Protein AF-A0A643FSJ3-F1 (afdb_monomer)

Organism: NCBI:txid68895

Solvent-accessible surface area (backbone atoms only — not comparable to full-atom values): 22318 Å² total; per-residue (Å²): 128,88,54,80,74,51,51,57,62,52,52,51,51,50,50,45,72,76,46,27,89,77,34,76,66,61,34,57,59,59,66,30,68,68,50,47,49,51,58,69,36,46,65,41,35,62,64,38,42,57,62,48,52,48,50,31,58,72,54,61,45,72,49,72,68,44,47,52,52,46,53,54,48,28,52,50,52,12,53,50,44,40,65,72,47,50,49,57,56,73,73,49,93,66,55,72,69,55,46,45,42,63,76,43,50,48,53,50,51,51,56,60,51,46,54,60,48,27,65,74,42,63,69,49,48,84,81,49,55,70,69,50,46,56,46,36,68,36,14,60,43,44,56,83,49,58,75,62,22,76,71,32,50,63,46,55,61,89,58,57,56,89,77,25,55,33,33,34,93,59,99,66,49,37,23,38,36,35,8,8,53,59,27,49,32,33,44,55,28,51,25,52,49,17,48,75,62,68,32,16,26,27,45,56,23,25,62,77,20,64,75,28,42,52,70,65,89,62,30,39,39,77,93,42,35,69,60,34,52,43,39,50,53,25,27,39,50,53,43,53,49,53,72,73,34,79,66,35,37,37,42,38,35,24,27,63,51,50,65,27,51,25,57,89,90,56,92,51,26,24,48,61,28,34,44,70,87,61,54,42,57,59,55,33,52,53,52,42,46,74,71,66,31,44,46,34,36,40,67,35,65,59,65,50,60,77,83,52,44,44,39,70,65,34,51,67,71,75,47,62,77,98,62,70,59,54,46,58,30,68,56,45,50,61,69,36,47,60,31,54,49,55,52,48,56,48,38,70,76,38,73,84,48,42,77,45,82,49,38,57,55,54,44,56,97,66,30,27,46,50,54,56,98,87,36,46,28,49,19,72,90,37,44,68,44,39,2,38,40,16,16,47,48,44,42,60,49,35,55,72,72,52,70,60,56,60,52,74,71,60,46,79,93,74,79,89,125

Foldseek 3Di:
DDDPVVVVVVVVVVCCVVCVVVVPVNVCVCPPPVNVVCVLLVVQLVVQLVVLVCVCVVQVVPDPVSVVVSVVVSVVRSVCCSVVPVVVVVPDDDDPVVCCVPVPVVVVVVVVVQVVVCVVCVNVLVVADPLLSVQCVQFVAALCDDDLVVQAEADLAFGDLQNAKAADDDPDFQAEQEEALLSSLLRLLVNVLSNVLVGTYGYLYHHPAFLFLAADQAFLDNVCNVVLVSSNSSNVNVLVVLLVDLSNQEYEGEYLQLQQEDDPPDPGTRGNHHYPPDCRRVVSVVVCVVSNHAYEYELGEFFADPSLQCVVSCVSVVRHDPDQSKDFVVVSCVSSVSSVVVVVVSCVVPVRHHYQHLHCLQPDPRMGHQDDPSHGFHHHPGGRHGGNSNSNVSNVSSCVVPPCRSCVRSNPPDDPD

Secondary structure (DSSP, 8-state):
---GGGHHHHHHHHHHHHHGGG-HHHHHHHTSHHHHHHHHHHHHHHHHHHHHHHHHHHTT--SHHHHHHHHHHHHHHHHHHIIIIIHHHHT----HHHHHIIIIIHHHHHHHHHHHHHHHTTTTGGGS-HHHHHHHHHHTS-TTSSHHHHHHTT-SSPPPTTTSEEES--SS-SEEEEESHHHHTTHHHHHHHHHHTT-EEEEEE-TT--S-SS--SS-SSGGGHHHHHHHHHHHHHHHHHHHH-TT--EEEEE--GGGTBPPTT-SS-STTSB-TT--HHHHHHHHHHHTT-EEEEE---PPPPGGGTTHHHHHHTT-S-S--SEEEHHHHHHHHHHHHHHHHHHHHH-TT-EEE--TTTTEETTEEESEETTEE-BPTT-SSPBPHHHHHHHHHHHHHHSTTHHHHHHS-S----

Structure (mmCIF, N/CA/C/O backbone):
data_AF-A0A643FSJ3-F1
#
_entry.id   AF-A0A643FSJ3-F1
#
loop_
_atom_site.group_PDB
_atom_site.id
_atom_site.type_symbol
_atom_site.label_atom_id
_atom_site.label_alt_id
_atom_site.label_comp_id
_atom_site.label_asym_id
_atom_site.label_entity_id
_atom_site.label_seq_id
_atom_site.pdbx_PDB_ins_code
_atom_site.Cartn_x
_atom_site.Cartn_y
_atom_site.Cartn_z
_atom_site.occupancy
_atom_site.B_iso_or_equiv
_atom_site.auth_seq_id
_atom_site.auth_comp_id
_atom_site.auth_asym_id
_atom_site.auth_atom_id
_atom_site.pdbx_PDB_model_num
ATOM 1 N N . MET A 1 1 ? 12.441 14.122 -20.176 1.00 40.44 1 MET A N 1
ATOM 2 C CA . MET A 1 1 ? 12.437 14.446 -21.623 1.00 40.44 1 MET A CA 1
ATOM 3 C C . MET A 1 1 ? 13.399 15.600 -21.869 1.00 40.44 1 MET A C 1
ATOM 5 O O . MET A 1 1 ? 13.550 16.403 -20.953 1.00 40.44 1 MET A O 1
ATOM 9 N N . PRO A 1 2 ? 14.081 15.686 -23.024 1.00 55.53 2 PRO A N 1
ATOM 10 C CA . PRO A 1 2 ? 14.971 16.810 -23.298 1.00 55.53 2 PRO A CA 1
ATOM 11 C C . PRO A 1 2 ? 14.151 18.107 -23.379 1.00 55.53 2 PRO A C 1
ATOM 13 O O . PRO A 1 2 ? 13.299 18.251 -24.248 1.00 55.53 2 PRO A O 1
ATOM 16 N N . GLY A 1 3 ? 14.361 19.009 -22.418 1.00 79.00 3 GLY A N 1
ATOM 17 C CA . GLY A 1 3 ? 13.730 20.332 -22.377 1.00 79.00 3 GLY A CA 1
ATOM 18 C C . GLY A 1 3 ? 14.507 21.368 -23.191 1.00 79.00 3 GLY A C 1
ATOM 19 O O . GLY A 1 3 ? 15.425 21.024 -23.934 1.00 79.00 3 GLY A O 1
ATOM 20 N N . ILE A 1 4 ? 14.201 22.655 -22.998 1.00 89.94 4 ILE A N 1
ATOM 21 C CA . ILE A 1 4 ? 14.852 23.773 -23.711 1.00 89.94 4 ILE A CA 1
ATOM 22 C C . ILE A 1 4 ? 16.388 23.756 -23.604 1.00 89.94 4 ILE A C 1
ATOM 24 O O . ILE A 1 4 ? 17.085 24.167 -24.527 1.00 89.94 4 ILE A O 1
ATOM 28 N N . TYR A 1 5 ? 16.929 23.185 -22.524 1.00 87.62 5 TYR A N 1
ATOM 29 C CA . TYR A 1 5 ? 18.365 22.991 -22.320 1.00 87.62 5 TYR A CA 1
ATOM 30 C C . TYR A 1 5 ? 19.040 22.098 -23.370 1.00 87.62 5 TYR A C 1
ATOM 32 O O . TYR A 1 5 ? 20.250 22.200 -23.546 1.00 87.62 5 TYR A O 1
ATOM 40 N N . ALA A 1 6 ? 18.292 21.273 -24.112 1.00 86.31 6 ALA A N 1
ATOM 41 C CA . ALA A 1 6 ? 18.825 20.501 -25.235 1.00 86.31 6 ALA A CA 1
ATOM 42 C C . ALA A 1 6 ? 19.223 21.383 -26.433 1.00 86.31 6 ALA A C 1
ATOM 44 O O . ALA A 1 6 ? 20.045 20.966 -27.247 1.00 86.31 6 ALA A O 1
ATOM 45 N N . LEU A 1 7 ? 18.723 22.624 -26.517 1.00 89.19 7 LEU A N 1
ATOM 46 C CA . LEU A 1 7 ? 19.162 23.572 -27.544 1.00 89.19 7 LEU A CA 1
ATOM 47 C C . LEU A 1 7 ? 20.652 23.886 -27.423 1.00 89.19 7 LEU A C 1
ATOM 49 O O . LEU A 1 7 ? 21.309 24.052 -28.442 1.00 89.19 7 LEU A O 1
ATOM 53 N N . ILE A 1 8 ? 21.201 23.922 -26.207 1.00 92.12 8 ILE A N 1
ATOM 54 C CA . ILE A 1 8 ? 22.614 24.240 -25.966 1.00 92.12 8 ILE A CA 1
ATOM 55 C C . ILE A 1 8 ? 23.543 23.229 -26.673 1.00 92.12 8 ILE A C 1
ATOM 57 O O . ILE A 1 8 ? 24.340 23.659 -27.513 1.00 92.12 8 ILE A O 1
ATOM 61 N N . PRO A 1 9 ? 23.452 21.902 -26.432 1.00 87.69 9 PRO A N 1
ATOM 62 C CA . PRO A 1 9 ? 24.273 20.932 -27.153 1.00 87.69 9 PRO A CA 1
ATOM 63 C C . PRO A 1 9 ? 23.924 20.839 -28.645 1.00 87.69 9 PRO A C 1
ATOM 65 O O . PRO A 1 9 ? 24.829 20.630 -29.450 1.00 87.69 9 PRO A O 1
ATOM 68 N N . CYS A 1 10 ? 22.662 21.043 -29.050 1.00 90.75 10 CYS A N 1
ATOM 69 C CA . CYS A 1 10 ? 22.280 21.046 -30.468 1.00 90.75 10 CYS A CA 1
ATOM 70 C C . CYS A 1 10 ? 22.901 22.217 -31.244 1.00 90.75 10 CYS A C 1
ATOM 72 O O . CYS A 1 10 ? 23.445 22.015 -32.328 1.00 90.75 10 CYS A O 1
ATOM 74 N N . LEU A 1 11 ? 22.867 23.428 -30.682 1.00 93.44 11 LEU A N 1
ATOM 75 C CA . LEU A 1 11 ? 23.524 24.606 -31.248 1.00 93.44 11 LEU A CA 1
ATOM 76 C C . LEU A 1 11 ? 25.042 24.421 -31.265 1.00 93.44 11 LEU A C 1
ATOM 78 O O . LEU A 1 11 ? 25.676 24.722 -32.271 1.00 93.44 11 LEU A O 1
ATOM 82 N N . GLY A 1 12 ? 25.623 23.858 -30.202 1.00 88.06 12 GLY A N 1
ATOM 83 C CA . GLY A 1 12 ? 27.042 23.503 -30.170 1.00 88.06 12 GLY A CA 1
ATOM 84 C C . GLY A 1 12 ? 27.433 22.540 -31.296 1.00 88.06 12 GLY A C 1
ATOM 85 O O . GLY A 1 12 ? 28.394 22.798 -32.019 1.00 88.06 12 GLY A O 1
ATOM 86 N N . ALA A 1 13 ? 26.657 21.473 -31.506 1.00 87.44 13 ALA A N 1
ATOM 87 C CA . ALA A 1 13 ? 26.870 20.535 -32.606 1.00 87.44 13 ALA A CA 1
ATOM 88 C C . ALA A 1 13 ? 26.717 21.213 -33.979 1.00 87.44 13 ALA A C 1
ATOM 90 O O . ALA A 1 13 ? 27.554 21.006 -34.856 1.00 87.44 13 ALA A O 1
ATOM 91 N N . ALA A 1 14 ? 25.706 22.070 -34.154 1.00 90.25 14 ALA A N 1
ATOM 92 C CA . ALA A 1 14 ? 25.503 22.831 -35.385 1.00 90.25 14 ALA A CA 1
ATOM 93 C C . ALA A 1 14 ? 26.686 23.764 -35.690 1.00 90.25 14 ALA A C 1
ATOM 95 O O . ALA A 1 14 ? 27.154 23.805 -36.824 1.00 90.25 14 ALA A O 1
ATOM 96 N N . LEU A 1 15 ? 27.221 24.460 -34.681 1.00 89.56 15 LEU A N 1
ATOM 97 C CA . LEU A 1 15 ? 28.401 25.318 -34.823 1.00 89.56 15 LEU A CA 1
ATOM 98 C C . LEU A 1 15 ? 29.661 24.512 -35.168 1.00 89.56 15 LEU A C 1
ATOM 100 O O . LEU A 1 15 ? 30.447 24.941 -36.010 1.00 89.56 15 LEU A O 1
ATOM 104 N N . VAL A 1 16 ? 29.845 23.332 -34.565 1.00 85.62 16 VAL A N 1
ATOM 105 C CA . VAL A 1 16 ? 30.957 22.423 -34.895 1.00 85.62 16 VAL A CA 1
ATOM 106 C C . VAL A 1 16 ? 30.845 21.918 -36.334 1.00 85.62 16 VAL A C 1
ATOM 108 O O . VAL A 1 16 ? 31.849 21.886 -37.037 1.00 85.62 16 VAL A O 1
ATOM 111 N N . ILE A 1 17 ? 29.644 21.574 -36.801 1.00 83.44 17 ILE A N 1
ATOM 112 C CA . ILE A 1 17 ? 29.418 21.151 -38.191 1.00 83.44 17 ILE A CA 1
ATOM 113 C C . ILE A 1 17 ? 29.643 22.321 -39.161 1.00 83.44 17 ILE A C 1
ATOM 115 O O . ILE A 1 17 ? 30.289 22.145 -40.189 1.00 83.44 17 ILE A O 1
ATOM 119 N N . ALA A 1 18 ? 29.156 23.520 -38.832 1.00 85.94 18 ALA A N 1
ATOM 120 C CA . ALA A 1 18 ? 29.235 24.690 -39.707 1.00 85.94 18 ALA A CA 1
ATOM 121 C C . ALA A 1 18 ? 30.645 25.303 -39.798 1.00 85.94 18 ALA A C 1
ATOM 123 O O . ALA A 1 18 ? 31.020 25.836 -40.842 1.00 85.94 18 ALA A O 1
ATOM 124 N N . PHE A 1 19 ? 31.428 25.256 -38.714 1.00 84.50 19 PHE A N 1
ATOM 125 C CA . PHE A 1 19 ? 32.698 25.988 -38.607 1.00 84.50 19 PHE A CA 1
ATOM 126 C C . PHE A 1 19 ? 33.902 25.124 -38.202 1.00 84.50 19 PHE A C 1
ATOM 128 O O . PHE A 1 19 ? 35.025 25.631 -38.158 1.00 84.50 19 PHE A O 1
ATOM 135 N N . GLY A 1 20 ? 33.713 23.830 -37.925 1.00 77.44 20 GLY A N 1
ATOM 136 C CA . GLY A 1 20 ? 34.749 22.942 -37.384 1.00 77.44 20 GLY A CA 1
ATOM 137 C C . GLY A 1 20 ? 35.976 22.769 -38.280 1.00 77.44 20 GLY A C 1
ATOM 138 O O . GLY A 1 20 ? 37.090 22.688 -37.766 1.00 77.44 20 GLY A O 1
ATOM 139 N N . GLU A 1 21 ? 35.808 22.809 -39.606 1.00 72.00 21 GLU A N 1
ATOM 140 C CA . GLU A 1 21 ? 36.923 22.733 -40.567 1.00 72.00 21 GLU A CA 1
ATOM 141 C C . GLU A 1 21 ? 37.882 23.931 -40.468 1.00 72.00 21 GLU A C 1
ATOM 143 O O . GLU A 1 21 ? 39.074 23.806 -40.748 1.00 72.00 21 GLU A O 1
ATOM 148 N N . ARG A 1 22 ? 37.390 25.094 -40.018 1.00 77.12 22 ARG A N 1
ATOM 149 C CA . ARG A 1 22 ? 38.187 26.324 -39.869 1.00 77.12 22 ARG A CA 1
ATOM 150 C C . ARG A 1 22 ? 38.959 26.372 -38.547 1.00 77.12 22 ARG A C 1
ATOM 152 O O . ARG A 1 22 ? 39.867 27.187 -38.388 1.00 77.12 22 ARG A O 1
ATOM 159 N N . ALA A 1 23 ? 38.631 25.502 -37.593 1.00 76.12 23 ALA A N 1
ATOM 160 C CA . ALA A 1 23 ? 39.243 25.474 -36.272 1.00 76.12 23 ALA A CA 1
ATOM 161 C C . ALA A 1 23 ? 40.424 24.488 -36.234 1.00 76.12 23 ALA A C 1
ATOM 163 O O . ALA A 1 23 ? 40.278 23.331 -35.852 1.00 76.12 23 ALA A O 1
ATOM 164 N N . SER A 1 24 ? 41.629 24.946 -36.585 1.00 71.38 24 SER A N 1
ATOM 165 C CA . SER A 1 24 ? 42.808 24.077 -36.783 1.00 71.38 24 SER A CA 1
ATOM 166 C C . SER A 1 24 ? 43.211 23.207 -35.578 1.00 71.38 24 SER A C 1
ATOM 168 O O . SER A 1 24 ? 43.761 22.120 -35.762 1.00 71.38 24 SER A O 1
ATOM 170 N N . ARG A 1 25 ? 42.951 23.661 -34.344 1.00 76.31 25 ARG A N 1
ATOM 171 C CA . ARG A 1 25 ? 43.260 22.920 -33.104 1.00 76.31 25 ARG A CA 1
ATOM 172 C C . ARG A 1 25 ? 42.092 22.054 -32.628 1.00 76.31 25 ARG A C 1
ATOM 174 O O . ARG A 1 25 ? 42.290 20.886 -32.313 1.00 76.31 25 ARG A O 1
ATOM 181 N N . VAL A 1 26 ? 40.883 22.616 -32.613 1.00 76.69 26 VAL A N 1
ATOM 182 C CA . VAL A 1 26 ? 39.664 21.922 -32.158 1.00 76.69 26 VAL A CA 1
ATOM 183 C C . VAL A 1 26 ? 39.255 20.836 -33.152 1.00 76.69 26 VAL A C 1
ATOM 185 O O . VAL A 1 26 ? 38.941 19.727 -32.738 1.00 76.69 26 VAL A O 1
ATOM 188 N N . GLY A 1 27 ? 39.365 21.106 -34.454 1.00 75.69 27 GLY A N 1
ATOM 189 C CA . GLY A 1 27 ? 39.148 20.122 -35.510 1.00 75.69 27 GLY A CA 1
ATOM 190 C C . GLY A 1 27 ? 40.045 18.899 -35.329 1.00 75.69 27 GLY A C 1
ATOM 191 O O . GLY A 1 27 ? 39.531 17.794 -35.236 1.00 75.69 27 GLY A O 1
ATOM 192 N N . LYS A 1 28 ? 41.362 19.083 -35.138 1.00 78.31 28 LYS A N 1
ATOM 193 C CA . LYS A 1 28 ? 42.303 17.967 -34.899 1.00 78.31 28 LYS A CA 1
ATOM 194 C C . LYS A 1 28 ? 41.966 17.137 -33.658 1.00 78.31 28 LYS A C 1
ATOM 196 O O . LYS A 1 28 ? 42.151 15.922 -33.677 1.00 78.31 28 LYS A O 1
ATOM 201 N N . LEU A 1 29 ? 41.492 17.781 -32.590 1.00 83.06 29 LEU A N 1
ATOM 202 C CA . LEU A 1 29 ? 41.069 17.097 -31.368 1.00 83.06 29 LEU A CA 1
ATOM 203 C C . LEU A 1 29 ? 39.805 16.257 -31.610 1.00 83.06 29 LEU A C 1
ATOM 205 O O . LEU A 1 29 ? 39.772 15.082 -31.250 1.00 83.06 29 LEU A O 1
ATOM 209 N N . LEU A 1 30 ? 38.795 16.837 -32.264 1.00 80.00 30 LEU A N 1
ATOM 210 C CA . LEU A 1 30 ? 37.506 16.188 -32.521 1.00 80.00 30 LEU A CA 1
ATOM 211 C C . LEU A 1 30 ? 37.571 15.117 -33.621 1.00 80.00 30 LEU A C 1
ATOM 213 O O . LEU A 1 30 ? 36.797 14.165 -33.593 1.00 80.00 30 LEU A O 1
ATOM 217 N N . THR A 1 31 ? 38.515 15.220 -34.559 1.00 83.81 31 THR A N 1
ATOM 218 C CA . THR A 1 31 ? 38.734 14.220 -35.617 1.00 83.81 31 THR A CA 1
ATOM 219 C C . THR A 1 31 ? 39.715 13.118 -35.218 1.00 83.81 31 THR A C 1
ATOM 221 O O . THR A 1 31 ? 40.056 12.275 -36.051 1.00 83.81 31 THR A O 1
ATOM 224 N N . ASN A 1 32 ? 40.212 13.100 -33.975 1.00 90.62 32 ASN A N 1
ATOM 225 C CA . ASN A 1 32 ? 41.045 11.995 -33.511 1.00 90.62 32 ASN A CA 1
ATOM 226 C C . ASN A 1 32 ? 40.249 10.681 -33.602 1.00 90.62 32 ASN A C 1
ATOM 228 O O . ASN A 1 32 ? 39.070 10.620 -33.251 1.00 90.62 32 ASN A O 1
ATOM 232 N N . ARG A 1 33 ? 40.917 9.613 -34.047 1.00 89.06 33 ARG A N 1
ATOM 233 C CA . ARG A 1 33 ? 40.368 8.258 -34.159 1.00 89.06 33 ARG A CA 1
ATOM 234 C C . ARG A 1 33 ? 39.620 7.811 -32.904 1.00 89.06 33 ARG A C 1
ATOM 236 O O . ARG A 1 33 ? 38.569 7.200 -33.048 1.00 89.06 33 ARG A O 1
ATOM 243 N N . ALA A 1 34 ? 40.112 8.145 -31.710 1.00 88.19 34 ALA A N 1
ATOM 244 C CA . ALA A 1 34 ? 39.448 7.792 -30.454 1.00 88.19 34 ALA A CA 1
ATOM 245 C C . ALA A 1 34 ? 38.084 8.488 -30.295 1.00 88.19 34 ALA A C 1
ATOM 247 O O . ALA A 1 34 ? 37.085 7.831 -30.013 1.00 88.19 34 ALA A O 1
ATOM 248 N N . VAL A 1 35 ? 38.024 9.800 -30.543 1.00 87.31 35 VAL A N 1
ATOM 249 C CA . VAL A 1 35 ? 36.791 10.599 -30.426 1.00 87.31 35 VAL A CA 1
ATOM 250 C C . VAL A 1 35 ? 35.777 10.186 -31.489 1.00 87.31 35 VAL A C 1
ATOM 252 O O . VAL A 1 35 ? 34.604 9.975 -31.189 1.00 87.31 35 VAL A O 1
ATOM 255 N N . VAL A 1 36 ? 36.236 9.978 -32.723 1.00 88.31 36 VAL A N 1
ATOM 256 C CA . VAL A 1 36 ? 35.389 9.497 -33.821 1.00 88.31 36 VAL A CA 1
ATOM 257 C C . VAL A 1 36 ? 34.859 8.091 -33.534 1.00 88.31 36 VAL A C 1
ATOM 259 O O . VAL A 1 36 ? 33.701 7.801 -33.830 1.00 88.31 36 VAL A O 1
ATOM 262 N N . TYR A 1 37 ? 35.676 7.207 -32.957 1.00 89.69 37 TYR A N 1
ATOM 263 C CA . TYR A 1 37 ? 35.246 5.860 -32.587 1.00 89.69 37 TYR A CA 1
ATOM 264 C C . TYR A 1 37 ? 34.209 5.880 -31.459 1.00 89.69 37 TYR A C 1
ATOM 266 O O . TYR A 1 37 ? 33.169 5.239 -31.587 1.00 89.69 37 TYR A O 1
ATOM 274 N N . ALA A 1 38 ? 34.419 6.693 -30.421 1.00 88.62 38 ALA A N 1
ATOM 275 C CA . ALA A 1 38 ? 33.418 6.916 -29.380 1.00 88.62 38 ALA A CA 1
ATOM 276 C C . ALA A 1 38 ? 32.100 7.459 -29.966 1.00 88.62 38 ALA A C 1
ATOM 278 O O . ALA A 1 38 ? 31.022 6.976 -29.626 1.00 88.62 38 ALA A O 1
ATOM 279 N N . GLY A 1 39 ? 32.182 8.394 -30.919 1.00 87.62 39 GLY A N 1
ATOM 280 C CA . GLY A 1 39 ? 31.023 8.889 -31.663 1.00 87.62 39 GLY A CA 1
ATOM 281 C C . GLY A 1 39 ? 30.279 7.786 -32.423 1.00 87.62 39 GLY A C 1
ATOM 282 O O . GLY A 1 39 ? 29.053 7.730 -32.369 1.00 87.62 39 GLY A O 1
ATOM 283 N N . LYS A 1 40 ? 30.994 6.858 -33.070 1.00 89.25 40 LYS A N 1
ATOM 284 C CA . LYS A 1 40 ? 30.386 5.699 -33.755 1.00 89.25 40 LYS A CA 1
ATOM 285 C C . LYS A 1 40 ? 29.710 4.720 -32.795 1.00 89.25 40 LYS A C 1
ATOM 287 O O . LYS A 1 40 ? 28.695 4.144 -33.162 1.00 89.25 40 LYS A O 1
ATOM 292 N N . LEU A 1 41 ? 30.239 4.561 -31.583 1.00 92.38 41 LEU A N 1
ATOM 293 C CA . LEU A 1 41 ? 29.636 3.730 -30.538 1.00 92.38 41 LEU A CA 1
ATOM 294 C C . LEU A 1 41 ? 28.463 4.406 -29.817 1.00 92.38 41 LEU A C 1
ATOM 296 O O . LEU A 1 41 ? 27.735 3.734 -29.093 1.00 92.38 41 LEU A O 1
ATOM 300 N N . SER A 1 42 ? 28.264 5.717 -29.981 1.00 90.31 42 SER A N 1
ATOM 301 C CA . SER A 1 42 ? 27.282 6.476 -29.192 1.00 90.31 42 SER A CA 1
ATOM 302 C C . SER A 1 42 ? 25.861 5.907 -29.270 1.00 90.31 42 SER A C 1
ATOM 304 O O . SER A 1 42 ? 25.170 5.853 -28.254 1.00 90.31 42 SER A O 1
ATOM 306 N N . TYR A 1 43 ? 25.445 5.411 -30.440 1.00 89.38 43 TYR A N 1
ATOM 307 C CA . TYR A 1 43 ? 24.132 4.795 -30.624 1.00 89.38 43 TYR A CA 1
ATOM 308 C C . TYR A 1 43 ? 23.997 3.455 -29.881 1.00 89.38 43 TYR A C 1
ATOM 310 O O . TYR A 1 43 ? 23.022 3.244 -29.160 1.00 89.38 43 TYR A O 1
ATOM 318 N N . THR A 1 44 ? 24.978 2.555 -29.998 1.00 92.81 44 THR A N 1
ATOM 319 C CA . THR A 1 44 ? 24.940 1.255 -29.308 1.00 92.81 44 THR A CA 1
ATOM 320 C C . THR A 1 44 ? 25.131 1.401 -27.800 1.00 92.81 44 THR A C 1
ATOM 322 O O . THR A 1 44 ? 24.495 0.683 -27.032 1.00 92.81 44 THR A O 1
ATOM 325 N N . LEU A 1 45 ? 25.925 2.376 -27.351 1.00 92.19 45 LEU A N 1
ATOM 326 C CA . LEU A 1 45 ? 26.008 2.767 -25.941 1.00 92.19 45 LEU A CA 1
ATOM 327 C C . LEU A 1 45 ? 24.655 3.262 -25.426 1.00 92.19 45 LEU A C 1
ATOM 329 O O . LEU A 1 45 ? 24.205 2.837 -24.361 1.00 92.19 45 LEU A O 1
ATOM 333 N N . TYR A 1 46 ? 23.975 4.113 -26.198 1.00 90.19 46 TYR A N 1
ATOM 334 C CA . TYR A 1 46 ? 22.635 4.574 -25.857 1.00 90.19 46 TYR A CA 1
ATOM 335 C C . TYR A 1 46 ? 21.637 3.408 -25.745 1.00 90.19 46 TYR A C 1
ATOM 337 O O . TYR A 1 46 ? 20.792 3.409 -24.855 1.00 90.19 46 TYR A O 1
ATOM 345 N N . LEU A 1 47 ? 21.771 2.369 -26.568 1.00 90.94 47 LEU A N 1
ATOM 346 C CA . LEU A 1 47 ? 20.905 1.195 -26.482 1.00 90.94 47 LEU A CA 1
ATOM 347 C C . LEU A 1 47 ? 21.100 0.397 -25.180 1.00 90.94 47 LEU A C 1
ATOM 349 O O . LEU A 1 47 ? 20.123 -0.008 -24.557 1.00 90.94 47 LEU A O 1
ATOM 353 N N . TRP A 1 48 ? 22.350 0.180 -24.764 1.00 94.88 48 TRP A N 1
ATOM 354 C CA . TRP A 1 48 ? 22.675 -0.743 -23.669 1.00 94.88 48 TRP A CA 1
ATOM 355 C C . TRP A 1 48 ? 22.787 -0.096 -22.290 1.00 94.88 48 TRP A C 1
ATOM 357 O O . TRP A 1 48 ? 22.565 -0.786 -21.294 1.00 94.88 48 TRP A O 1
ATOM 367 N N . HIS A 1 49 ? 23.083 1.206 -22.200 1.00 92.81 49 HIS A N 1
ATOM 368 C CA . HIS A 1 49 ? 23.274 1.842 -20.892 1.00 92.81 49 HIS A CA 1
ATOM 369 C C . HIS A 1 49 ? 22.021 1.757 -20.011 1.00 92.81 49 HIS A C 1
ATOM 371 O O . HIS A 1 49 ? 22.136 1.433 -18.835 1.00 92.81 49 HIS A O 1
ATOM 377 N N . TRP A 1 50 ? 20.823 1.979 -20.563 1.00 93.00 50 TRP A N 1
ATOM 378 C CA . TRP A 1 50 ? 19.578 1.910 -19.791 1.00 93.00 50 TRP A CA 1
ATOM 379 C C . TRP A 1 50 ? 19.282 0.505 -19.253 1.00 93.00 50 TRP A C 1
ATOM 381 O O . TRP A 1 50 ? 19.103 0.394 -18.042 1.00 93.00 50 TRP A O 1
ATOM 391 N N . PRO A 1 51 ? 19.267 -0.567 -20.075 1.00 92.88 51 PRO A N 1
ATOM 392 C CA . PRO A 1 51 ? 19.070 -1.931 -19.582 1.00 92.88 51 PRO A CA 1
ATOM 393 C C . PRO A 1 51 ? 20.066 -2.349 -18.496 1.00 92.88 51 PRO A C 1
ATOM 395 O O . PRO A 1 51 ? 19.666 -2.942 -17.497 1.00 92.88 51 PRO A O 1
ATOM 398 N N . VAL A 1 52 ? 21.349 -2.012 -18.653 1.00 93.00 52 VAL A N 1
ATOM 399 C CA . VAL A 1 52 ? 22.384 -2.364 -17.669 1.00 93.00 52 VAL A CA 1
ATOM 400 C C . VAL A 1 52 ? 22.213 -1.567 -16.378 1.00 93.00 52 VAL A C 1
ATOM 402 O O . VAL A 1 52 ? 22.231 -2.150 -15.298 1.00 93.00 52 VAL A O 1
ATOM 405 N N . LEU A 1 53 ? 22.003 -0.249 -16.463 1.00 89.94 53 LEU A N 1
ATOM 406 C CA . LEU A 1 53 ? 21.763 0.587 -15.283 1.00 89.94 53 LEU A CA 1
ATOM 407 C C . LEU A 1 53 ? 20.484 0.174 -14.554 1.00 89.94 53 LEU A C 1
ATOM 409 O O . LEU A 1 53 ? 20.457 0.154 -13.324 1.00 89.94 53 LEU A O 1
ATOM 413 N N . PHE A 1 54 ? 19.439 -0.171 -15.305 1.00 88.62 54 PHE A N 1
ATOM 414 C CA . PHE A 1 54 ? 18.209 -0.713 -14.752 1.00 88.62 54 PHE A CA 1
ATOM 415 C C . PHE A 1 54 ? 18.477 -2.027 -14.017 1.00 88.62 54 PHE A C 1
ATOM 417 O O . PHE A 1 54 ? 18.075 -2.144 -12.866 1.00 88.62 54 PHE A O 1
ATOM 424 N N . ALA A 1 55 ? 19.204 -2.972 -14.621 1.00 87.12 55 ALA A N 1
ATOM 425 C CA . ALA A 1 55 ? 19.551 -4.238 -13.978 1.00 87.12 55 ALA A CA 1
ATOM 426 C C . ALA A 1 55 ? 20.353 -4.022 -12.684 1.00 87.12 55 ALA A C 1
ATOM 428 O O . ALA A 1 55 ? 19.978 -4.549 -11.641 1.00 87.12 55 ALA A O 1
ATOM 429 N N . LEU A 1 56 ? 21.399 -3.189 -12.711 1.00 87.94 56 LEU A N 1
ATOM 430 C CA . LEU A 1 56 ? 22.194 -2.883 -11.515 1.00 87.94 56 LEU A CA 1
ATOM 431 C C . LEU A 1 56 ? 21.337 -2.307 -10.387 1.00 87.94 56 LEU A C 1
ATOM 433 O O . LEU A 1 56 ? 21.422 -2.767 -9.252 1.00 87.94 56 LEU A O 1
ATOM 437 N N . ARG A 1 57 ? 20.468 -1.339 -10.700 1.00 84.06 57 ARG A N 1
ATOM 438 C CA . ARG A 1 57 ? 19.543 -0.765 -9.714 1.00 84.06 57 ARG A CA 1
ATOM 439 C C . ARG A 1 57 ? 18.548 -1.796 -9.201 1.00 84.06 57 ARG A C 1
ATOM 441 O O . ARG A 1 57 ? 18.325 -1.862 -7.999 1.00 84.06 57 ARG A O 1
ATOM 448 N N . ARG A 1 58 ? 17.983 -2.608 -10.097 1.00 80.12 58 ARG A N 1
ATOM 449 C CA . ARG A 1 58 ? 16.960 -3.609 -9.776 1.00 80.12 58 ARG A CA 1
ATOM 450 C C . ARG A 1 58 ? 17.471 -4.700 -8.837 1.00 80.12 58 ARG A C 1
ATOM 452 O O . ARG A 1 58 ? 16.677 -5.250 -8.077 1.00 80.12 58 ARG A O 1
ATOM 459 N N . PHE A 1 59 ? 18.767 -4.994 -8.895 1.00 79.50 59 PHE A N 1
ATOM 460 C CA . PHE A 1 59 ? 19.453 -5.943 -8.018 1.00 79.50 59 PHE A CA 1
ATOM 461 C C . PHE A 1 59 ? 20.211 -5.266 -6.862 1.00 79.50 59 PHE A C 1
ATOM 463 O O . PHE A 1 59 ? 21.029 -5.914 -6.215 1.00 79.50 59 PHE A O 1
ATOM 470 N N . HIS A 1 60 ? 19.975 -3.971 -6.609 1.00 76.31 60 HIS A N 1
ATOM 471 C CA . HIS A 1 60 ? 20.653 -3.177 -5.573 1.00 76.31 60 HIS A CA 1
ATOM 472 C C . HIS A 1 60 ? 22.195 -3.215 -5.644 1.00 76.31 60 HIS A C 1
ATOM 474 O O . HIS A 1 60 ? 22.894 -3.025 -4.651 1.00 76.31 60 HIS A O 1
ATOM 480 N N . LEU A 1 61 ? 22.750 -3.400 -6.844 1.00 82.31 61 LEU A N 1
ATOM 481 C CA . LEU A 1 61 ? 24.184 -3.371 -7.134 1.00 82.31 61 LEU A CA 1
ATOM 482 C C . LEU A 1 61 ? 24.634 -1.921 -7.378 1.00 82.31 61 LEU A C 1
ATOM 484 O O . LEU A 1 61 ? 24.991 -1.537 -8.491 1.00 82.31 61 LEU A O 1
ATOM 488 N N . THR A 1 62 ? 24.554 -1.087 -6.339 1.00 81.31 62 THR A N 1
ATOM 489 C CA . THR A 1 62 ? 24.709 0.379 -6.437 1.00 81.31 62 THR A CA 1
ATOM 490 C C . THR A 1 62 ? 26.060 0.917 -5.964 1.00 81.31 62 THR A C 1
ATOM 492 O O . THR A 1 62 ? 26.269 2.126 -5.994 1.00 81.31 62 THR A O 1
ATOM 495 N N . SER A 1 63 ? 26.992 0.057 -5.543 1.00 86.62 63 SER A N 1
ATOM 496 C CA . SER A 1 63 ? 28.329 0.499 -5.128 1.00 86.62 63 SER A CA 1
ATOM 497 C C . SER A 1 63 ? 29.134 1.085 -6.296 1.00 86.62 63 SER A C 1
ATOM 499 O O . SER A 1 63 ? 28.890 0.768 -7.466 1.00 86.62 63 SER A O 1
ATOM 501 N N . ASP A 1 64 ? 30.150 1.895 -5.989 1.00 90.56 64 ASP A N 1
ATOM 502 C CA . ASP A 1 64 ? 31.056 2.464 -7.000 1.00 90.56 64 ASP A CA 1
ATOM 503 C C . ASP A 1 64 ? 31.726 1.371 -7.847 1.00 90.56 64 ASP A C 1
ATOM 505 O O . ASP A 1 64 ? 31.881 1.513 -9.062 1.00 90.56 64 ASP A O 1
ATOM 509 N N . ALA A 1 65 ? 32.051 0.235 -7.222 1.00 90.69 65 ALA A N 1
ATOM 510 C CA . ALA A 1 65 ? 32.598 -0.931 -7.905 1.00 90.69 65 ALA A CA 1
ATOM 511 C C . ALA A 1 65 ? 31.612 -1.502 -8.939 1.00 90.69 65 ALA A C 1
ATOM 513 O O . ALA A 1 65 ? 31.988 -1.717 -10.091 1.00 90.69 65 ALA A O 1
ATOM 514 N N . TRP A 1 66 ? 30.341 -1.693 -8.565 1.00 90.88 66 TRP A N 1
ATOM 515 C CA . TRP A 1 66 ? 29.310 -2.178 -9.487 1.00 90.88 66 TRP A CA 1
ATOM 516 C C . TRP A 1 66 ? 28.972 -1.167 -10.579 1.00 90.88 66 TRP A C 1
ATOM 518 O O . TRP A 1 66 ? 28.731 -1.557 -11.720 1.00 90.88 66 TRP A O 1
ATOM 528 N N . THR A 1 67 ? 29.035 0.126 -10.268 1.00 91.06 67 THR A N 1
ATOM 529 C CA . THR A 1 67 ? 28.879 1.194 -11.259 1.00 91.06 67 THR A CA 1
ATOM 530 C C . THR A 1 67 ? 29.988 1.130 -12.309 1.00 91.06 67 THR A C 1
ATOM 532 O O . THR A 1 67 ? 29.701 1.166 -13.507 1.00 91.06 67 THR A O 1
ATOM 535 N N . LEU A 1 68 ? 31.247 0.959 -11.891 1.00 93.75 68 LEU A N 1
ATOM 536 C CA . LEU A 1 68 ? 32.373 0.794 -12.811 1.00 93.75 68 LEU A CA 1
ATOM 537 C C . LEU A 1 68 ? 32.229 -0.476 -13.663 1.00 93.75 68 LEU A C 1
ATOM 539 O O . LEU A 1 68 ? 32.407 -0.415 -14.881 1.00 93.75 68 LEU A O 1
ATOM 543 N N . VAL A 1 69 ? 31.852 -1.603 -13.050 1.00 94.12 69 VAL A N 1
ATOM 544 C CA . VAL A 1 69 ? 31.552 -2.853 -13.771 1.00 94.12 69 VAL A CA 1
ATOM 545 C C . VAL A 1 69 ? 30.446 -2.626 -14.804 1.00 94.12 69 VAL A C 1
ATOM 547 O O . VAL A 1 69 ? 30.599 -3.029 -15.953 1.00 94.12 69 VAL A O 1
ATOM 550 N N . GLY A 1 70 ? 29.378 -1.915 -14.438 1.00 94.25 70 GLY A N 1
ATOM 551 C CA . GLY A 1 70 ? 28.287 -1.538 -15.334 1.00 94.25 70 GLY A CA 1
ATOM 552 C C . GLY A 1 70 ? 28.743 -0.732 -16.542 1.00 94.25 70 GLY A C 1
ATOM 553 O O . GLY A 1 70 ? 28.375 -1.055 -17.670 1.00 94.25 70 GLY A O 1
ATOM 554 N N . ILE A 1 71 ? 29.574 0.289 -16.323 1.00 93.69 71 ILE A N 1
ATOM 555 C CA . ILE A 1 71 ? 30.131 1.131 -17.392 1.00 93.69 71 ILE A CA 1
ATOM 556 C C . ILE A 1 71 ? 30.982 0.291 -18.351 1.00 93.69 71 ILE A C 1
ATOM 558 O O . ILE A 1 71 ? 30.798 0.369 -19.569 1.00 93.69 71 ILE A O 1
ATOM 562 N N . LEU A 1 72 ? 31.884 -0.538 -17.820 1.00 95.12 72 LEU A N 1
ATOM 563 C CA . LEU A 1 72 ? 32.737 -1.412 -18.629 1.00 95.12 72 LEU A CA 1
ATOM 564 C C . LEU A 1 72 ? 31.912 -2.448 -19.401 1.00 95.12 72 LEU A C 1
ATOM 566 O O . LEU A 1 72 ? 32.173 -2.693 -20.579 1.00 95.12 72 LEU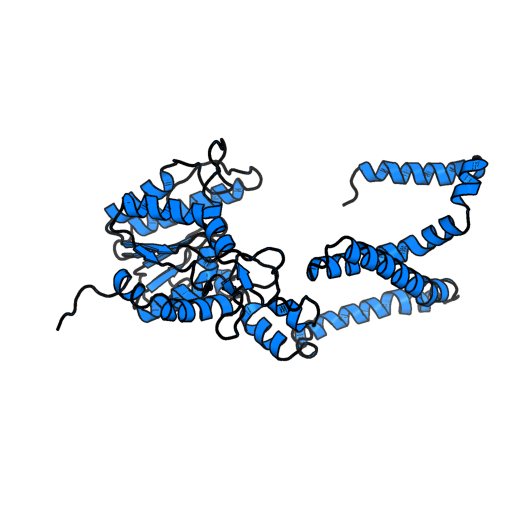 A O 1
ATOM 570 N N . PHE A 1 73 ? 30.878 -3.006 -18.771 1.00 95.50 73 PHE A N 1
ATOM 571 C CA . PHE A 1 73 ? 29.962 -3.951 -19.398 1.00 95.50 73 PHE A CA 1
ATOM 572 C C . PHE A 1 73 ? 29.150 -3.297 -20.524 1.00 95.50 73 PHE A C 1
ATOM 574 O O . PHE A 1 73 ? 29.056 -3.859 -21.615 1.00 95.50 73 PHE A O 1
ATOM 581 N N . CYS A 1 74 ? 28.653 -2.071 -20.322 1.00 95.56 74 CYS A N 1
ATOM 582 C CA . CYS A 1 74 ? 27.987 -1.288 -21.367 1.00 95.56 74 CYS A CA 1
ATOM 583 C C . CYS A 1 74 ? 28.913 -1.022 -22.554 1.00 95.56 74 CYS A C 1
ATOM 585 O O . CYS A 1 74 ? 28.503 -1.192 -23.700 1.00 95.56 74 CYS A O 1
ATOM 587 N N . ALA A 1 75 ? 30.161 -0.624 -22.292 1.00 93.62 75 ALA A N 1
ATOM 588 C CA . ALA A 1 75 ? 31.151 -0.408 -23.340 1.00 93.62 75 ALA A CA 1
ATOM 589 C C . ALA A 1 75 ? 31.440 -1.705 -24.110 1.00 93.62 75 ALA A C 1
ATOM 591 O O . ALA A 1 75 ? 31.463 -1.692 -25.340 1.00 93.62 75 ALA A O 1
ATOM 592 N N . GLY A 1 76 ? 31.584 -2.832 -23.406 1.00 95.50 76 GLY A N 1
ATOM 593 C CA . GLY A 1 76 ? 31.750 -4.160 -24.000 1.00 95.50 76 GLY A CA 1
ATOM 594 C C . GLY A 1 76 ? 30.587 -4.553 -24.914 1.00 95.50 76 GLY A C 1
ATOM 595 O O . GLY A 1 76 ? 30.806 -4.882 -26.080 1.00 95.50 76 GLY A O 1
ATOM 596 N N . LEU A 1 77 ? 29.349 -4.450 -24.422 1.00 95.62 77 LEU A N 1
ATOM 597 C CA . LEU A 1 77 ? 28.138 -4.737 -25.199 1.00 95.62 77 LEU A CA 1
ATOM 598 C C . LEU A 1 77 ? 27.983 -3.802 -26.400 1.00 95.62 77 LEU A C 1
ATOM 600 O O . LEU A 1 77 ? 27.610 -4.250 -27.487 1.00 95.62 77 LEU A O 1
ATOM 604 N N . ALA A 1 78 ? 28.302 -2.518 -26.236 1.00 94.56 78 ALA A N 1
ATOM 605 C CA . ALA A 1 78 ? 28.251 -1.547 -27.317 1.00 94.56 78 ALA A CA 1
ATOM 606 C C . ALA A 1 78 ? 29.276 -1.855 -28.414 1.00 94.56 78 ALA A C 1
ATOM 608 O O . ALA A 1 78 ? 28.916 -1.834 -29.590 1.00 94.56 78 ALA A O 1
ATOM 609 N N . MET A 1 79 ? 30.518 -2.195 -28.046 1.00 94.88 79 MET A N 1
ATOM 610 C CA . MET A 1 79 ? 31.561 -2.611 -28.992 1.00 94.88 79 MET A CA 1
ATOM 611 C C . MET A 1 79 ? 31.179 -3.902 -29.722 1.00 94.88 79 MET A C 1
ATOM 613 O O . MET A 1 79 ? 31.274 -3.961 -30.949 1.00 94.88 79 MET A O 1
ATOM 617 N N . ALA A 1 80 ? 30.694 -4.910 -28.991 1.00 95.88 80 ALA A N 1
ATOM 618 C CA . ALA A 1 80 ? 30.232 -6.174 -29.559 1.00 95.88 80 ALA A CA 1
ATOM 619 C C . ALA A 1 80 ? 29.081 -5.956 -30.553 1.00 95.88 80 ALA A C 1
ATOM 621 O O . ALA A 1 80 ? 29.144 -6.395 -31.699 1.00 95.88 80 ALA A O 1
ATOM 622 N N . THR A 1 81 ? 28.059 -5.196 -30.154 1.00 95.00 81 THR A N 1
ATOM 623 C CA . THR A 1 81 ? 26.903 -4.874 -31.007 1.00 95.00 81 THR A CA 1
ATOM 624 C C . THR A 1 81 ? 27.325 -4.074 -32.237 1.00 95.00 81 THR A C 1
ATOM 626 O O . THR A 1 81 ? 26.875 -4.357 -33.348 1.00 95.00 81 THR A O 1
ATOM 629 N N . HIS A 1 82 ? 28.219 -3.097 -32.068 1.00 93.81 82 HIS A N 1
ATOM 630 C CA . HIS A 1 82 ? 28.688 -2.263 -33.167 1.00 93.81 82 HIS A CA 1
ATOM 631 C C . HIS A 1 82 ? 29.432 -3.082 -34.226 1.00 93.81 82 HIS A C 1
ATOM 633 O O . HIS A 1 82 ? 29.127 -2.978 -35.412 1.00 93.81 82 HIS A O 1
ATOM 639 N N . HIS A 1 83 ? 30.375 -3.929 -33.812 1.00 93.81 83 HIS A N 1
ATOM 640 C CA . HIS A 1 83 ? 31.216 -4.676 -34.746 1.00 93.81 83 HIS A CA 1
ATOM 641 C C . HIS A 1 83 ? 30.560 -5.941 -35.301 1.00 93.81 83 HIS A C 1
ATOM 643 O O . HIS A 1 83 ? 30.855 -6.323 -36.433 1.00 93.81 83 HIS A O 1
ATOM 649 N N . TRP A 1 84 ? 29.680 -6.598 -34.541 1.00 95.00 84 TRP A N 1
ATOM 650 C CA . TRP A 1 84 ? 29.067 -7.862 -34.965 1.00 95.00 84 TRP A CA 1
ATOM 651 C C . TRP A 1 84 ? 27.685 -7.702 -35.594 1.00 95.00 84 TRP A C 1
ATOM 653 O O . TRP A 1 84 ? 27.275 -8.574 -36.357 1.00 95.00 84 TRP A O 1
ATOM 663 N N . ILE A 1 85 ? 26.974 -6.605 -35.321 1.00 91.81 85 ILE A N 1
ATOM 664 C CA . ILE A 1 85 ? 25.606 -6.391 -35.816 1.00 91.81 85 ILE A CA 1
ATOM 665 C C . ILE A 1 85 ? 25.539 -5.133 -36.683 1.00 91.81 85 ILE A C 1
ATOM 667 O O . ILE A 1 85 ? 25.241 -5.220 -37.874 1.00 91.81 85 ILE A O 1
ATOM 671 N N . GLU A 1 86 ? 25.852 -3.964 -36.121 1.00 90.12 86 GLU A N 1
ATOM 672 C CA . GLU A 1 86 ? 25.629 -2.678 -36.794 1.00 90.12 86 GLU A CA 1
ATOM 673 C C . GLU A 1 86 ? 26.511 -2.504 -38.040 1.00 90.12 86 GLU A C 1
ATOM 675 O O . GLU A 1 86 ? 26.016 -2.226 -39.133 1.00 90.12 86 GLU A O 1
ATOM 680 N N . GLU A 1 87 ? 27.825 -2.676 -37.903 1.00 89.69 87 GLU A N 1
ATOM 681 C CA . GLU A 1 87 ? 28.791 -2.456 -38.977 1.00 89.69 87 GLU A CA 1
ATOM 682 C C . GLU A 1 87 ? 28.636 -3.458 -40.140 1.00 89.69 87 GLU A C 1
ATOM 684 O O . GLU A 1 87 ? 28.636 -3.005 -41.294 1.00 89.69 87 GLU A O 1
ATOM 689 N N . PRO A 1 88 ? 28.427 -4.772 -39.900 1.00 90.00 88 PRO A N 1
ATOM 690 C CA . PRO A 1 88 ? 28.136 -5.732 -40.962 1.00 90.00 88 PRO A CA 1
ATOM 691 C C . PRO A 1 88 ? 26.847 -5.420 -41.722 1.00 90.00 88 PRO A C 1
ATOM 693 O O . PRO A 1 88 ? 26.839 -5.524 -42.948 1.00 90.00 88 PRO A O 1
ATOM 696 N N . ILE A 1 89 ? 25.777 -5.008 -41.030 1.00 88.75 89 ILE A N 1
ATOM 697 C CA . ILE A 1 89 ? 24.501 -4.645 -41.665 1.00 88.75 89 ILE A CA 1
ATOM 698 C C . ILE A 1 89 ? 24.657 -3.346 -42.464 1.00 88.75 89 ILE A C 1
ATOM 700 O O . ILE A 1 89 ? 24.253 -3.290 -43.623 1.00 88.75 89 ILE A O 1
ATOM 704 N N . ARG A 1 90 ? 25.311 -2.324 -41.896 1.00 85.12 90 ARG A N 1
ATOM 705 C CA . ARG A 1 90 ? 25.511 -1.016 -42.543 1.00 85.12 90 ARG A CA 1
ATOM 706 C C . ARG A 1 90 ? 26.338 -1.105 -43.824 1.00 85.12 90 ARG A C 1
ATOM 708 O O . ARG A 1 90 ? 26.100 -0.351 -44.760 1.00 85.12 90 ARG A O 1
ATOM 715 N N . ARG A 1 91 ? 27.330 -1.997 -43.868 1.00 87.81 91 ARG A N 1
ATOM 716 C CA . ARG A 1 91 ? 28.190 -2.197 -45.049 1.00 87.81 91 ARG A CA 1
ATOM 717 C C . ARG A 1 91 ? 27.563 -3.105 -46.108 1.00 87.81 91 ARG A C 1
ATOM 719 O O . ARG A 1 91 ? 28.159 -3.313 -47.163 1.00 87.81 91 ARG A O 1
ATOM 726 N N . ARG A 1 92 ? 26.393 -3.686 -45.837 1.00 88.94 92 ARG A N 1
ATOM 727 C CA . ARG A 1 92 ? 25.741 -4.633 -46.735 1.00 88.94 92 ARG A CA 1
ATOM 728 C C . ARG A 1 92 ? 24.867 -3.888 -47.744 1.00 88.94 92 ARG A C 1
ATOM 730 O O . ARG A 1 92 ? 23.892 -3.241 -47.383 1.00 88.94 92 ARG A O 1
ATOM 737 N N . ASN A 1 93 ? 25.164 -4.049 -49.031 1.00 86.44 93 ASN A N 1
ATOM 738 C CA . ASN A 1 93 ? 24.353 -3.474 -50.108 1.00 86.44 93 ASN A CA 1
ATOM 739 C C . ASN A 1 93 ? 23.113 -4.346 -50.371 1.00 86.44 93 ASN A C 1
ATOM 741 O O . ASN A 1 93 ? 23.148 -5.277 -51.178 1.00 86.44 93 ASN A O 1
ATOM 745 N N . TRP A 1 94 ? 22.025 -4.089 -49.645 1.00 90.12 94 TRP A N 1
ATOM 746 C CA . TRP A 1 94 ? 20.725 -4.735 -49.853 1.00 90.12 94 TRP A CA 1
ATOM 747 C C . TRP A 1 94 ? 19.808 -3.908 -50.754 1.00 90.12 94 TRP A C 1
ATOM 749 O O . TRP A 1 94 ? 19.900 -2.687 -50.816 1.00 90.12 94 TRP A O 1
ATOM 759 N N . THR A 1 95 ? 18.888 -4.584 -51.445 1.00 92.94 95 THR A N 1
ATOM 760 C CA . THR A 1 95 ? 17.805 -3.907 -52.169 1.00 92.94 95 THR A CA 1
ATOM 761 C C . THR A 1 95 ? 16.811 -3.298 -51.180 1.00 92.94 95 THR A C 1
ATOM 763 O O . THR A 1 95 ? 16.580 -3.871 -50.115 1.00 92.94 95 THR A O 1
ATOM 766 N N . ASN A 1 96 ? 16.145 -2.197 -51.551 1.00 91.00 96 ASN A N 1
ATOM 767 C CA . ASN A 1 96 ? 15.162 -1.522 -50.685 1.00 91.00 96 ASN A CA 1
ATOM 768 C C . ASN A 1 96 ? 14.090 -2.481 -50.137 1.00 91.00 96 ASN A C 1
ATOM 770 O O . ASN A 1 96 ? 13.732 -2.400 -48.967 1.00 91.00 96 ASN A O 1
ATOM 774 N N . ARG A 1 97 ? 13.628 -3.439 -50.956 1.00 91.19 97 ARG A N 1
ATOM 775 C CA . ARG A 1 97 ? 12.668 -4.476 -50.535 1.00 91.19 97 ARG A CA 1
ATOM 776 C C . ARG A 1 97 ? 13.236 -5.382 -49.445 1.00 91.19 97 ARG A C 1
ATOM 778 O O . ARG A 1 97 ? 12.544 -5.667 -48.476 1.00 91.19 97 ARG A O 1
ATOM 785 N N . LYS A 1 98 ? 14.489 -5.825 -49.589 1.00 90.81 98 LYS A N 1
ATOM 786 C CA . LYS A 1 98 ? 15.149 -6.689 -48.604 1.00 90.81 98 LYS A CA 1
ATOM 787 C C . LYS A 1 98 ? 15.439 -5.931 -47.308 1.00 90.81 98 LYS A C 1
ATOM 789 O O . LYS A 1 98 ? 15.213 -6.481 -46.238 1.00 90.81 98 LYS A O 1
ATOM 794 N N . THR A 1 99 ? 15.859 -4.671 -47.400 1.00 90.38 99 THR A N 1
ATOM 795 C CA . THR A 1 99 ? 16.038 -3.786 -46.241 1.00 90.38 99 THR A CA 1
ATOM 796 C C . THR A 1 99 ? 14.723 -3.583 -45.491 1.00 90.38 99 THR A C 1
ATOM 798 O O . THR A 1 99 ? 14.682 -3.794 -44.283 1.00 90.38 99 THR A O 1
ATOM 801 N N . ALA A 1 100 ? 13.633 -3.257 -46.195 1.00 90.81 100 ALA A N 1
ATOM 802 C CA . ALA A 1 100 ? 12.311 -3.103 -45.590 1.00 90.81 100 ALA A CA 1
ATOM 803 C C . ALA A 1 100 ? 11.820 -4.407 -44.940 1.00 90.81 100 ALA A C 1
ATOM 805 O O . ALA A 1 100 ? 11.344 -4.396 -43.808 1.00 90.81 100 ALA A O 1
ATOM 806 N N . LEU A 1 101 ? 11.986 -5.544 -45.620 1.00 93.94 101 LEU A N 1
ATOM 807 C CA . LEU A 1 101 ? 11.582 -6.842 -45.088 1.00 93.94 101 LEU A CA 1
ATOM 808 C C . LEU A 1 101 ? 12.354 -7.200 -43.807 1.00 93.94 101 LEU A C 1
ATOM 810 O O . LEU A 1 101 ? 11.743 -7.566 -42.811 1.00 93.94 101 LEU A O 1
ATOM 814 N N . VAL A 1 102 ? 13.686 -7.101 -43.828 1.00 90.69 102 VAL A N 1
ATOM 815 C CA . VAL A 1 102 ? 14.548 -7.602 -42.745 1.00 90.69 102 VAL A CA 1
ATOM 816 C C . VAL A 1 102 ? 14.635 -6.634 -41.567 1.00 90.69 102 VAL A C 1
ATOM 818 O O . VAL A 1 102 ? 14.659 -7.088 -40.429 1.00 90.69 102 VAL A O 1
ATOM 821 N N . LEU A 1 103 ? 14.693 -5.321 -41.811 1.00 90.00 103 LEU A N 1
ATOM 822 C CA . LEU A 1 103 ? 14.887 -4.329 -40.745 1.00 90.00 103 LEU A CA 1
ATOM 823 C C . LEU A 1 103 ? 13.578 -3.757 -40.190 1.00 90.00 103 LEU A C 1
ATOM 825 O O . LEU A 1 103 ? 13.599 -3.185 -39.106 1.00 90.00 103 LEU A O 1
ATOM 829 N N . PHE A 1 104 ? 12.452 -3.913 -40.898 1.00 90.31 104 PHE A N 1
ATOM 830 C CA . PHE A 1 104 ? 11.154 -3.394 -40.451 1.00 90.31 104 PHE A CA 1
ATOM 831 C C . PHE A 1 104 ? 10.092 -4.484 -40.338 1.00 90.31 104 PHE A C 1
ATOM 833 O O . PHE A 1 104 ? 9.614 -4.747 -39.240 1.00 90.31 104 PHE A O 1
ATOM 840 N N . VAL A 1 105 ? 9.732 -5.144 -41.444 1.00 94.31 105 VAL A N 1
ATOM 841 C CA . VAL A 1 105 ? 8.583 -6.066 -41.458 1.00 94.31 105 VAL A CA 1
ATOM 842 C C . VAL A 1 105 ? 8.816 -7.261 -40.537 1.00 94.31 105 VAL A C 1
ATOM 844 O O . VAL A 1 105 ? 7.980 -7.541 -39.688 1.00 94.31 105 VAL A O 1
ATOM 847 N N . ALA A 1 106 ? 9.958 -7.941 -40.650 1.00 94.12 106 ALA A N 1
ATOM 848 C CA . ALA A 1 106 ? 10.249 -9.119 -39.841 1.00 94.12 106 ALA A CA 1
ATOM 849 C C . ALA A 1 106 ? 10.328 -8.805 -38.329 1.00 94.12 106 ALA A C 1
ATOM 851 O O . ALA A 1 106 ? 9.659 -9.508 -37.572 1.00 94.12 106 ALA A O 1
ATOM 852 N N . PRO A 1 107 ? 11.030 -7.748 -37.860 1.00 92.12 107 PRO A N 1
ATOM 853 C CA . PRO A 1 107 ? 10.996 -7.346 -36.453 1.00 92.12 107 PRO A CA 1
ATOM 854 C C . PRO A 1 107 ? 9.598 -6.968 -35.957 1.00 92.12 107 PRO A C 1
ATOM 856 O O . PRO A 1 107 ? 9.217 -7.390 -34.869 1.00 92.12 107 PRO A O 1
ATOM 859 N N . VAL A 1 108 ? 8.813 -6.223 -36.747 1.00 94.56 108 VAL A N 1
ATOM 860 C CA . VAL A 1 108 ? 7.438 -5.842 -36.376 1.00 94.56 108 VAL A CA 1
ATOM 861 C C . VAL A 1 108 ? 6.539 -7.070 -36.278 1.00 94.56 108 VAL A C 1
ATOM 863 O O . VAL A 1 108 ? 5.794 -7.193 -35.312 1.00 94.56 108 VAL A O 1
ATOM 866 N N . CYS A 1 109 ? 6.628 -8.007 -37.223 1.00 94.94 109 CYS A N 1
ATOM 867 C CA . CYS A 1 109 ? 5.888 -9.264 -37.154 1.00 94.94 109 CYS A CA 1
ATOM 868 C C . CYS A 1 109 ? 6.333 -10.114 -35.958 1.00 94.94 109 CYS A C 1
ATOM 870 O O . CYS A 1 109 ? 5.485 -10.659 -35.263 1.00 94.94 109 CYS A O 1
ATOM 872 N N . ALA A 1 110 ? 7.636 -10.197 -35.675 1.00 94.00 110 ALA A N 1
ATOM 873 C CA . ALA A 1 110 ? 8.149 -10.928 -34.518 1.00 94.00 110 ALA A CA 1
ATOM 874 C C . ALA A 1 110 ? 7.634 -10.328 -33.198 1.00 94.00 110 ALA A C 1
ATOM 876 O O . ALA A 1 110 ? 7.089 -11.053 -32.371 1.00 94.00 110 ALA A O 1
ATOM 877 N N . LEU A 1 111 ? 7.723 -9.004 -33.034 1.00 91.44 111 LEU A N 1
ATOM 878 C CA . LEU A 1 111 ? 7.162 -8.278 -31.888 1.00 91.44 111 LEU A CA 1
ATOM 879 C C . LEU A 1 111 ? 5.639 -8.442 -31.793 1.00 91.44 111 LEU A C 1
ATOM 881 O O . LEU A 1 111 ? 5.111 -8.694 -30.713 1.00 91.44 111 LEU A O 1
ATOM 885 N N . GLY A 1 112 ? 4.939 -8.359 -32.925 1.00 93.69 112 GLY A N 1
ATOM 886 C CA . GLY A 1 112 ? 3.493 -8.547 -33.007 1.00 93.69 112 GLY A CA 1
ATOM 887 C C . GLY A 1 112 ? 3.049 -9.954 -32.610 1.00 93.69 112 GLY A C 1
ATOM 888 O O . GLY A 1 112 ? 2.023 -10.095 -31.954 1.00 93.69 112 GLY A O 1
ATOM 889 N N . CYS A 1 113 ? 3.835 -10.983 -32.939 1.00 93.94 113 CYS A N 1
ATOM 890 C CA . CYS A 1 113 ? 3.596 -12.364 -32.515 1.00 93.94 113 CYS A CA 1
ATOM 891 C C . CYS A 1 113 ? 3.967 -12.608 -31.047 1.00 93.94 113 CYS A C 1
ATOM 893 O O . CYS A 1 113 ? 3.332 -13.431 -30.391 1.00 93.94 113 CYS A O 1
ATOM 895 N N . LEU A 1 114 ? 4.962 -11.901 -30.504 1.00 92.88 114 LEU A N 1
ATOM 896 C CA . LEU A 1 114 ? 5.379 -12.066 -29.109 1.00 92.88 114 LEU A CA 1
ATOM 897 C C . LEU A 1 114 ? 4.267 -11.703 -28.119 1.00 92.88 114 LEU A C 1
ATOM 899 O O . LEU A 1 114 ? 4.119 -12.391 -27.117 1.00 92.88 114 LEU A O 1
ATOM 903 N N . LEU A 1 115 ? 3.455 -10.682 -28.403 1.00 88.25 115 LEU A N 1
ATOM 904 C CA . LEU A 1 115 ? 2.367 -10.243 -27.517 1.00 88.25 115 LEU A CA 1
ATOM 905 C C . LEU A 1 115 ? 1.280 -11.311 -27.268 1.00 88.25 115 LEU A C 1
ATOM 907 O O . LEU A 1 115 ? 1.005 -11.612 -26.104 1.00 88.25 115 LEU A O 1
ATOM 911 N N . PRO A 1 116 ? 0.644 -11.914 -28.294 1.00 90.56 116 PRO A N 1
ATOM 912 C CA . PRO A 1 116 ? -0.338 -12.969 -28.073 1.00 90.56 116 PRO A CA 1
ATOM 913 C C . PRO A 1 116 ? 0.300 -14.230 -27.484 1.00 90.56 116 PRO A C 1
ATOM 915 O O . PRO A 1 116 ? -0.344 -14.883 -26.670 1.00 90.56 116 PRO A O 1
ATOM 918 N N . ILE A 1 117 ? 1.554 -14.553 -27.831 1.00 91.06 117 ILE A N 1
ATOM 919 C CA . ILE A 1 117 ? 2.268 -15.691 -27.232 1.00 91.06 117 ILE A CA 1
ATOM 920 C C . ILE A 1 117 ? 2.504 -15.442 -25.742 1.00 91.06 117 ILE A C 1
ATOM 922 O O . ILE A 1 117 ? 2.210 -16.317 -24.933 1.00 91.06 117 ILE A O 1
ATOM 926 N N . ALA A 1 118 ? 2.973 -14.252 -25.364 1.00 87.56 118 ALA A N 1
ATOM 927 C CA . ALA A 1 118 ? 3.136 -13.864 -23.969 1.00 87.56 118 ALA A CA 1
ATOM 928 C C . ALA A 1 118 ? 1.806 -14.004 -23.225 1.00 87.56 118 ALA A C 1
ATOM 930 O O . ALA A 1 118 ? 1.738 -14.696 -22.219 1.00 87.56 118 ALA A O 1
ATOM 931 N N . LYS A 1 119 ? 0.714 -13.460 -23.773 1.00 85.88 119 LYS A N 1
ATOM 932 C CA . LYS A 1 119 ? -0.614 -13.578 -23.158 1.00 85.88 119 LYS A CA 1
ATOM 933 C C . LYS A 1 119 ? -1.081 -15.033 -23.025 1.00 85.88 119 LYS A C 1
ATOM 935 O O . LYS A 1 119 ? -1.653 -15.395 -22.006 1.00 85.88 119 LYS A O 1
ATOM 940 N N . ALA A 1 120 ? -0.846 -15.864 -24.039 1.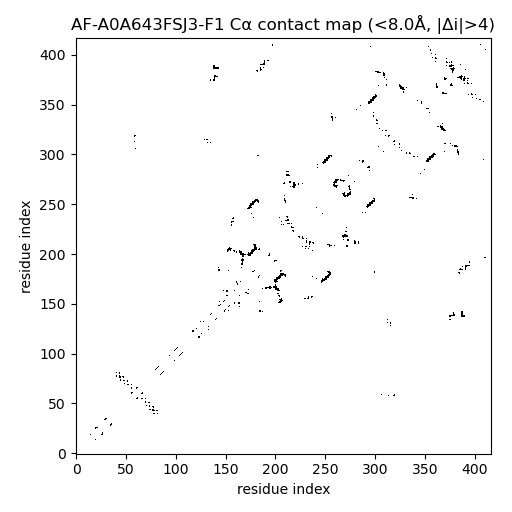00 86.69 120 ALA A N 1
ATOM 941 C CA . ALA A 1 120 ? -1.237 -17.273 -24.033 1.00 86.69 120 ALA A CA 1
ATOM 942 C C . ALA A 1 120 ? -0.376 -18.144 -23.100 1.00 86.69 120 ALA A C 1
ATOM 944 O O . ALA A 1 120 ? -0.809 -19.220 -22.702 1.00 86.69 120 ALA A O 1
ATOM 945 N N . THR A 1 121 ? 0.836 -17.695 -22.765 1.00 82.12 121 THR A N 1
ATOM 946 C CA . THR A 1 121 ? 1.805 -18.425 -21.927 1.00 82.12 121 THR A CA 1
ATOM 947 C C . THR A 1 121 ? 1.970 -17.819 -20.536 1.00 82.12 121 THR A C 1
ATOM 949 O O . THR A 1 121 ? 2.945 -18.133 -19.855 1.00 82.12 121 THR A O 1
ATOM 952 N N . ASP A 1 122 ? 1.048 -16.938 -20.141 1.00 77.31 122 ASP A N 1
ATOM 953 C CA . ASP A 1 122 ? 1.119 -16.155 -18.908 1.00 77.31 122 ASP A CA 1
ATOM 954 C C . ASP A 1 122 ? 2.489 -15.478 -18.727 1.00 77.31 122 ASP A C 1
ATOM 956 O O . ASP A 1 122 ? 3.261 -15.746 -17.812 1.00 77.31 122 ASP A O 1
ATOM 960 N N . ASN A 1 123 ? 2.842 -14.652 -19.710 1.00 80.44 123 ASN A N 1
ATOM 961 C CA . ASN A 1 123 ? 4.114 -13.940 -19.813 1.00 80.44 123 ASN A CA 1
ATOM 962 C C . ASN A 1 123 ? 5.337 -14.863 -19.766 1.00 80.44 123 ASN A C 1
ATOM 964 O O . ASN A 1 123 ? 6.368 -14.528 -19.186 1.00 80.44 123 ASN A O 1
ATOM 968 N N . PHE A 1 124 ? 5.230 -16.017 -20.425 1.00 82.88 124 PHE A N 1
ATOM 969 C CA . PHE A 1 124 ? 6.269 -17.037 -20.463 1.00 82.88 124 PHE A CA 1
ATOM 970 C C . PHE A 1 124 ? 6.669 -17.571 -19.078 1.00 82.88 124 PHE A C 1
ATOM 972 O O . PHE A 1 124 ? 7.831 -17.934 -18.868 1.00 82.88 124 PHE A O 1
ATOM 979 N N . ALA A 1 125 ? 5.706 -17.680 -18.153 1.00 78.12 125 ALA A N 1
ATOM 980 C CA . ALA A 1 125 ? 5.919 -18.181 -16.794 1.00 78.12 125 ALA A CA 1
ATOM 981 C C . ALA A 1 125 ? 6.749 -19.482 -16.759 1.00 78.12 125 ALA A C 1
ATOM 983 O O . ALA A 1 125 ? 7.590 -19.672 -15.883 1.00 78.12 125 ALA A O 1
ATOM 984 N N . ALA A 1 126 ? 6.582 -20.364 -17.749 1.00 81.56 126 ALA A N 1
ATOM 985 C CA . ALA A 1 126 ? 7.300 -21.636 -17.846 1.00 81.56 126 ALA A CA 1
ATOM 986 C C . ALA A 1 126 ? 8.841 -21.529 -17.890 1.00 81.56 126 ALA A C 1
ATOM 988 O O . ALA A 1 126 ? 9.503 -22.502 -17.531 1.00 81.56 126 ALA A O 1
ATOM 989 N N . PHE A 1 127 ? 9.422 -20.393 -18.303 1.00 82.62 127 PHE A N 1
ATOM 990 C CA . PHE A 1 127 ? 10.882 -20.201 -18.288 1.00 82.62 127 PHE A CA 1
ATOM 991 C C . PHE A 1 127 ? 11.441 -19.876 -16.900 1.00 82.62 127 PHE A C 1
ATOM 993 O O . PHE A 1 127 ? 12.658 -19.883 -16.714 1.00 82.62 127 PHE A O 1
ATOM 1000 N N . TYR A 1 128 ? 10.574 -19.608 -15.927 1.00 77.56 128 TYR A N 1
ATOM 1001 C CA . TYR A 1 128 ? 10.974 -19.258 -14.576 1.00 77.56 128 TYR A CA 1
ATOM 1002 C C . TYR A 1 128 ? 11.021 -20.502 -13.666 1.00 77.56 128 TYR A C 1
ATOM 1004 O O . TYR A 1 128 ? 10.216 -21.433 -13.832 1.00 77.56 128 TYR A O 1
ATOM 1012 N N . PRO A 1 129 ? 11.941 -20.536 -12.677 1.00 80.19 129 PRO A N 1
ATOM 1013 C CA . PRO A 1 129 ? 11.993 -21.594 -11.670 1.00 80.19 129 PRO A CA 1
ATOM 1014 C C . PRO A 1 129 ? 10.626 -21.848 -11.019 1.00 80.19 129 PRO A C 1
ATOM 1016 O O . PRO A 1 129 ? 9.834 -20.922 -10.839 1.00 80.19 129 PRO A O 1
ATOM 1019 N N . LYS A 1 130 ? 10.337 -23.106 -10.653 1.00 80.81 130 LYS A N 1
ATOM 1020 C CA . LYS A 1 130 ? 9.040 -23.493 -10.059 1.00 80.81 130 LYS A CA 1
ATOM 1021 C C . LYS A 1 130 ? 8.699 -22.655 -8.825 1.00 80.81 130 LYS A C 1
ATOM 1023 O O . LYS A 1 1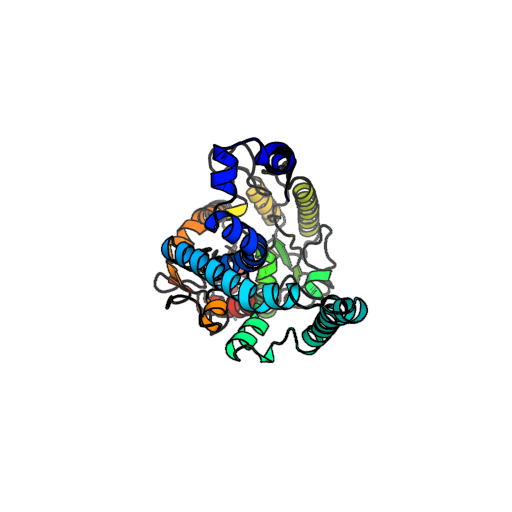30 ? 7.579 -22.169 -8.726 1.00 80.81 130 LYS A O 1
ATOM 1028 N N . ASP A 1 131 ? 9.678 -22.437 -7.956 1.00 73.94 131 ASP A N 1
ATOM 1029 C CA . ASP A 1 131 ? 9.487 -21.690 -6.711 1.00 73.94 131 ASP A CA 1
ATOM 1030 C C . ASP A 1 131 ? 9.207 -20.202 -6.973 1.00 73.94 131 ASP A C 1
ATOM 1032 O O . ASP A 1 131 ? 8.417 -19.584 -6.264 1.00 73.94 131 ASP A O 1
ATOM 1036 N N . LEU A 1 132 ? 9.775 -19.636 -8.047 1.00 74.31 132 LEU A N 1
ATOM 1037 C CA . LEU A 1 132 ? 9.487 -18.263 -8.473 1.00 74.31 132 LEU A CA 1
ATOM 1038 C C . LEU A 1 132 ? 8.074 -18.120 -9.017 1.00 74.31 132 LEU A C 1
ATOM 1040 O O . LEU A 1 132 ? 7.409 -17.139 -8.702 1.00 74.31 132 LEU A O 1
ATOM 1044 N N . ARG A 1 133 ? 7.601 -19.102 -9.786 1.00 77.25 133 ARG A N 1
ATOM 1045 C CA . ARG A 1 133 ? 6.209 -19.122 -10.242 1.00 77.25 133 ARG A CA 1
ATOM 1046 C C . ARG A 1 133 ? 5.237 -19.238 -9.079 1.00 77.25 133 ARG A C 1
ATOM 1048 O O . ARG A 1 133 ? 4.332 -18.426 -8.993 1.00 77.25 133 ARG A O 1
ATOM 1055 N N . ALA A 1 134 ? 5.466 -20.179 -8.164 1.00 75.25 134 ALA A N 1
ATOM 1056 C CA . ALA A 1 134 ? 4.615 -20.353 -6.990 1.0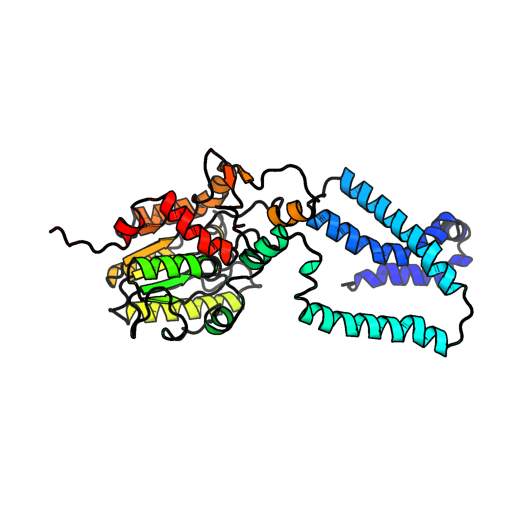0 75.25 134 ALA A CA 1
ATOM 1057 C C . ALA A 1 134 ? 4.586 -19.083 -6.123 1.00 75.25 134 ALA A C 1
ATOM 1059 O O . ALA A 1 134 ? 3.520 -18.637 -5.707 1.00 75.25 134 ALA A O 1
ATOM 1060 N N . SER A 1 135 ? 5.746 -18.451 -5.912 1.00 72.75 135 SER A N 1
ATOM 1061 C CA . SER A 1 135 ? 5.818 -17.166 -5.218 1.00 72.75 135 SER A CA 1
ATOM 1062 C C . SER A 1 135 ? 5.070 -16.067 -5.976 1.00 72.75 135 SER A C 1
ATOM 1064 O O . SER A 1 135 ? 4.334 -15.320 -5.348 1.00 72.75 135 SER A O 1
ATOM 1066 N N . TYR A 1 136 ? 5.215 -15.965 -7.300 1.00 71.81 136 TYR A N 1
ATOM 1067 C CA . TYR A 1 136 ? 4.533 -14.952 -8.111 1.00 71.81 136 TYR A CA 1
ATOM 1068 C C . TYR A 1 136 ? 3.015 -15.169 -8.195 1.00 71.81 136 TYR A C 1
ATOM 1070 O O . TYR A 1 136 ? 2.260 -14.208 -8.141 1.00 71.81 136 TYR A O 1
ATOM 1078 N N . GLU A 1 137 ? 2.533 -16.404 -8.263 1.00 71.56 137 GLU A N 1
ATOM 1079 C CA . GLU A 1 137 ? 1.097 -16.695 -8.187 1.00 71.56 137 GLU A CA 1
ATOM 1080 C C . GLU A 1 137 ? 0.525 -16.273 -6.824 1.00 71.56 137 GLU A C 1
ATOM 1082 O O . GLU A 1 137 ? -0.576 -15.740 -6.746 1.00 71.56 137 GLU A O 1
ATOM 1087 N N . GLN A 1 138 ? 1.292 -16.436 -5.743 1.00 68.25 138 GLN A N 1
ATOM 1088 C CA . GLN A 1 138 ? 0.862 -16.033 -4.403 1.00 68.25 138 GLN A CA 1
ATOM 1089 C C . GLN A 1 138 ? 0.978 -14.519 -4.163 1.00 68.25 138 GLN A C 1
ATOM 1091 O O . GLN A 1 138 ? 0.126 -13.940 -3.494 1.00 68.25 138 GLN A O 1
ATOM 1096 N N . THR A 1 139 ? 2.021 -13.855 -4.672 1.00 67.44 139 THR A N 1
ATOM 1097 C CA . THR A 1 139 ? 2.363 -12.466 -4.287 1.00 67.44 139 THR A CA 1
ATOM 1098 C C . THR A 1 139 ? 2.456 -11.478 -5.442 1.00 67.44 139 THR A C 1
ATOM 1100 O O . THR A 1 139 ? 2.433 -10.264 -5.230 1.00 67.44 139 THR A O 1
ATOM 1103 N N . GLY A 1 140 ? 2.548 -11.979 -6.670 1.00 58.88 140 GLY A N 1
ATOM 1104 C CA . GLY A 1 140 ? 2.468 -11.202 -7.904 1.00 58.88 140 GLY A CA 1
ATOM 1105 C C . GLY A 1 140 ? 1.045 -10.742 -8.208 1.00 58.88 140 GLY A C 1
ATOM 1106 O O . GLY A 1 140 ? 0.876 -9.683 -8.817 1.00 58.88 140 GLY A O 1
ATOM 1107 N N . HIS A 1 141 ? 0.027 -11.458 -7.714 1.00 69.75 141 HIS A N 1
ATOM 1108 C CA . HIS A 1 141 ? -1.330 -10.930 -7.632 1.00 69.75 141 HIS A CA 1
ATOM 1109 C C . HIS A 1 141 ? -1.437 -9.919 -6.492 1.00 69.75 141 HIS A C 1
ATOM 1111 O O . HIS A 1 141 ? -1.142 -10.181 -5.322 1.00 69.75 141 HIS A O 1
ATOM 1117 N N . SER A 1 142 ? -1.846 -8.715 -6.870 1.00 74.88 142 SER A N 1
ATOM 1118 C CA . SER A 1 142 ? -2.069 -7.626 -5.943 1.00 74.88 142 SER A CA 1
ATOM 1119 C C . SER A 1 142 ? -3.527 -7.625 -5.502 1.00 74.88 142 SER A C 1
ATOM 1121 O O . SER A 1 142 ? -4.417 -7.691 -6.345 1.00 74.88 142 SER A O 1
ATOM 1123 N N . VAL A 1 143 ? -3.770 -7.444 -4.202 1.00 87.25 143 VAL A N 1
ATOM 1124 C CA . VAL A 1 143 ? -5.109 -7.152 -3.650 1.00 87.25 143 VAL A CA 1
ATOM 1125 C C . VAL A 1 143 ? -5.811 -5.994 -4.379 1.00 87.25 143 VAL A C 1
ATOM 1127 O O . VAL A 1 143 ? -7.034 -5.971 -4.475 1.00 87.25 143 VAL A O 1
ATOM 1130 N N . PHE A 1 144 ? -5.028 -5.078 -4.964 1.00 90.50 144 PHE A N 1
ATOM 1131 C CA . PHE A 1 144 ? -5.445 -3.920 -5.761 1.00 90.50 144 PHE A CA 1
ATOM 1132 C C . PHE A 1 144 ? -5.834 -4.250 -7.214 1.00 90.50 144 PHE A C 1
ATOM 1134 O O . PHE A 1 144 ? -5.988 -3.341 -8.028 1.00 90.50 144 PHE A O 1
ATOM 1141 N N . GLN A 1 145 ? -5.955 -5.527 -7.583 1.00 87.81 145 GLN A N 1
ATOM 1142 C CA . GLN A 1 145 ? -6.320 -5.962 -8.932 1.00 87.81 145 GLN A CA 1
ATOM 1143 C C . GLN A 1 145 ? -7.493 -6.947 -8.916 1.00 87.81 145 GLN A C 1
ATOM 1145 O O . GLN A 1 145 ? -7.758 -7.635 -7.932 1.00 87.81 145 GLN A O 1
ATOM 1150 N N . GLY A 1 146 ? -8.185 -7.042 -10.052 1.00 88.19 146 GLY A N 1
ATOM 1151 C CA . GLY A 1 146 ? -9.291 -7.971 -10.256 1.00 88.19 146 GLY A CA 1
ATOM 1152 C C . GLY A 1 146 ? -10.648 -7.407 -9.840 1.00 88.19 146 GLY A C 1
ATOM 1153 O O . GLY A 1 146 ? -10.774 -6.276 -9.381 1.00 88.19 146 GLY A O 1
ATOM 1154 N N . LYS A 1 147 ? -11.688 -8.236 -9.994 1.00 91.44 147 LYS A N 1
ATOM 1155 C CA . LYS A 1 147 ? -13.093 -7.797 -9.931 1.00 91.44 147 LYS A CA 1
ATOM 1156 C C . LYS A 1 147 ? -13.469 -7.082 -8.632 1.00 91.44 147 LYS A C 1
ATOM 1158 O O . LYS A 1 147 ? -14.243 -6.133 -8.677 1.00 91.44 147 LYS A O 1
ATOM 1163 N N . ARG A 1 148 ? -12.947 -7.539 -7.486 1.00 92.88 148 ARG A N 1
ATOM 1164 C CA . ARG A 1 148 ? -13.208 -6.882 -6.198 1.00 92.88 148 ARG A CA 1
ATOM 1165 C C . ARG A 1 148 ? -12.571 -5.497 -6.159 1.00 92.88 148 ARG A C 1
ATOM 1167 O O . ARG A 1 148 ? -13.263 -4.548 -5.824 1.00 92.88 148 ARG A O 1
ATOM 1174 N N . ALA A 1 149 ? -11.294 -5.375 -6.525 1.00 93.94 149 ALA A N 1
ATOM 1175 C CA . ALA A 1 149 ? -10.612 -4.084 -6.551 1.00 93.94 149 ALA A CA 1
ATOM 1176 C C . ALA A 1 149 ? -11.299 -3.107 -7.510 1.00 93.94 149 ALA A C 1
ATOM 1178 O O . ALA A 1 149 ? -11.552 -1.964 -7.142 1.00 93.94 149 ALA A O 1
ATOM 1179 N N . ASP A 1 150 ? -11.711 -3.580 -8.688 1.00 94.88 150 ASP A N 1
ATOM 1180 C CA . ASP A 1 150 ? -12.450 -2.766 -9.656 1.00 94.88 150 ASP A CA 1
ATOM 1181 C C . ASP A 1 150 ? -13.766 -2.215 -9.078 1.00 94.88 150 ASP A C 1
ATOM 1183 O O . ASP A 1 150 ? -14.162 -1.093 -9.411 1.00 94.88 150 ASP A O 1
ATOM 1187 N N . ALA A 1 151 ? -14.437 -2.979 -8.211 1.00 95.81 151 ALA A N 1
ATOM 1188 C CA . ALA A 1 151 ? -15.715 -2.613 -7.603 1.00 95.81 151 ALA A CA 1
ATOM 1189 C C . ALA A 1 151 ? -15.575 -1.795 -6.306 1.00 95.81 151 ALA A C 1
ATOM 1191 O O . ALA A 1 151 ? -16.318 -0.834 -6.119 1.00 95.81 151 ALA A O 1
ATOM 1192 N N . CYS A 1 152 ? -14.632 -2.154 -5.433 1.00 96.31 152 CYS A N 1
ATOM 1193 C CA . CYS A 1 152 ? -14.612 -1.726 -4.032 1.00 96.31 152 CYS A CA 1
ATOM 1194 C C . CYS A 1 152 ? -13.466 -0.783 -3.683 1.00 96.31 152 CYS A C 1
ATOM 1196 O O . CYS A 1 152 ? -13.643 0.121 -2.873 1.00 96.31 152 CYS A O 1
ATOM 1198 N N . TRP A 1 153 ? -12.299 -0.966 -4.297 1.00 96.19 153 TRP A N 1
ATOM 1199 C CA . TRP A 1 153 ? -11.127 -0.175 -3.953 1.00 96.19 153 TRP A CA 1
ATOM 1200 C C . TRP A 1 153 ? -11.208 1.229 -4.544 1.00 96.19 153 TRP A C 1
ATOM 1202 O O . TRP A 1 153 ? -11.604 1.422 -5.699 1.00 96.19 153 TRP A O 1
ATOM 1212 N N . ASN A 1 154 ? -10.740 2.204 -3.764 1.00 96.12 154 ASN A N 1
ATOM 1213 C CA . ASN A 1 154 ? -10.468 3.558 -4.230 1.00 96.12 154 ASN A CA 1
ATOM 1214 C C . ASN A 1 154 ? -11.705 4.259 -4.815 1.00 96.12 154 ASN A C 1
ATOM 1216 O O . ASN A 1 154 ? -11.613 4.987 -5.809 1.00 96.12 154 ASN A O 1
ATOM 1220 N N . LYS A 1 155 ? -12.878 4.002 -4.223 1.00 97.12 155 LYS A N 1
ATOM 1221 C CA . LYS A 1 155 ? -14.136 4.667 -4.569 1.00 97.12 155 LYS A CA 1
ATOM 1222 C C . LYS A 1 155 ? -14.367 5.824 -3.613 1.00 97.12 155 LYS A C 1
ATOM 1224 O O . LYS A 1 155 ? -14.376 5.646 -2.402 1.00 97.12 155 LYS A O 1
ATOM 1229 N N . VAL A 1 156 ? -14.541 7.019 -4.172 1.00 96.94 156 VAL A N 1
ATOM 1230 C CA . VAL A 1 156 ? -14.773 8.213 -3.351 1.00 96.94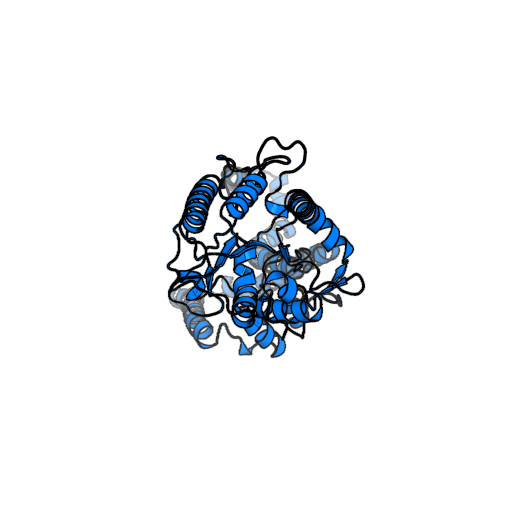 156 VAL A CA 1
ATOM 1231 C C . VAL A 1 156 ? -16.179 8.193 -2.750 1.00 96.94 156 VAL A C 1
ATOM 1233 O O . VAL A 1 156 ? -16.352 8.514 -1.580 1.00 96.94 156 VAL A O 1
ATOM 1236 N N . GLU A 1 157 ? -17.179 7.774 -3.529 1.00 96.94 157 GLU A N 1
ATOM 1237 C CA . GLU A 1 157 ? -18.518 7.504 -2.994 1.00 96.94 157 GLU A CA 1
ATOM 1238 C C . GLU A 1 157 ? -18.527 6.234 -2.143 1.00 96.94 157 GLU A C 1
ATOM 1240 O O . GLU A 1 157 ? -17.715 5.330 -2.356 1.00 96.94 157 GLU A O 1
ATOM 1245 N N . LEU A 1 158 ? -19.500 6.140 -1.232 1.00 95.44 158 LEU A N 1
ATOM 1246 C CA . LEU A 1 158 ? -19.752 4.899 -0.509 1.00 95.44 158 LEU A CA 1
ATOM 1247 C C . LEU A 1 158 ? -20.053 3.759 -1.484 1.00 95.44 158 LEU A C 1
ATOM 1249 O O . LEU A 1 158 ? -20.903 3.876 -2.369 1.00 95.44 158 LEU A O 1
ATOM 1253 N N . THR A 1 159 ? -19.356 2.647 -1.293 1.00 95.62 159 THR A N 1
ATOM 1254 C CA . THR A 1 159 ? -19.573 1.415 -2.044 1.00 95.62 159 THR A CA 1
ATOM 1255 C C . THR A 1 159 ? -20.858 0.726 -1.592 1.00 95.62 159 THR A C 1
ATOM 1257 O O . THR A 1 159 ? -21.346 0.945 -0.483 1.00 95.62 159 THR A O 1
ATOM 1260 N N . ASP A 1 160 ? -21.406 -0.139 -2.444 1.00 93.44 160 ASP A N 1
ATOM 1261 C CA . ASP A 1 160 ? -22.562 -0.957 -2.082 1.00 93.44 160 ASP A CA 1
ATOM 1262 C C . ASP A 1 160 ? -22.133 -2.060 -1.087 1.00 93.44 160 ASP A C 1
ATOM 1264 O O . ASP A 1 160 ? -21.288 -2.894 -1.448 1.00 93.44 160 ASP A O 1
ATOM 1268 N N . PRO A 1 161 ? -22.703 -2.119 0.135 1.00 92.44 161 PRO A N 1
ATOM 1269 C CA . PRO A 1 161 ? -22.352 -3.138 1.126 1.00 92.44 161 PRO A CA 1
ATOM 1270 C C . PRO A 1 161 ? -22.659 -4.568 0.659 1.00 92.44 161 PRO A C 1
ATOM 1272 O O . PRO A 1 161 ? -22.005 -5.501 1.109 1.00 92.44 161 PRO A O 1
ATOM 1275 N N . SER A 1 162 ? -23.584 -4.776 -0.283 1.00 90.50 162 SER A N 1
ATOM 1276 C CA . SER A 1 162 ? -23.863 -6.104 -0.855 1.00 90.50 162 SER A CA 1
ATOM 1277 C C . SER A 1 162 ? -22.758 -6.604 -1.795 1.00 90.50 162 SER A C 1
ATOM 1279 O O . SER A 1 162 ? -22.604 -7.810 -1.993 1.00 90.50 162 SER A O 1
ATOM 1281 N N . THR A 1 163 ? -21.963 -5.685 -2.353 1.00 93.38 163 THR A N 1
ATOM 1282 C CA . THR A 1 163 ? -20.835 -5.993 -3.245 1.00 93.38 163 THR A CA 1
ATOM 1283 C C . THR A 1 163 ? -19.505 -5.966 -2.494 1.00 93.38 163 THR A C 1
ATOM 1285 O O . THR A 1 163 ? -18.648 -6.822 -2.712 1.00 93.38 163 THR A O 1
ATOM 1288 N N . CYS A 1 164 ? -19.337 -5.001 -1.591 1.00 95.75 164 CYS A N 1
ATOM 1289 C CA . CYS A 1 164 ? -18.078 -4.698 -0.917 1.00 95.75 164 CYS A CA 1
ATOM 1290 C C . CYS A 1 164 ? -18.109 -5.078 0.562 1.00 95.75 164 CYS A C 1
ATOM 1292 O O . CYS A 1 164 ? -17.761 -4.282 1.430 1.00 95.75 164 CYS A O 1
ATOM 1294 N N . TRP A 1 165 ? -18.500 -6.317 0.855 1.00 95.50 165 TRP A N 1
ATOM 1295 C CA . TRP A 1 165 ? -18.454 -6.875 2.207 1.00 95.50 165 TRP A CA 1
ATOM 1296 C C . TRP A 1 165 ? -17.243 -7.792 2.414 1.00 95.50 165 TRP A C 1
ATOM 1298 O O . TRP A 1 165 ? -16.645 -8.284 1.452 1.00 95.50 165 TRP A O 1
ATOM 1308 N N . LEU A 1 166 ? -16.884 -7.999 3.677 1.00 96.69 166 LEU A N 1
ATOM 1309 C CA . LEU A 1 166 ? -15.881 -8.932 4.190 1.00 96.69 166 LEU A CA 1
ATOM 1310 C C . LEU A 1 166 ? -16.499 -9.731 5.343 1.00 96.69 166 LEU A C 1
ATOM 1312 O O . LEU A 1 166 ? -17.428 -9.256 6.005 1.00 96.69 166 LEU A O 1
ATOM 1316 N N . GLY A 1 167 ? -15.968 -10.921 5.615 1.00 95.69 167 GLY A N 1
ATOM 1317 C CA . GLY A 1 167 ? -16.381 -11.717 6.767 1.00 95.69 167 GLY A CA 1
ATOM 1318 C C . GLY A 1 167 ? -17.572 -12.628 6.475 1.00 95.69 167 GLY A C 1
ATOM 1319 O O . GLY A 1 167 ? -17.483 -13.524 5.635 1.00 95.69 167 GLY A O 1
ATOM 1320 N N . GLN A 1 168 ? -18.682 -12.437 7.187 1.00 90.31 168 GLN A N 1
ATOM 1321 C CA . GLN A 1 168 ? -19.950 -13.115 6.912 1.00 90.31 168 GLN A CA 1
ATOM 1322 C C . GLN A 1 168 ? -20.870 -12.245 6.050 1.00 90.31 168 GLN A C 1
ATOM 1324 O O . GLN A 1 168 ? -21.033 -11.046 6.280 1.00 90.31 168 GLN A O 1
ATOM 1329 N N . ALA A 1 169 ? -21.515 -12.860 5.059 1.00 84.44 169 ALA A N 1
ATOM 1330 C CA . ALA A 1 169 ? -22.519 -12.179 4.252 1.00 84.44 169 ALA A CA 1
ATOM 1331 C C . ALA A 1 169 ? -23.771 -11.902 5.096 1.00 84.44 169 ALA A C 1
ATOM 1333 O O . ALA A 1 169 ? -24.355 -12.828 5.660 1.00 84.44 169 ALA A O 1
ATOM 1334 N N . ALA A 1 170 ? -24.217 -10.648 5.139 1.00 81.00 170 ALA A N 1
ATOM 1335 C CA . ALA A 1 170 ? -25.468 -10.256 5.776 1.00 81.00 170 ALA A CA 1
ATOM 1336 C C . ALA A 1 170 ? -26.181 -9.182 4.946 1.00 81.00 170 ALA A C 1
ATOM 1338 O O . ALA A 1 170 ? -25.566 -8.496 4.133 1.00 81.00 170 ALA A O 1
ATOM 1339 N N . ALA A 1 171 ? -27.493 -9.039 5.157 1.00 74.19 171 ALA A N 1
ATOM 1340 C CA . ALA A 1 171 ? -28.294 -8.010 4.490 1.00 74.19 171 ALA A CA 1
ATOM 1341 C C . ALA A 1 171 ? -27.943 -6.584 4.960 1.00 74.19 171 ALA A C 1
ATOM 1343 O O . ALA A 1 171 ? -28.090 -5.637 4.192 1.00 74.19 171 ALA A O 1
ATOM 1344 N N . SER A 1 172 ? -27.461 -6.445 6.199 1.00 83.00 172 SER A N 1
ATOM 1345 C CA . SER A 1 172 ? -26.992 -5.185 6.779 1.00 83.00 172 SER A CA 1
ATOM 1346 C C . SER A 1 172 ? -25.659 -5.424 7.494 1.00 83.00 172 SER A C 1
ATOM 1348 O O . SER A 1 172 ? -25.572 -6.375 8.278 1.00 83.00 172 SER A O 1
ATOM 1350 N N . PRO A 1 173 ? -24.622 -4.607 7.233 1.00 90.00 173 PRO A N 1
ATOM 1351 C CA . PRO A 1 173 ? -23.320 -4.781 7.860 1.00 90.00 173 PRO A CA 1
ATOM 1352 C C . PRO A 1 173 ? -23.384 -4.438 9.353 1.00 90.00 173 PRO A C 1
ATOM 1354 O O . PRO A 1 173 ? -24.005 -3.458 9.757 1.00 90.00 173 PRO A O 1
ATOM 1357 N N . THR A 1 174 ? -22.698 -5.225 10.176 1.00 94.38 174 THR A N 1
ATOM 1358 C CA . THR A 1 174 ? -22.537 -4.971 11.617 1.00 94.38 174 THR A CA 1
ATOM 1359 C C . THR A 1 174 ? -21.265 -4.179 11.916 1.00 94.38 174 THR A C 1
ATOM 1361 O O . THR A 1 174 ? -21.068 -3.696 13.029 1.00 94.38 174 THR A O 1
ATOM 1364 N N . ALA A 1 175 ? -20.378 -4.038 10.933 1.00 97.69 175 ALA A N 1
ATOM 1365 C CA . ALA A 1 175 ? -19.094 -3.377 11.075 1.00 97.69 175 ALA A CA 1
ATOM 1366 C C . ALA A 1 175 ? -18.720 -2.596 9.811 1.00 97.69 175 ALA A C 1
ATOM 1368 O O . ALA A 1 175 ? -19.152 -2.932 8.708 1.00 97.69 175 ALA A O 1
ATOM 1369 N N . ILE A 1 176 ? -17.869 -1.585 9.968 1.00 98.31 176 ILE A N 1
ATOM 1370 C CA . ILE A 1 176 ? -17.240 -0.871 8.855 1.00 98.31 176 ILE A CA 1
ATOM 1371 C C . ILE A 1 176 ? -15.725 -1.078 8.902 1.00 98.31 176 ILE A C 1
ATOM 1373 O O . ILE A 1 176 ? -15.133 -1.069 9.985 1.00 98.31 176 ILE A O 1
ATOM 1377 N N . TYR A 1 177 ? -15.110 -1.258 7.736 1.00 98.69 177 TYR A N 1
ATOM 1378 C CA . TYR A 1 177 ? -13.666 -1.257 7.556 1.00 98.69 177 TYR A CA 1
ATOM 1379 C C . TYR A 1 177 ? -13.250 -0.022 6.767 1.00 98.69 177 TYR A C 1
ATOM 1381 O O . TYR A 1 177 ? -13.571 0.111 5.586 1.00 98.69 177 TYR A O 1
ATOM 1389 N N . TRP A 1 178 ? -12.574 0.900 7.446 1.00 98.69 178 TRP A N 1
ATOM 1390 C CA . TRP A 1 178 ? -12.327 2.251 6.960 1.00 98.69 178 TRP A CA 1
ATOM 1391 C C . TRP A 1 178 ? -10.844 2.594 7.045 1.00 98.69 178 TRP A C 1
ATOM 1393 O O . TRP A 1 178 ? -10.216 2.449 8.094 1.00 98.69 178 TRP A O 1
ATOM 1403 N N . GLY A 1 179 ? -10.276 3.074 5.943 1.00 98.19 179 GLY A N 1
ATOM 1404 C CA . GLY A 1 179 ? -8.867 3.424 5.901 1.00 98.19 179 GLY A CA 1
ATOM 1405 C C . GLY A 1 179 ? -8.325 3.598 4.497 1.00 98.19 179 GLY A C 1
ATOM 1406 O O . GLY A 1 179 ? -9.086 3.796 3.551 1.00 98.19 179 GLY A O 1
ATOM 1407 N N . ASP A 1 180 ? -7.006 3.506 4.371 1.00 97.75 180 ASP A N 1
ATOM 1408 C CA . ASP A 1 180 ? -6.292 3.797 3.132 1.00 97.75 180 ASP A CA 1
ATOM 1409 C C . ASP A 1 180 ? -5.850 2.547 2.346 1.00 97.75 180 ASP A C 1
ATOM 1411 O O . ASP A 1 180 ? -6.480 1.492 2.404 1.00 97.75 180 ASP A O 1
ATOM 1415 N N . SER A 1 181 ? -4.764 2.646 1.572 1.00 96.81 181 SER A N 1
ATOM 1416 C CA . SER A 1 181 ? -4.188 1.498 0.871 1.00 96.81 181 SER A CA 1
ATOM 1417 C C . SER A 1 181 ? -3.568 0.459 1.818 1.00 96.81 181 SER A C 1
ATOM 1419 O O . SER A 1 181 ? -3.546 -0.719 1.467 1.00 96.81 181 SER A O 1
ATOM 1421 N N . HIS A 1 182 ? -3.125 0.854 3.014 1.00 97.50 182 HIS A N 1
ATOM 1422 C CA . HIS A 1 182 ? -2.706 -0.048 4.090 1.00 97.50 182 HIS A CA 1
ATOM 1423 C C . HIS A 1 182 ? -3.900 -0.627 4.865 1.00 97.50 182 HIS A C 1
ATOM 1425 O O . HIS A 1 182 ? -3.810 -1.687 5.467 1.00 97.50 182 HIS A O 1
ATOM 1431 N N . ALA A 1 183 ? -5.085 -0.023 4.793 1.00 98.38 183 ALA A N 1
ATOM 1432 C CA . ALA A 1 183 ? -6.285 -0.791 5.112 1.00 98.38 183 ALA A CA 1
ATOM 1433 C C . ALA A 1 183 ? -6.561 -1.820 4.007 1.00 98.38 183 ALA A C 1
ATOM 1435 O O . ALA A 1 183 ? -6.653 -3.024 4.232 1.00 98.38 183 ALA A O 1
ATOM 1436 N N . TYR A 1 184 ? -6.619 -1.376 2.755 1.00 97.75 184 TYR A N 1
ATOM 1437 C CA . TYR A 1 184 ? -7.056 -2.259 1.681 1.00 97.75 184 TYR A CA 1
ATOM 1438 C C . TYR A 1 184 ? -6.123 -3.462 1.446 1.00 97.75 184 TYR A C 1
ATOM 1440 O O . TYR A 1 184 ? -6.590 -4.552 1.112 1.00 97.75 184 TYR A O 1
ATOM 1448 N N . HIS A 1 185 ? -4.812 -3.331 1.689 1.00 96.44 185 HIS A N 1
ATOM 1449 C CA . HIS A 1 185 ? -3.897 -4.471 1.578 1.00 96.44 185 HIS A CA 1
ATOM 1450 C C . HIS A 1 185 ? -4.122 -5.570 2.637 1.00 96.44 185 HIS A C 1
ATOM 1452 O O . HIS A 1 185 ? -3.650 -6.690 2.461 1.00 96.44 185 HIS A O 1
ATOM 1458 N N . LEU A 1 186 ? -4.888 -5.284 3.694 1.00 97.69 186 LEU A N 1
ATOM 1459 C CA . LEU A 1 186 ? -5.249 -6.182 4.790 1.00 97.69 186 LEU A CA 1
ATOM 1460 C C . LEU A 1 186 ? -6.665 -6.742 4.604 1.00 97.69 186 LEU A C 1
ATOM 1462 O O . LEU A 1 186 ? -7.163 -7.452 5.470 1.00 97.69 186 LEU A O 1
ATOM 1466 N N . VAL A 1 187 ? -7.316 -6.501 3.462 1.00 96.81 187 VAL A N 1
ATOM 1467 C CA . VAL A 1 187 ? -8.638 -7.066 3.152 1.00 96.81 187 VAL A CA 1
ATOM 1468 C C . VAL A 1 187 ? -8.704 -8.587 3.371 1.00 96.81 187 VAL A C 1
ATOM 1470 O O . VAL A 1 187 ? -9.623 -9.020 4.064 1.00 96.81 187 VAL A O 1
ATOM 1473 N N . PRO A 1 188 ? -7.755 -9.413 2.878 1.00 95.88 188 PRO A N 1
ATOM 1474 C CA . PRO A 1 188 ? -7.747 -10.844 3.193 1.00 95.88 188 PRO A CA 1
ATOM 1475 C C . PRO A 1 188 ? -7.634 -11.166 4.691 1.00 95.88 188 PRO A C 1
ATOM 1477 O O . PRO A 1 188 ? -8.284 -12.099 5.162 1.00 95.88 188 PRO A O 1
ATOM 1480 N N . PHE A 1 189 ? -6.853 -10.389 5.448 1.00 97.25 189 PHE A N 1
ATOM 1481 C CA . PHE A 1 189 ? -6.755 -10.513 6.906 1.00 97.25 189 PHE A CA 1
ATOM 1482 C C . PHE A 1 189 ? -8.101 -10.214 7.583 1.00 97.25 189 PHE A C 1
ATOM 1484 O O . PHE A 1 189 ? -8.584 -11.000 8.398 1.00 97.25 189 PHE A O 1
ATOM 1491 N N . ILE A 1 190 ? -8.738 -9.100 7.218 1.00 98.06 190 ILE A N 1
ATOM 1492 C CA . ILE A 1 190 ? -10.013 -8.655 7.798 1.00 98.06 190 ILE A CA 1
ATOM 1493 C C . ILE A 1 190 ? -11.164 -9.582 7.406 1.00 98.06 190 ILE A C 1
ATOM 1495 O O . ILE A 1 190 ? -12.070 -9.810 8.203 1.00 98.06 190 ILE A O 1
ATOM 1499 N N . ASP A 1 191 ? -11.122 -10.159 6.208 1.00 97.62 191 ASP A N 1
ATOM 1500 C CA . ASP A 1 191 ? -12.085 -11.165 5.772 1.00 97.62 191 ASP A CA 1
ATOM 1501 C C . ASP A 1 191 ? -12.019 -12.436 6.632 1.00 97.62 191 ASP A C 1
ATOM 1503 O O . ASP A 1 191 ? -13.056 -12.935 7.071 1.00 97.62 191 ASP A O 1
ATOM 1507 N N . GLN A 1 192 ? -10.814 -12.936 6.932 1.00 96.94 192 GLN A N 1
ATOM 1508 C CA . GLN A 1 192 ? -10.637 -14.080 7.836 1.00 96.94 192 GLN A CA 1
ATOM 1509 C C . GLN A 1 192 ? -11.105 -13.748 9.258 1.00 96.94 192 GLN A C 1
ATOM 1511 O O . GLN A 1 192 ? -11.873 -14.517 9.837 1.00 96.94 192 GLN A O 1
ATOM 1516 N N . LEU A 1 193 ? -10.738 -12.569 9.770 1.00 96.69 193 LEU A N 1
ATOM 1517 C CA . LEU A 1 193 ? -11.209 -12.062 11.060 1.00 96.69 193 LEU A CA 1
ATOM 1518 C C . LEU A 1 193 ? -12.740 -12.021 11.119 1.00 96.69 193 LEU A C 1
ATOM 1520 O O . LEU A 1 193 ? -13.345 -12.558 12.045 1.00 96.69 193 LEU A O 1
ATOM 1524 N N . GLY A 1 194 ? -13.386 -11.421 10.118 1.00 96.44 194 GLY A N 1
ATOM 1525 C CA . GLY A 1 194 ? -14.840 -11.308 10.084 1.00 96.44 194 GLY A CA 1
ATOM 1526 C C . GLY A 1 194 ? -15.539 -12.664 10.002 1.00 96.44 194 GLY A C 1
ATOM 1527 O O . GLY A 1 194 ? -16.573 -12.857 10.636 1.00 96.44 194 GLY A O 1
ATOM 1528 N N . LYS A 1 195 ? -14.967 -13.635 9.279 1.00 95.94 195 LYS A N 1
ATOM 1529 C CA . LYS A 1 195 ? -15.493 -15.008 9.218 1.00 95.94 195 LYS A CA 1
ATOM 1530 C C . LYS A 1 195 ? -15.419 -15.705 10.570 1.00 95.94 195 LYS A C 1
ATOM 1532 O O . LYS A 1 195 ? -16.387 -16.362 10.950 1.00 95.94 195 LYS A O 1
ATOM 1537 N N . GLU A 1 196 ? -14.299 -15.555 11.272 1.00 95.06 196 GLU A N 1
ATOM 1538 C CA . GLU A 1 196 ? -14.054 -16.192 12.567 1.00 95.06 196 GLU A CA 1
ATOM 1539 C C . GLU A 1 196 ? -14.980 -15.648 13.664 1.00 95.06 196 GLU A C 1
ATOM 1541 O O . GLU A 1 196 ? -15.573 -16.426 14.407 1.00 95.06 196 GLU A O 1
ATOM 1546 N N . PHE A 1 197 ? -15.166 -14.327 13.713 1.00 94.38 197 PHE A N 1
ATOM 1547 C CA . PHE A 1 197 ? -15.963 -13.652 14.747 1.00 94.38 197 PHE A CA 1
ATOM 1548 C C . PHE A 1 197 ? -17.403 -13.331 14.326 1.00 94.38 197 PHE A C 1
ATOM 1550 O O . PHE A 1 197 ? -18.114 -12.617 15.029 1.00 94.38 197 PHE A O 1
ATOM 1557 N N . GLY A 1 198 ? -17.851 -13.836 13.176 1.00 93.75 198 GLY A N 1
ATOM 1558 C CA . GLY A 1 198 ? -19.225 -13.654 12.709 1.00 93.75 198 GLY A CA 1
ATOM 1559 C C . GLY A 1 198 ? -19.607 -12.215 12.354 1.00 93.75 198 GLY A C 1
ATOM 1560 O O . GLY A 1 198 ? -20.769 -11.836 12.475 1.00 93.75 198 GLY A O 1
ATOM 1561 N N . LEU A 1 199 ? -18.645 -11.401 11.919 1.00 94.94 199 LEU A N 1
ATOM 1562 C CA . LEU A 1 199 ? -18.875 -10.007 11.546 1.00 94.94 199 LEU A CA 1
ATOM 1563 C C . LEU A 1 199 ? -19.206 -9.889 10.059 1.00 94.94 199 LEU A C 1
ATOM 1565 O O . LEU A 1 199 ? -18.497 -10.436 9.214 1.00 94.94 199 LEU A O 1
ATOM 1569 N N . SER A 1 200 ? -20.230 -9.098 9.739 1.00 96.75 200 SER A N 1
ATOM 1570 C CA . SER A 1 200 ? -20.456 -8.608 8.380 1.00 96.75 200 SER A CA 1
ATOM 1571 C C . SER A 1 200 ? -19.877 -7.205 8.253 1.00 96.75 200 SER A C 1
ATOM 1573 O O . SER A 1 200 ? -20.374 -6.264 8.877 1.00 96.75 200 SER A O 1
ATOM 1575 N N . ILE A 1 201 ? -18.782 -7.077 7.508 1.00 98.25 201 ILE A N 1
ATOM 1576 C CA . ILE A 1 201 ? -17.943 -5.877 7.507 1.00 98.25 201 ILE A CA 1
ATOM 1577 C C . ILE A 1 201 ? -18.038 -5.189 6.144 1.00 98.25 201 ILE A C 1
ATOM 1579 O O . ILE A 1 201 ? -17.720 -5.797 5.128 1.00 98.25 201 ILE A O 1
ATOM 1583 N N . HIS A 1 202 ? -18.434 -3.918 6.105 1.00 97.94 202 HIS A N 1
ATOM 1584 C CA . HIS A 1 202 ? -18.464 -3.116 4.877 1.00 97.94 202 HIS A CA 1
ATOM 1585 C C . HIS A 1 202 ? -17.106 -2.446 4.628 1.00 97.94 202 HIS A C 1
ATOM 1587 O O . HIS A 1 202 ? -16.652 -1.648 5.441 1.00 97.94 202 HIS A O 1
ATOM 1593 N N . ASP A 1 203 ? -16.461 -2.775 3.510 1.00 97.75 203 ASP A N 1
ATOM 1594 C CA . ASP A 1 203 ? -15.186 -2.208 3.054 1.00 97.75 203 ASP A CA 1
ATOM 1595 C C . ASP A 1 203 ? -15.397 -0.874 2.322 1.00 97.75 203 ASP A C 1
ATOM 1597 O O . ASP A 1 203 ? -16.009 -0.820 1.248 1.00 97.75 203 ASP A O 1
ATOM 1601 N N . VAL A 1 204 ? -14.873 0.195 2.922 1.00 98.06 204 VAL A N 1
ATOM 1602 C CA . VAL A 1 204 ? -14.942 1.578 2.432 1.00 98.06 204 VAL A CA 1
ATOM 1603 C C . VAL A 1 204 ? -13.550 2.212 2.424 1.00 98.06 204 VAL A C 1
ATOM 1605 O O . VAL A 1 204 ? -13.327 3.293 2.956 1.00 98.06 204 VAL A O 1
ATOM 1608 N N . THR A 1 205 ? -12.571 1.506 1.873 1.00 98.12 205 THR A N 1
ATOM 1609 C CA . THR A 1 205 ? -11.176 1.964 1.846 1.00 98.12 205 THR A CA 1
ATOM 1610 C C . THR A 1 205 ? -10.848 2.845 0.629 1.00 98.12 205 THR A C 1
ATOM 1612 O O . THR A 1 205 ? -11.266 2.584 -0.506 1.00 98.12 205 THR A O 1
ATOM 1615 N N . LEU A 1 206 ? -10.045 3.893 0.846 1.00 97.50 206 LEU A N 1
ATOM 1616 C CA . LEU A 1 206 ? -9.661 4.879 -0.170 1.00 97.50 206 LEU A CA 1
ATOM 1617 C C . LEU A 1 206 ? -8.177 5.252 -0.050 1.00 97.50 206 LEU A C 1
ATOM 1619 O O . LEU A 1 206 ? -7.738 5.730 0.990 1.00 97.50 206 LEU A O 1
ATOM 1623 N N . SER A 1 207 ? -7.388 5.076 -1.114 1.00 95.81 207 SER A N 1
ATOM 1624 C CA . SER A 1 207 ? -5.928 5.262 -1.049 1.00 95.81 207 SER A CA 1
ATOM 1625 C C . SER A 1 207 ? -5.533 6.659 -0.567 1.00 95.81 207 SER A C 1
ATOM 1627 O O . SER A 1 207 ? -6.205 7.642 -0.858 1.00 95.81 207 SER A O 1
ATOM 1629 N N . MET A 1 208 ? -4.413 6.747 0.155 1.00 94.12 208 MET A N 1
ATOM 1630 C CA . MET A 1 208 ? -3.910 7.976 0.791 1.00 94.12 208 MET A CA 1
ATOM 1631 C C . MET A 1 208 ? -4.959 8.759 1.605 1.00 94.12 208 MET A C 1
ATOM 1633 O O . MET A 1 208 ? -4.849 9.981 1.723 1.00 94.12 208 MET A O 1
ATOM 1637 N N . CYS A 1 209 ? -5.978 8.091 2.149 1.00 96.06 20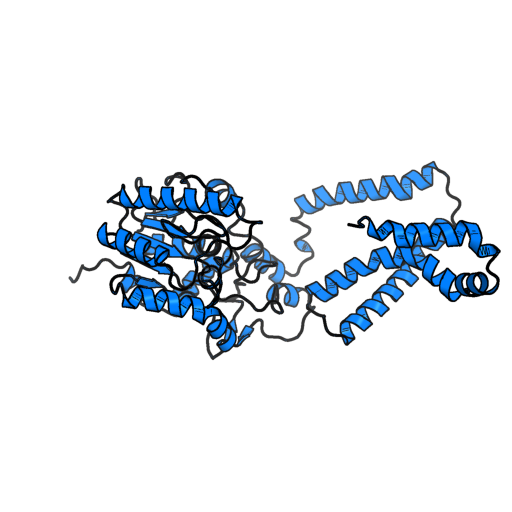9 CYS A N 1
ATOM 1638 C CA . CYS A 1 209 ? -7.024 8.735 2.927 1.00 96.06 209 CYS A CA 1
ATOM 1639 C C . CYS A 1 209 ? -7.069 8.181 4.358 1.00 96.06 209 CYS A C 1
ATOM 1641 O O . CYS A 1 209 ? -7.578 7.079 4.569 1.00 96.06 209 CYS A O 1
ATOM 1643 N N . PRO A 1 210 ? -6.546 8.914 5.362 1.00 96.19 210 PRO A N 1
ATOM 1644 C CA . PRO A 1 210 ? -6.612 8.453 6.743 1.00 96.19 210 PRO A CA 1
ATOM 1645 C C . PRO A 1 210 ? -8.074 8.405 7.200 1.00 96.19 210 PRO A C 1
ATOM 1647 O O . PRO A 1 210 ? -8.823 9.325 6.860 1.00 96.19 210 PRO A O 1
ATOM 1650 N N . PRO A 1 211 ? -8.491 7.411 8.002 1.00 97.12 211 PRO A N 1
ATOM 1651 C CA . PRO A 1 211 ? -9.880 7.266 8.428 1.00 97.12 211 PRO A CA 1
ATOM 1652 C C . PRO A 1 211 ? -10.235 8.286 9.525 1.00 97.12 211 PRO A C 1
ATOM 1654 O O . PRO A 1 211 ? -10.329 7.969 10.704 1.00 97.12 211 PRO A O 1
ATOM 1657 N N . ILE A 1 212 ? -10.388 9.556 9.158 1.00 95.88 212 ILE A N 1
ATOM 1658 C CA . ILE A 1 212 ? -10.762 10.651 10.065 1.00 95.88 212 ILE A CA 1
ATOM 1659 C C . ILE A 1 212 ? -12.001 11.344 9.521 1.00 95.88 212 ILE A C 1
ATOM 1661 O O . ILE A 1 212 ? -12.026 11.724 8.357 1.00 95.88 212 ILE A O 1
ATOM 1665 N N . GLY A 1 213 ? -13.030 11.548 10.346 1.00 93.25 213 GLY A N 1
ATOM 1666 C CA . GLY A 1 213 ? -14.315 12.084 9.880 1.00 93.25 213 GLY A CA 1
ATOM 1667 C C . GLY A 1 213 ? -14.198 13.494 9.309 1.00 93.25 213 GLY A C 1
ATOM 1668 O O . GLY A 1 213 ? -14.920 13.853 8.390 1.00 93.25 213 GLY A O 1
ATOM 1669 N N . ARG A 1 214 ? -13.241 14.281 9.815 1.00 92.56 214 ARG A N 1
ATOM 1670 C CA . ARG A 1 214 ? -12.847 15.588 9.272 1.00 92.56 214 ARG A CA 1
ATOM 1671 C C . ARG A 1 214 ? -11.335 15.715 9.281 1.00 92.56 214 ARG A C 1
ATOM 1673 O O . ARG A 1 214 ? -10.669 15.019 10.036 1.00 92.56 214 ARG A O 1
ATOM 1680 N N . GLY A 1 215 ? -10.798 16.638 8.492 1.00 91.94 215 GLY A N 1
ATOM 1681 C CA . GLY A 1 215 ? -9.368 16.928 8.473 1.00 91.94 215 GLY A CA 1
ATOM 1682 C C . GLY A 1 215 ? -9.051 18.306 7.888 1.00 91.94 215 GLY A C 1
ATOM 1683 O O . GLY A 1 215 ? -9.964 19.003 7.436 1.00 91.94 215 GLY A O 1
ATOM 1684 N N . PRO A 1 216 ? -7.763 18.701 7.857 1.00 91.31 216 PRO A N 1
ATOM 1685 C CA . PRO A 1 216 ? -7.339 19.951 7.232 1.00 91.31 216 PRO A CA 1
ATOM 1686 C C . PRO A 1 216 ? -7.799 20.066 5.775 1.00 91.31 216 PRO A C 1
ATOM 1688 O O . PRO A 1 216 ? -7.657 19.110 5.011 1.00 91.31 216 PRO A O 1
ATOM 1691 N N . ALA A 1 217 ? -8.295 21.240 5.377 1.00 90.81 217 ALA A N 1
ATOM 1692 C CA . ALA A 1 217 ? -8.781 21.487 4.014 1.00 90.81 217 ALA A CA 1
ATOM 1693 C C . ALA A 1 217 ? -7.666 21.463 2.952 1.00 90.81 217 ALA A C 1
ATOM 1695 O O . ALA A 1 217 ? -7.912 21.137 1.792 1.00 90.81 217 ALA A O 1
ATOM 1696 N N . ARG A 1 218 ? -6.439 21.823 3.345 1.00 90.00 218 ARG A N 1
ATOM 1697 C CA . ARG A 1 218 ? -5.274 21.836 2.457 1.00 90.00 218 ARG A CA 1
ATOM 1698 C C . ARG A 1 218 ? -4.467 20.558 2.598 1.00 90.00 218 ARG A C 1
ATOM 1700 O O . ARG A 1 218 ? -4.262 20.072 3.709 1.00 90.00 218 ARG A O 1
ATOM 1707 N N . ALA A 1 219 ? -3.986 20.055 1.470 1.00 90.50 219 ALA A N 1
ATOM 1708 C CA . ALA A 1 219 ? -2.936 19.055 1.441 1.00 90.50 219 ALA A CA 1
ATOM 1709 C C . ALA A 1 219 ? -1.589 19.684 1.825 1.00 90.50 219 ALA A C 1
ATOM 1711 O O . ALA A 1 219 ? -1.301 20.825 1.469 1.00 90.50 219 ALA A O 1
ATOM 1712 N N . GLY A 1 220 ? -0.729 18.894 2.461 1.00 86.44 220 GLY A N 1
ATOM 1713 C CA . GLY A 1 220 ? 0.665 19.249 2.732 1.00 86.44 220 GLY A CA 1
ATOM 1714 C C . GLY A 1 220 ? 1.510 19.515 1.495 1.00 86.44 220 GLY A C 1
ATOM 1715 O O . GLY A 1 220 ? 2.504 20.233 1.533 1.00 86.44 220 GLY A O 1
ATOM 1716 N N . ASN A 1 221 ? 1.109 18.907 0.380 1.00 87.56 221 ASN A N 1
ATOM 1717 C CA . ASN A 1 221 ? 1.713 19.107 -0.921 1.00 87.56 221 ASN A CA 1
ATOM 1718 C C . ASN A 1 221 ? 0.604 19.492 -1.915 1.00 87.56 221 ASN A C 1
ATOM 1720 O O . ASN A 1 221 ? -0.301 18.684 -2.146 1.00 87.56 221 ASN A O 1
ATOM 1724 N N . PRO A 1 222 ? 0.682 20.683 -2.543 1.00 89.44 222 PRO A N 1
ATOM 1725 C CA . PRO A 1 222 ? -0.324 21.160 -3.491 1.00 89.44 222 PRO A CA 1
ATOM 1726 C C . PRO A 1 222 ? -0.606 20.206 -4.658 1.00 89.44 222 PRO A C 1
ATOM 1728 O O . PRO A 1 222 ? -1.712 20.214 -5.192 1.00 89.44 222 PRO A O 1
ATOM 1731 N N . ALA A 1 223 ? 0.356 19.353 -5.035 1.00 92.06 223 ALA A N 1
ATOM 1732 C CA . ALA A 1 223 ? 0.172 18.346 -6.080 1.00 92.06 223 ALA A CA 1
ATOM 1733 C C . ALA A 1 223 ? -0.932 17.323 -5.750 1.00 92.06 223 ALA A C 1
ATOM 1735 O O . ALA A 1 223 ? -1.473 16.703 -6.661 1.00 92.06 223 ALA A O 1
ATOM 1736 N N . PHE A 1 224 ? -1.283 17.167 -4.470 1.00 91.69 224 PHE A N 1
ATOM 1737 C CA . PHE A 1 224 ? -2.298 16.228 -3.993 1.00 91.69 224 PHE A CA 1
ATOM 1738 C C . PHE A 1 224 ? -3.603 16.906 -3.552 1.00 91.69 224 PHE A C 1
ATOM 1740 O O . PHE A 1 224 ? -4.469 16.244 -2.990 1.00 91.69 224 PHE A O 1
ATOM 1747 N N . GLN A 1 225 ? -3.788 18.207 -3.803 1.00 93.94 225 GLN A N 1
ATOM 1748 C CA . GLN A 1 225 ? -4.962 18.937 -3.307 1.00 93.94 225 GLN A CA 1
ATOM 1749 C C . GLN A 1 225 ? -6.297 18.356 -3.807 1.00 93.94 225 GLN A C 1
ATOM 1751 O O . GLN A 1 225 ? -7.220 18.188 -3.016 1.00 93.94 225 GLN A O 1
ATOM 1756 N N . ALA A 1 226 ? -6.393 17.988 -5.088 1.00 94.56 226 ALA A N 1
ATOM 1757 C CA . ALA A 1 226 ? -7.611 17.376 -5.629 1.00 94.56 226 ALA A CA 1
ATOM 1758 C C . ALA A 1 226 ? -7.934 16.040 -4.935 1.00 94.56 226 ALA A C 1
ATOM 1760 O O . ALA A 1 226 ? -9.064 15.800 -4.520 1.00 94.56 226 ALA A O 1
ATOM 1761 N N . HIS A 1 227 ? -6.914 15.207 -4.725 1.00 93.69 227 HIS A N 1
ATOM 1762 C CA . HIS A 1 227 ? -7.065 13.935 -4.022 1.00 93.69 227 HIS A CA 1
ATOM 1763 C C . HIS A 1 227 ? -7.422 14.132 -2.540 1.00 93.69 227 HIS A C 1
ATOM 1765 O O . HIS A 1 227 ? -8.190 13.368 -1.958 1.00 93.69 227 HIS A O 1
ATOM 1771 N N . ARG A 1 228 ? -6.939 15.218 -1.925 1.00 93.94 228 ARG A N 1
ATOM 1772 C CA . ARG A 1 228 ? -7.341 15.614 -0.576 1.00 93.94 228 ARG A CA 1
ATOM 1773 C C . ARG A 1 228 ? -8.821 15.956 -0.483 1.00 93.94 228 ARG A C 1
ATOM 1775 O O . ARG A 1 228 ? -9.474 15.525 0.463 1.00 93.94 228 ARG A O 1
ATOM 1782 N N . GLU A 1 229 ? -9.351 16.701 -1.439 1.00 95.75 229 GLU A N 1
ATOM 1783 C CA . GLU A 1 229 ? -10.776 17.039 -1.478 1.00 95.75 229 GLU A CA 1
ATOM 1784 C C . GLU A 1 229 ? -11.648 15.788 -1.646 1.00 95.75 229 GLU A C 1
ATOM 1786 O O . GLU A 1 229 ? -12.655 15.643 -0.951 1.00 95.75 229 GLU A O 1
ATOM 1791 N N . GLU A 1 230 ? -11.223 14.844 -2.490 1.00 96.44 230 GLU A N 1
ATOM 1792 C CA . GLU A 1 230 ? -11.862 13.530 -2.620 1.00 96.44 230 GLU A CA 1
ATOM 1793 C C . GLU A 1 230 ? -11.836 12.753 -1.299 1.00 96.44 230 GLU A C 1
ATOM 1795 O O . GLU A 1 230 ? -12.881 12.293 -0.842 1.00 96.44 230 GLU A O 1
ATOM 1800 N N . CYS A 1 231 ? -10.680 12.678 -0.639 1.00 96.56 231 CYS A N 1
ATOM 1801 C CA . CYS A 1 231 ? -10.544 12.023 0.659 1.00 96.56 231 CYS A CA 1
ATOM 1802 C C . CYS A 1 231 ? -11.463 12.633 1.731 1.00 96.56 231 CYS A C 1
ATOM 1804 O O . CYS A 1 231 ? -12.161 11.907 2.436 1.00 96.56 231 CYS A O 1
ATOM 1806 N N . LEU A 1 232 ? -11.523 13.965 1.838 1.00 96.31 232 LEU A N 1
ATOM 1807 C CA . LEU A 1 232 ? -12.405 14.637 2.800 1.00 96.31 232 LEU A CA 1
ATOM 1808 C C . LEU A 1 232 ? -13.882 14.337 2.527 1.00 96.31 232 LEU A C 1
ATOM 1810 O O . LEU A 1 232 ? -14.649 14.108 3.461 1.00 96.31 232 LEU A O 1
ATOM 1814 N N . ARG A 1 233 ? -14.277 14.314 1.251 1.00 97.25 233 ARG A N 1
ATOM 1815 C CA . ARG A 1 233 ? -15.645 13.997 0.841 1.00 97.25 233 ARG A CA 1
ATOM 1816 C C . ARG A 1 233 ? -16.015 12.550 1.160 1.00 97.25 233 ARG A C 1
ATOM 1818 O O . ARG A 1 233 ? -17.097 12.308 1.687 1.00 97.25 233 ARG A O 1
ATOM 1825 N N . HIS A 1 234 ? -15.116 11.615 0.871 1.00 97.94 234 HIS A N 1
ATOM 1826 C CA . HIS A 1 234 ? -15.278 10.207 1.214 1.00 97.94 234 HIS A CA 1
ATOM 1827 C C . HIS A 1 234 ? -15.413 10.011 2.728 1.00 97.94 234 HIS A C 1
ATOM 1829 O O . HIS A 1 234 ? -16.368 9.398 3.196 1.00 97.94 234 HIS A O 1
ATOM 1835 N N . ASN A 1 235 ? -14.504 10.598 3.505 1.00 98.06 235 ASN A N 1
ATOM 1836 C CA . ASN A 1 235 ? -14.503 10.467 4.954 1.00 98.06 235 ASN A CA 1
ATOM 1837 C C . ASN A 1 235 ? -15.745 11.062 5.622 1.00 98.06 235 ASN A C 1
ATOM 1839 O O . ASN A 1 235 ? -16.295 10.429 6.520 1.00 98.06 235 ASN A O 1
ATOM 1843 N N . GLU A 1 236 ? -16.218 12.238 5.195 1.00 97.56 236 GLU A N 1
ATOM 1844 C CA . GLU A 1 236 ? -17.462 12.807 5.734 1.00 97.56 236 GLU A CA 1
ATOM 1845 C C . GLU A 1 236 ? -18.662 11.906 5.376 1.00 97.56 236 GLU A C 1
ATOM 1847 O O . GLU A 1 236 ? -19.551 11.719 6.211 1.00 97.56 236 GLU A O 1
ATOM 1852 N N . ALA A 1 237 ? -18.676 11.288 4.185 1.00 98.12 237 ALA A N 1
ATOM 1853 C CA . ALA A 1 237 ? -19.715 10.334 3.789 1.00 98.12 237 ALA A CA 1
ATOM 1854 C C . ALA A 1 237 ? -19.691 9.052 4.642 1.00 98.12 237 ALA A C 1
ATOM 1856 O O . ALA A 1 237 ? -20.732 8.673 5.184 1.00 98.12 237 ALA A O 1
ATOM 1857 N N . VAL A 1 238 ? -18.521 8.425 4.830 1.00 98.38 238 VAL A N 1
ATOM 1858 C CA . VAL A 1 238 ? -18.346 7.244 5.700 1.00 98.38 238 VAL A CA 1
ATOM 1859 C C . VAL A 1 238 ? -18.730 7.572 7.135 1.00 98.38 238 VAL A C 1
ATOM 1861 O O . VAL A 1 238 ? -19.526 6.861 7.746 1.00 98.38 238 VAL A O 1
ATOM 1864 N N . PHE A 1 239 ? -18.224 8.680 7.668 1.00 98.50 239 PHE A N 1
ATOM 1865 C CA . PHE A 1 239 ? -18.489 9.093 9.038 1.00 98.50 239 PHE A CA 1
ATOM 1866 C C . PHE A 1 239 ? -19.981 9.353 9.279 1.00 98.50 239 PHE A C 1
ATOM 1868 O O . PHE A 1 239 ? -20.547 8.849 10.249 1.00 98.50 239 PHE A O 1
ATOM 1875 N N . SER A 1 240 ? -20.650 10.067 8.368 1.00 97.94 240 SER A N 1
ATOM 1876 C CA . SER A 1 240 ? -22.094 10.319 8.460 1.00 97.94 240 SER A CA 1
ATOM 1877 C C . SER A 1 240 ? -22.904 9.028 8.359 1.00 97.94 240 SER A C 1
ATOM 1879 O O . SER A 1 240 ? -23.851 8.834 9.121 1.00 97.94 240 SER A O 1
ATOM 1881 N N . TYR A 1 241 ? -22.514 8.127 7.456 1.00 97.75 241 TYR A N 1
ATOM 1882 C CA . TYR A 1 241 ? -23.154 6.827 7.286 1.00 97.75 241 TYR A CA 1
ATOM 1883 C C . TYR A 1 241 ? -23.059 5.979 8.560 1.00 97.75 241 TYR A C 1
ATOM 1885 O O . TYR A 1 241 ? -24.082 5.518 9.059 1.00 97.75 241 TYR A O 1
ATOM 1893 N N . VAL A 1 242 ? -21.869 5.849 9.152 1.00 98.00 242 VAL A N 1
ATOM 1894 C CA . VAL A 1 242 ? -21.658 5.081 10.392 1.00 98.00 242 VAL A CA 1
ATOM 1895 C C . VAL A 1 242 ? -22.491 5.627 11.552 1.00 98.00 242 VAL A C 1
ATOM 1897 O O . VAL A 1 242 ? -23.064 4.856 12.324 1.00 98.00 242 VAL A O 1
ATOM 1900 N N . LEU A 1 243 ? -22.574 6.953 11.689 1.00 97.69 243 LEU A N 1
ATOM 1901 C CA . LEU A 1 243 ? -23.368 7.587 12.744 1.00 97.69 243 LEU A CA 1
ATOM 1902 C C . LEU A 1 243 ? -24.879 7.409 12.539 1.00 97.69 243 LEU A C 1
ATOM 1904 O O . LEU A 1 243 ? -25.610 7.312 13.522 1.00 97.69 243 LEU A O 1
ATOM 1908 N N . ALA A 1 244 ? -25.343 7.346 11.289 1.00 97.44 244 ALA A N 1
ATOM 1909 C CA . ALA A 1 244 ? -26.756 7.175 10.957 1.00 97.44 244 ALA A CA 1
ATOM 1910 C C . ALA A 1 244 ? -27.267 5.728 11.109 1.00 97.44 244 ALA A C 1
ATOM 1912 O O . ALA A 1 244 ? -28.474 5.533 11.235 1.00 97.44 244 ALA A O 1
ATOM 1913 N N . HIS A 1 245 ? -26.374 4.733 11.118 1.00 96.81 245 HIS A N 1
ATOM 1914 C CA . HIS A 1 245 ? -26.720 3.306 11.123 1.00 96.81 245 HIS A CA 1
ATOM 1915 C C . HIS A 1 245 ? -26.359 2.661 12.473 1.00 96.81 245 HIS A C 1
ATOM 1917 O O . HIS A 1 245 ? -25.192 2.320 12.700 1.00 96.81 245 HIS A O 1
ATOM 1923 N N . PRO A 1 246 ? -27.303 2.544 13.429 1.00 95.50 246 PRO A N 1
ATOM 1924 C CA . PRO A 1 246 ? -27.034 2.025 14.774 1.00 95.50 246 PRO A CA 1
ATOM 1925 C C . PRO A 1 246 ? -26.605 0.550 14.801 1.00 95.50 246 PRO A C 1
ATOM 1927 O O . PRO A 1 246 ? -25.907 0.147 15.728 1.00 95.50 246 PRO A O 1
ATOM 1930 N N . GLU A 1 247 ? -26.978 -0.239 13.795 1.00 94.94 247 GLU A N 1
ATOM 1931 C CA . GLU A 1 247 ? -26.591 -1.641 13.628 1.00 94.94 247 GLU A CA 1
ATOM 1932 C C . GLU A 1 247 ? -25.092 -1.831 13.361 1.00 94.94 247 GLU A C 1
ATOM 1934 O O . GLU A 1 247 ? -24.533 -2.864 13.733 1.00 94.94 247 GLU A O 1
ATOM 1939 N N . ILE A 1 248 ? -24.422 -0.821 12.788 1.00 96.88 248 ILE A N 1
ATOM 1940 C CA . ILE A 1 248 ? -22.963 -0.802 12.662 1.00 96.88 248 ILE A CA 1
ATOM 1941 C C . ILE A 1 248 ? -22.400 -0.537 14.052 1.00 96.88 248 ILE A C 1
ATOM 1943 O O . ILE A 1 248 ? -22.386 0.602 14.512 1.00 96.88 248 ILE A O 1
ATOM 1947 N N . ASN A 1 249 ? -21.947 -1.575 14.743 1.00 95.19 249 ASN A N 1
ATOM 1948 C CA . ASN A 1 249 ? -21.460 -1.477 16.114 1.00 95.19 249 ASN A CA 1
ATOM 1949 C C . ASN A 1 249 ? -19.929 -1.528 16.212 1.00 95.19 249 ASN A C 1
ATOM 1951 O O . ASN A 1 249 ? -19.400 -1.074 17.224 1.00 95.19 249 ASN A O 1
ATOM 1955 N N . HIS A 1 250 ? -19.217 -1.982 15.174 1.00 97.50 250 HIS A N 1
ATOM 1956 C CA . HIS A 1 250 ? -17.751 -1.932 15.101 1.00 97.50 250 HIS A CA 1
ATOM 1957 C C . HIS A 1 250 ? -17.265 -0.988 13.995 1.00 97.50 250 HIS A C 1
ATOM 1959 O O . HIS A 1 250 ? -17.771 -1.003 12.873 1.00 97.50 250 HIS A O 1
ATOM 1965 N N . VAL A 1 251 ? -16.244 -0.192 14.306 1.00 98.69 251 VAL A N 1
ATOM 1966 C CA . VAL A 1 251 ? -15.523 0.657 13.354 1.00 98.69 251 VAL A CA 1
ATOM 1967 C C . VAL A 1 251 ? -14.062 0.246 13.385 1.00 98.69 251 VAL A C 1
ATOM 1969 O O . VAL A 1 251 ? -13.345 0.575 14.328 1.00 98.69 251 VAL A O 1
ATOM 1972 N N . ILE A 1 252 ? -13.664 -0.535 12.383 1.00 98.81 252 ILE A N 1
ATOM 1973 C CA . ILE A 1 252 ? -12.324 -1.098 12.244 1.00 98.81 252 ILE A CA 1
ATOM 1974 C C . ILE A 1 252 ? -11.527 -0.172 11.328 1.00 98.81 252 ILE A C 1
ATOM 1976 O O . ILE A 1 252 ? -11.913 0.057 10.182 1.00 98.81 252 ILE A O 1
ATOM 1980 N N . MET A 1 253 ? -10.436 0.384 11.844 1.00 98.81 253 MET A N 1
ATOM 1981 C CA . MET A 1 253 ? -9.679 1.448 11.195 1.00 98.81 253 MET A CA 1
ATOM 1982 C C . MET A 1 253 ? -8.225 1.028 11.024 1.00 98.81 253 MET A C 1
ATOM 1984 O O . MET A 1 253 ? -7.591 0.572 11.973 1.00 98.81 253 MET A O 1
ATOM 1988 N N . ALA A 1 254 ? -7.689 1.205 9.823 1.00 98.44 254 ALA A N 1
ATOM 1989 C CA . ALA A 1 254 ? -6.296 0.913 9.505 1.00 98.44 254 ALA A CA 1
ATOM 1990 C C . ALA A 1 254 ? -5.747 2.005 8.582 1.00 98.44 254 ALA A C 1
ATOM 1992 O O . ALA A 1 254 ? -6.481 2.555 7.762 1.00 98.44 254 ALA A O 1
ATOM 1993 N N . ALA A 1 255 ? -4.478 2.361 8.732 1.00 97.50 255 ALA A N 1
ATOM 1994 C CA . ALA A 1 255 ? -3.833 3.336 7.864 1.00 97.50 255 ALA A CA 1
ATOM 1995 C C . ALA A 1 255 ? -2.313 3.238 7.987 1.00 97.50 255 ALA A C 1
ATOM 1997 O O . ALA A 1 255 ? -1.814 2.728 8.987 1.00 97.50 255 ALA A O 1
ATOM 1998 N N . VAL A 1 256 ? -1.583 3.845 7.048 1.00 95.50 256 VAL A N 1
ATOM 1999 C CA . VAL A 1 256 ? -0.149 4.125 7.231 1.00 95.50 256 VAL A CA 1
ATOM 2000 C C . VAL A 1 256 ? 0.040 5.311 8.185 1.00 95.50 256 VAL A C 1
ATOM 2002 O O . VAL A 1 256 ? 0.365 6.428 7.782 1.00 95.50 256 VAL A O 1
ATOM 2005 N N . TRP A 1 257 ? -0.247 5.113 9.474 1.00 94.81 257 TRP A N 1
ATOM 2006 C CA . TRP A 1 257 ? -0.402 6.183 10.474 1.00 94.81 257 TRP A CA 1
ATOM 2007 C C . TRP A 1 257 ? 0.769 7.170 10.516 1.00 94.81 257 TRP A C 1
ATOM 2009 O O . TRP A 1 257 ? 0.568 8.386 10.511 1.00 94.81 257 TRP A O 1
ATOM 2019 N N . GLN A 1 258 ? 1.997 6.653 10.488 1.00 90.19 258 GLN A N 1
ATOM 2020 C CA . GLN A 1 258 ? 3.242 7.419 10.443 1.00 90.19 258 GLN A CA 1
ATOM 2021 C C . GLN A 1 258 ? 3.320 8.358 9.227 1.00 90.19 258 GLN A C 1
ATOM 2023 O O . GLN A 1 258 ? 3.944 9.415 9.302 1.00 90.19 258 GLN A O 1
ATOM 2028 N N . GLY A 1 259 ? 2.644 8.019 8.126 1.00 89.75 259 GLY A N 1
ATOM 2029 C CA . GLY A 1 259 ? 2.539 8.838 6.919 1.00 89.75 259 GLY A CA 1
ATOM 2030 C C . GLY A 1 259 ? 1.556 10.009 7.025 1.00 89.75 259 GLY A C 1
ATOM 2031 O O . GLY A 1 259 ? 1.579 10.890 6.166 1.00 89.75 259 GLY A O 1
ATOM 2032 N N . TYR A 1 260 ? 0.719 10.062 8.067 1.00 92.38 260 TYR A N 1
ATOM 2033 C CA . TYR A 1 260 ? -0.290 11.114 8.248 1.00 92.38 260 TYR A CA 1
ATOM 2034 C C . TYR A 1 260 ? -0.001 12.077 9.395 1.00 92.38 260 TYR A C 1
ATOM 2036 O O . TYR A 1 260 ? -0.655 13.114 9.500 1.00 92.38 260 TYR A O 1
ATOM 2044 N N . VAL A 1 261 ? 0.990 11.788 10.231 1.00 87.62 261 VAL A N 1
ATOM 2045 C CA . VAL A 1 261 ? 1.428 12.721 11.269 1.00 87.62 261 VAL A CA 1
ATOM 2046 C C . VAL A 1 261 ? 2.516 13.626 10.689 1.00 87.62 261 VAL A C 1
ATOM 2048 O O . VAL A 1 261 ? 3.499 13.155 10.116 1.00 87.62 261 VAL A O 1
ATOM 2051 N N . GLY A 1 262 ? 2.329 14.944 10.793 1.00 79.56 262 GLY A N 1
ATOM 2052 C CA . GLY A 1 262 ? 3.357 15.927 10.446 1.00 79.56 262 GLY A CA 1
ATOM 2053 C C . GLY A 1 262 ? 4.608 15.837 11.319 1.00 79.56 262 GLY A C 1
ATOM 2054 O O . GLY A 1 262 ? 4.613 15.255 12.400 1.00 79.56 262 GLY A O 1
ATOM 2055 N N . VAL A 1 263 ? 5.694 16.453 10.858 1.00 80.00 263 VAL A N 1
ATOM 2056 C CA . VAL A 1 263 ? 6.908 16.614 11.670 1.00 80.00 263 VAL A CA 1
ATOM 2057 C C . VAL A 1 263 ? 6.692 17.763 12.660 1.00 80.00 263 VAL A C 1
ATOM 2059 O O . VAL A 1 263 ? 6.009 18.739 12.348 1.00 80.00 263 VAL A O 1
ATOM 2062 N N . GLN A 1 264 ? 7.265 17.676 13.865 1.00 77.56 264 GLN A N 1
ATOM 2063 C CA . GLN A 1 264 ? 7.205 18.782 14.828 1.00 77.56 264 GLN A CA 1
ATOM 2064 C C . GLN A 1 264 ? 7.742 20.085 14.219 1.00 77.56 264 GLN A C 1
ATOM 2066 O O . GLN A 1 264 ? 8.810 20.103 13.611 1.00 77.56 264 GLN A O 1
ATOM 2071 N N . GLY A 1 265 ? 6.993 21.177 14.395 1.00 76.50 265 GLY A N 1
ATOM 2072 C CA . GLY A 1 265 ? 7.323 22.485 13.822 1.00 76.50 265 GLY A CA 1
ATOM 2073 C C . GLY A 1 265 ? 6.931 22.660 12.350 1.00 76.50 265 GLY A C 1
ATOM 2074 O O . GLY A 1 265 ? 7.197 23.721 11.788 1.00 76.50 265 GLY A O 1
ATOM 2075 N N . ALA A 1 266 ? 6.294 21.664 11.722 1.00 79.31 266 ALA A N 1
ATOM 2076 C CA . ALA A 1 266 ? 5.721 21.826 10.391 1.00 79.31 266 ALA A CA 1
ATOM 2077 C C . ALA A 1 266 ? 4.582 22.858 10.402 1.00 79.31 266 ALA A C 1
ATOM 2079 O O . ALA A 1 266 ? 3.771 22.906 11.325 1.00 79.31 266 ALA A O 1
ATOM 2080 N N . THR A 1 267 ? 4.522 23.678 9.353 1.00 79.12 267 THR A N 1
ATOM 2081 C CA . THR A 1 267 ? 3.446 24.659 9.130 1.00 79.12 267 THR A CA 1
ATOM 2082 C C . THR A 1 267 ? 2.355 24.136 8.202 1.00 79.12 267 THR A C 1
ATOM 2084 O O . THR A 1 267 ? 1.293 24.739 8.112 1.00 79.12 267 THR A O 1
ATOM 2087 N N . GLU A 1 268 ? 2.623 23.027 7.512 1.00 79.50 268 GLU A N 1
ATOM 2088 C CA . GLU A 1 268 ? 1.716 22.374 6.571 1.00 79.50 268 GLU A CA 1
ATOM 2089 C C . GLU A 1 268 ? 1.498 20.907 6.992 1.00 79.50 268 GLU A C 1
ATOM 2091 O O . GLU A 1 268 ? 2.434 20.284 7.509 1.00 79.50 268 GLU A O 1
ATOM 2096 N N . PRO A 1 269 ? 0.294 20.335 6.789 1.00 80.25 269 PRO A N 1
ATOM 2097 C CA . PRO A 1 269 ? 0.008 18.927 7.088 1.00 80.25 269 PRO A CA 1
ATOM 2098 C C . PRO A 1 269 ? 0.944 17.956 6.349 1.00 80.25 269 PRO A C 1
ATOM 2100 O O . PRO A 1 269 ? 1.535 18.312 5.337 1.00 80.25 269 PRO A O 1
ATOM 2103 N N . ASN A 1 270 ? 1.062 16.697 6.784 1.00 80.56 270 ASN A N 1
ATOM 2104 C CA . ASN A 1 270 ? 1.827 15.701 6.019 1.00 80.56 270 ASN A CA 1
ATOM 2105 C C . ASN A 1 270 ? 0.982 15.100 4.889 1.00 80.56 270 ASN A C 1
ATOM 2107 O O . ASN A 1 270 ? 0.177 14.207 5.125 1.00 80.56 270 ASN A O 1
ATOM 2111 N N . THR A 1 271 ? 1.152 15.573 3.655 1.00 83.12 271 THR A N 1
ATOM 2112 C CA . THR A 1 271 ? 0.390 15.105 2.480 1.00 83.12 271 THR A CA 1
ATOM 2113 C C . THR A 1 271 ? -1.138 15.167 2.698 1.00 83.12 271 THR A C 1
ATOM 2115 O O . THR A 1 271 ? -1.703 16.250 2.582 1.00 83.12 271 THR A O 1
ATOM 2118 N N . HIS A 1 272 ? -1.807 14.054 3.032 1.00 85.56 272 HIS A N 1
ATOM 2119 C CA . HIS A 1 272 ? -3.252 13.978 3.338 1.00 85.56 272 HIS A CA 1
ATOM 2120 C C . HIS A 1 272 ? -3.556 13.931 4.845 1.00 85.56 272 HIS A C 1
ATOM 2122 O O . HIS A 1 272 ? -4.703 13.772 5.261 1.00 85.56 272 HIS A O 1
ATOM 2128 N N . GLY A 1 273 ? -2.524 14.013 5.671 1.00 88.12 273 GLY A N 1
ATOM 2129 C CA . GLY A 1 273 ? -2.600 13.890 7.110 1.00 88.12 273 GLY A CA 1
ATOM 2130 C C . GLY A 1 273 ? -2.961 15.190 7.816 1.00 88.12 273 GLY A C 1
ATOM 2131 O O . GLY A 1 273 ? -3.758 16.001 7.339 1.00 88.12 273 GLY A O 1
ATOM 2132 N N . PHE A 1 274 ? -2.369 15.366 8.987 1.00 90.12 274 PHE A N 1
ATOM 2133 C CA . PHE A 1 274 ? -2.636 16.462 9.907 1.00 90.12 274 PHE A CA 1
ATOM 2134 C C . PHE A 1 274 ? -1.350 16.912 10.607 1.00 90.12 274 PHE A C 1
ATOM 2136 O O . PHE A 1 274 ? -0.309 16.250 10.535 1.00 90.12 274 PHE A O 1
ATOM 2143 N N . LEU A 1 275 ? -1.398 18.088 11.229 1.00 88.69 275 LEU A N 1
ATOM 2144 C CA . LEU A 1 275 ? -0.271 18.624 11.982 1.00 88.69 275 LEU A CA 1
ATOM 2145 C C . LEU A 1 275 ? -0.150 17.933 13.348 1.00 88.69 275 LEU A C 1
ATOM 2147 O O . LEU A 1 275 ? -1.148 17.466 13.904 1.00 88.69 275 LEU A O 1
ATOM 2151 N N . PRO A 1 276 ? 1.057 17.885 13.940 1.00 83.56 276 PRO A N 1
ATOM 2152 C CA . PRO A 1 276 ? 1.212 17.456 15.323 1.00 83.56 276 PRO A CA 1
ATOM 2153 C C . PRO A 1 276 ? 0.351 18.306 16.261 1.00 83.56 276 PRO A C 1
ATOM 2155 O O . PRO A 1 276 ? 0.465 19.529 16.269 1.00 83.56 276 PRO A O 1
ATOM 2158 N N . GLY A 1 277 ? -0.474 17.648 17.075 1.00 82.94 277 GLY A N 1
ATOM 2159 C CA . GLY A 1 277 ? -1.371 18.308 18.028 1.00 82.94 277 GLY A CA 1
ATOM 2160 C C . GLY A 1 277 ? -2.769 18.628 17.490 1.00 82.94 277 GLY A C 1
ATOM 2161 O O . GLY A 1 277 ? -3.620 19.035 18.277 1.00 82.94 277 GLY A O 1
ATOM 2162 N N . ASP A 1 278 ? -3.039 18.408 16.200 1.00 90.00 278 ASP A N 1
ATOM 2163 C CA . ASP A 1 278 ? -4.403 18.493 15.677 1.00 90.00 278 ASP A CA 1
ATOM 2164 C C . ASP A 1 278 ? -5.326 17.451 16.340 1.00 90.00 278 ASP A C 1
ATOM 2166 O O . ASP A 1 278 ? -4.944 16.304 16.592 1.00 90.00 278 ASP A O 1
ATOM 2170 N N . THR A 1 279 ? -6.587 17.823 16.570 1.00 93.88 279 THR A N 1
ATOM 2171 C CA . THR A 1 279 ? -7.563 16.971 17.271 1.00 93.88 279 THR A CA 1
ATOM 2172 C C . THR A 1 279 ? -8.428 16.126 16.342 1.00 93.88 279 THR A C 1
ATOM 2174 O O . THR A 1 279 ? -9.220 15.337 16.833 1.00 93.88 279 THR A O 1
ATOM 2177 N N . TYR A 1 280 ? -8.280 16.218 15.015 1.00 94.88 280 TYR A N 1
ATOM 2178 C CA . TYR A 1 280 ? -9.192 15.579 14.052 1.00 94.88 280 TYR A CA 1
ATOM 2179 C C . TYR A 1 280 ? -9.430 14.084 14.297 1.00 94.88 280 TYR A C 1
ATOM 2181 O O . TYR A 1 280 ? -10.572 13.616 14.248 1.00 94.88 280 TYR A O 1
ATOM 2189 N N . PHE A 1 281 ? -8.365 13.330 14.581 1.00 95.94 281 PHE A N 1
ATOM 2190 C CA . PHE A 1 281 ? -8.494 11.903 14.861 1.00 95.94 281 PHE A CA 1
ATOM 2191 C C . PHE A 1 281 ? -9.149 11.659 16.232 1.00 95.94 281 PHE A C 1
ATOM 2193 O O . PHE A 1 281 ? -10.106 10.892 16.322 1.00 95.94 281 PHE A O 1
ATOM 2200 N N . HIS A 1 282 ? -8.732 12.398 17.266 1.00 97.31 282 HIS A N 1
ATOM 2201 C CA . HIS A 1 282 ? -9.342 12.358 18.600 1.00 97.31 282 HIS A CA 1
ATOM 2202 C C . HIS A 1 282 ? -10.842 12.695 18.564 1.00 97.31 282 HIS A C 1
ATOM 2204 O O . HIS A 1 282 ? -11.648 11.978 19.150 1.00 97.31 282 HIS A O 1
ATOM 2210 N N . ASP A 1 283 ? -11.236 13.730 17.821 1.00 97.94 283 ASP A N 1
ATOM 2211 C CA . ASP A 1 283 ? -12.625 14.163 17.651 1.00 97.94 283 ASP A CA 1
ATOM 2212 C C . ASP A 1 283 ? -13.460 13.120 16.901 1.00 97.94 283 ASP A C 1
ATOM 2214 O O . ASP A 1 283 ? -14.638 12.922 17.210 1.00 97.94 283 ASP A O 1
ATOM 2218 N N . THR A 1 284 ? -12.858 12.444 15.917 1.00 98.31 284 THR A N 1
ATOM 2219 C CA . THR A 1 284 ? -13.493 11.333 15.194 1.00 98.31 284 THR A CA 1
ATOM 2220 C C . THR A 1 284 ? -13.780 10.185 16.156 1.00 98.31 284 THR A C 1
ATOM 2222 O O . THR A 1 284 ? -14.929 9.762 16.276 1.00 98.31 284 THR A O 1
ATOM 2225 N N . VAL A 1 285 ? -12.765 9.730 16.899 1.00 98.56 285 VAL A N 1
ATOM 2226 C CA . VAL A 1 285 ? -12.893 8.641 17.877 1.00 98.56 285 VAL A CA 1
ATOM 2227 C C . VAL A 1 285 ? -13.902 8.998 18.970 1.00 98.56 285 VAL A C 1
ATOM 2229 O O . VAL A 1 285 ? -14.814 8.216 19.230 1.00 98.56 285 VAL A O 1
ATOM 2232 N N . ALA A 1 286 ? -13.817 10.198 19.549 1.00 98.56 286 ALA A N 1
ATOM 2233 C CA . ALA A 1 286 ? -14.745 10.674 20.574 1.00 98.56 286 ALA A CA 1
ATOM 2234 C C . ALA A 1 286 ? -16.209 10.598 20.118 1.00 98.56 286 ALA A C 1
ATOM 2236 O O . ALA A 1 286 ? -17.066 10.113 20.855 1.00 98.56 286 ALA A O 1
ATOM 2237 N N . LYS A 1 287 ? -16.503 11.046 18.892 1.00 98.50 287 LYS A N 1
ATOM 2238 C CA . LYS A 1 287 ? -17.864 11.026 18.338 1.00 98.50 287 LYS A CA 1
ATOM 2239 C C . LYS A 1 287 ? -18.354 9.616 18.019 1.00 98.50 287 LYS A C 1
ATOM 2241 O O . LYS A 1 287 ? -19.519 9.327 18.276 1.00 98.50 287 LYS A O 1
ATOM 2246 N N . LEU A 1 288 ? -17.490 8.739 17.503 1.00 98.69 288 LEU A N 1
ATOM 2247 C CA . LEU A 1 288 ? -17.839 7.331 17.284 1.00 98.69 288 LEU A CA 1
ATOM 2248 C C . LEU A 1 288 ? -18.180 6.642 18.612 1.00 98.69 288 LEU A C 1
ATOM 2250 O O . LEU A 1 288 ? -19.226 6.007 18.727 1.00 98.69 288 LEU A O 1
ATOM 2254 N N . LEU A 1 289 ? -17.351 6.831 19.641 1.00 98.50 289 LEU A N 1
ATOM 2255 C CA . LEU A 1 289 ? -17.599 6.279 20.974 1.00 98.50 289 LEU A CA 1
ATOM 2256 C C . LEU A 1 289 ? -18.884 6.843 21.597 1.00 98.50 289 LEU A C 1
ATOM 2258 O O . LEU A 1 289 ? -19.679 6.087 22.152 1.00 98.50 289 LEU A O 1
ATOM 2262 N N . ALA A 1 290 ? -19.129 8.151 21.465 1.00 98.25 290 ALA A N 1
ATOM 2263 C CA . ALA A 1 290 ? -20.358 8.791 21.941 1.00 98.25 290 ALA A CA 1
ATOM 2264 C C . ALA A 1 290 ? -21.620 8.263 21.232 1.00 98.25 290 ALA A C 1
ATOM 2266 O O . ALA A 1 290 ? -22.691 8.228 21.832 1.00 98.25 290 ALA A O 1
ATOM 2267 N N . ALA A 1 291 ? -21.490 7.809 19.984 1.00 98.00 291 ALA A N 1
ATOM 2268 C CA . ALA A 1 291 ? -22.548 7.140 19.229 1.00 98.00 291 ALA A CA 1
ATOM 2269 C C . ALA A 1 291 ? -22.672 5.632 19.538 1.00 98.00 291 ALA A C 1
ATOM 2271 O O . ALA A 1 291 ? -23.373 4.914 18.827 1.00 98.00 291 ALA A O 1
ATOM 2272 N N . GLY A 1 292 ? -21.987 5.136 20.575 1.00 97.62 292 GLY A N 1
ATOM 2273 C CA . GLY A 1 292 ? -22.052 3.740 21.014 1.00 97.62 292 GLY A CA 1
ATOM 2274 C C . GLY A 1 292 ? -21.265 2.762 20.140 1.00 97.62 292 GLY A C 1
ATOM 2275 O O . GLY A 1 292 ? -21.471 1.554 20.248 1.00 97.62 292 GLY A O 1
ATOM 2276 N N . LYS A 1 293 ? -20.375 3.253 19.269 1.00 97.94 293 LYS A N 1
ATOM 2277 C CA . LYS A 1 293 ? -19.549 2.410 18.397 1.00 97.94 293 LYS A CA 1
ATOM 2278 C C . LYS A 1 293 ? -18.345 1.855 19.160 1.00 97.94 293 LYS A C 1
ATOM 2280 O O . LYS A 1 293 ? -17.739 2.548 19.974 1.00 97.94 293 LYS A O 1
ATOM 2285 N N . ARG A 1 294 ? -17.944 0.624 18.848 1.00 97.94 294 ARG A N 1
ATOM 2286 C CA . ARG A 1 294 ? -16.669 0.025 19.261 1.00 97.94 294 ARG A CA 1
ATOM 2287 C C . ARG A 1 294 ? -15.613 0.376 18.220 1.00 97.94 294 ARG A C 1
ATOM 2289 O O . ARG A 1 294 ? -15.685 -0.088 17.086 1.00 97.94 294 ARG A O 1
ATOM 2296 N N . VAL A 1 295 ? -14.650 1.207 18.600 1.00 98.69 295 VAL A N 1
ATOM 2297 C CA . VAL A 1 295 ? -13.546 1.609 17.719 1.00 98.69 295 VAL A CA 1
ATOM 2298 C C . VAL A 1 295 ? -12.383 0.633 17.891 1.00 98.69 295 VAL A C 1
ATOM 2300 O O . VAL A 1 295 ? -11.908 0.429 19.012 1.00 98.69 295 VAL A O 1
ATOM 2303 N N . VAL A 1 296 ? -11.937 0.041 16.784 1.00 98.69 296 VAL A N 1
ATOM 2304 C CA . VAL A 1 296 ? -10.805 -0.889 16.726 1.00 98.69 296 VAL A CA 1
ATOM 2305 C C . VAL A 1 296 ? -9.784 -0.354 15.730 1.00 98.69 296 VAL A C 1
ATOM 2307 O O . VAL A 1 296 ? -10.127 -0.094 14.582 1.00 98.69 296 VAL A O 1
ATOM 2310 N N . LEU A 1 297 ? -8.541 -0.184 16.164 1.00 98.69 297 LEU A N 1
ATOM 2311 C CA . LEU A 1 297 ? -7.440 0.321 15.348 1.00 98.69 297 LEU A CA 1
ATOM 2312 C C . LEU A 1 297 ? -6.470 -0.826 15.045 1.00 98.69 297 LEU A C 1
ATOM 2314 O O . LEU A 1 297 ? -6.143 -1.585 15.950 1.00 98.69 297 LEU A O 1
ATOM 2318 N N . LEU A 1 298 ? -6.003 -0.956 13.807 1.00 98.62 298 LEU A N 1
ATOM 2319 C CA . LEU A 1 298 ? -4.850 -1.800 13.472 1.00 98.62 298 LEU A CA 1
ATOM 2320 C C . LEU A 1 298 ? -3.615 -0.910 13.407 1.00 98.62 298 LEU A C 1
ATOM 2322 O O . LEU A 1 298 ? -3.686 0.167 12.820 1.00 98.62 298 LEU A O 1
ATOM 2326 N N . ASP A 1 299 ? -2.494 -1.351 13.964 1.00 97.19 299 ASP A N 1
ATOM 2327 C CA . ASP A 1 299 ? -1.242 -0.582 14.016 1.00 97.19 299 ASP A CA 1
ATOM 2328 C C . ASP A 1 299 ? -0.366 -0.707 12.750 1.00 97.19 299 ASP A C 1
ATOM 2330 O O . ASP A 1 299 ? 0.782 -0.275 12.762 1.00 97.19 299 ASP A O 1
ATOM 2334 N N . ASP A 1 300 ? -0.934 -1.189 11.637 1.00 96.81 300 ASP A N 1
ATOM 2335 C CA . ASP A 1 300 ? -0.281 -1.344 10.324 1.00 96.81 300 ASP A CA 1
ATOM 2336 C C . ASP A 1 300 ? 0.719 -2.522 10.269 1.00 96.81 300 ASP A C 1
ATOM 2338 O O . ASP A 1 300 ? 0.740 -3.394 11.138 1.00 96.81 300 ASP A O 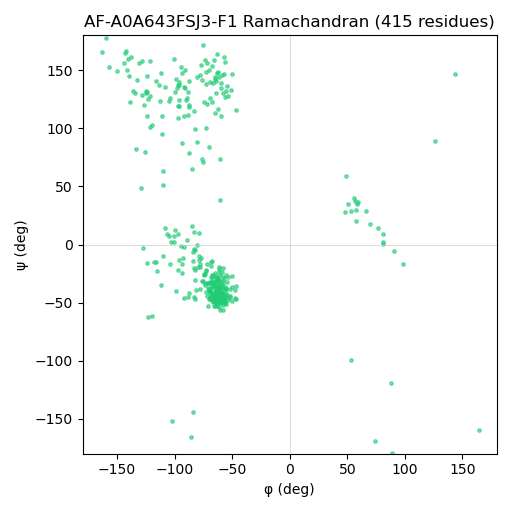1
ATOM 2342 N N . VAL A 1 301 ? 1.518 -2.595 9.206 1.00 97.00 301 VAL A N 1
ATOM 2343 C CA . VAL A 1 301 ? 2.608 -3.551 9.000 1.00 97.00 301 VAL A CA 1
ATOM 2344 C C . VAL A 1 301 ? 3.936 -2.813 8.787 1.00 97.00 301 VAL A C 1
ATOM 2346 O O . VAL A 1 301 ? 3.939 -1.648 8.376 1.00 97.00 301 VAL A O 1
ATOM 2349 N N . PRO A 1 302 ? 5.091 -3.455 9.026 1.00 96.69 302 PRO A N 1
ATOM 2350 C CA . PRO A 1 302 ? 6.380 -2.808 8.829 1.00 96.69 302 PRO A CA 1
ATOM 2351 C C . PRO A 1 302 ? 6.633 -2.406 7.379 1.00 96.69 302 PRO A C 1
ATOM 2353 O O . PRO A 1 302 ? 6.239 -3.095 6.445 1.00 96.69 302 PRO A O 1
ATOM 2356 N N . ILE A 1 303 ? 7.375 -1.319 7.183 1.00 94.25 303 ILE A N 1
ATOM 2357 C CA . ILE A 1 303 ? 7.888 -0.962 5.859 1.00 94.25 303 ILE A CA 1
ATOM 2358 C C . ILE A 1 303 ? 9.242 -1.645 5.662 1.00 94.25 303 ILE A C 1
ATOM 2360 O O . ILE A 1 303 ? 10.136 -1.589 6.511 1.00 94.25 303 ILE A O 1
ATOM 2364 N N . VAL A 1 304 ? 9.403 -2.299 4.518 1.00 92.88 304 VAL A N 1
ATOM 2365 C CA . VAL A 1 304 ? 10.642 -2.965 4.130 1.00 92.88 304 VAL A CA 1
ATOM 2366 C C . VAL A 1 304 ? 11.705 -1.925 3.766 1.00 92.88 304 VAL A C 1
ATOM 2368 O O . VAL A 1 304 ? 11.425 -0.969 3.039 1.00 92.88 304 VAL A O 1
ATOM 2371 N N . PRO A 1 305 ? 12.962 -2.123 4.193 1.00 91.88 305 PRO A N 1
ATOM 2372 C CA . PRO A 1 305 ? 14.092 -1.369 3.668 1.00 91.88 305 PRO A CA 1
ATOM 2373 C C . PRO A 1 305 ? 14.142 -1.370 2.136 1.00 91.88 305 PRO A C 1
ATOM 2375 O O . PRO A 1 305 ? 14.051 -2.429 1.522 1.00 91.88 305 PRO A O 1
ATOM 2378 N N . ALA A 1 306 ? 14.345 -0.210 1.509 1.00 87.75 306 ALA A N 1
ATOM 2379 C CA . ALA A 1 306 ? 14.360 -0.092 0.048 1.00 87.75 306 ALA A CA 1
ATOM 2380 C C . ALA A 1 306 ? 15.366 -1.044 -0.624 1.00 87.75 306 ALA A C 1
ATOM 2382 O O . ALA A 1 306 ? 15.108 -1.540 -1.710 1.00 87.75 306 ALA A O 1
ATOM 2383 N N . GLU A 1 307 ? 16.488 -1.343 0.030 1.00 84.88 307 GLU A N 1
ATOM 2384 C CA . GLU A 1 307 ? 17.507 -2.294 -0.424 1.00 84.88 307 GLU A CA 1
ATOM 2385 C C . GLU A 1 307 ? 17.069 -3.772 -0.422 1.00 84.88 307 GLU A C 1
ATOM 2387 O O . GLU A 1 307 ? 17.737 -4.611 -1.025 1.00 84.88 307 GLU A O 1
ATOM 2392 N N . LEU A 1 308 ? 15.967 -4.097 0.257 1.00 88.75 308 LEU A N 1
ATOM 2393 C CA . LEU A 1 308 ? 15.363 -5.429 0.300 1.00 88.75 308 LEU A CA 1
ATOM 2394 C C . LEU A 1 308 ? 14.098 -5.526 -0.563 1.00 88.75 308 LEU A C 1
ATOM 2396 O O . LEU A 1 308 ? 13.421 -6.561 -0.538 1.00 88.75 308 LEU A O 1
ATOM 2400 N N . GLU A 1 309 ? 13.783 -4.489 -1.345 1.00 87.25 309 GLU A N 1
ATOM 2401 C CA . GLU A 1 309 ? 12.693 -4.537 -2.313 1.00 87.25 309 GLU A CA 1
ATOM 2402 C C . GLU A 1 309 ? 12.882 -5.754 -3.229 1.00 87.25 309 GLU A C 1
ATOM 2404 O O . GLU A 1 309 ? 13.948 -5.992 -3.803 1.00 87.25 309 GLU A O 1
ATOM 2409 N N . ASN A 1 310 ? 11.836 -6.575 -3.348 1.00 82.81 310 ASN A N 1
ATOM 2410 C CA . ASN A 1 310 ? 11.862 -7.805 -4.136 1.00 82.81 310 ASN A CA 1
ATOM 2411 C C . ASN A 1 310 ? 12.950 -8.826 -3.741 1.00 82.81 310 ASN A C 1
ATOM 2413 O O . ASN A 1 310 ? 13.264 -9.693 -4.558 1.00 82.81 310 ASN A O 1
ATOM 2417 N N . CYS A 1 311 ? 13.514 -8.773 -2.524 1.00 85.25 311 CYS A N 1
ATOM 2418 C CA . CYS A 1 311 ? 14.607 -9.660 -2.090 1.00 85.25 311 CYS A CA 1
ATOM 2419 C C . CYS A 1 311 ? 14.340 -11.141 -2.411 1.00 85.25 311 CYS A C 1
ATOM 2421 O O . CYS A 1 311 ? 15.190 -11.826 -2.983 1.00 85.25 311 CYS A O 1
ATOM 2423 N N . ILE A 1 312 ? 13.126 -11.618 -2.117 1.00 82.50 312 ILE A N 1
ATOM 2424 C CA . ILE A 1 312 ? 12.729 -13.015 -2.335 1.00 82.50 312 ILE A CA 1
ATOM 2425 C C . ILE A 1 312 ? 12.709 -13.352 -3.829 1.00 82.50 312 ILE A C 1
ATOM 2427 O O . ILE A 1 312 ? 13.319 -14.337 -4.239 1.00 82.50 312 ILE A O 1
ATOM 2431 N N . SER A 1 313 ? 12.083 -12.517 -4.667 1.00 77.56 313 SER A N 1
ATOM 2432 C CA . SER A 1 313 ? 12.080 -12.736 -6.118 1.00 77.56 313 SER A CA 1
ATOM 2433 C C . SER A 1 313 ? 13.494 -12.663 -6.707 1.00 77.56 313 SER A C 1
ATOM 2435 O O . SER A 1 313 ? 13.828 -13.471 -7.566 1.00 77.56 313 SER A O 1
ATOM 2437 N N . ASN A 1 314 ? 14.340 -11.741 -6.235 1.00 76.94 314 ASN A N 1
ATOM 2438 C CA . ASN A 1 314 ? 15.714 -11.561 -6.716 1.00 76.94 314 ASN A CA 1
ATOM 2439 C C . ASN A 1 314 ? 16.590 -12.794 -6.433 1.00 76.94 314 ASN A C 1
ATOM 2441 O O . ASN A 1 314 ? 17.299 -13.255 -7.328 1.00 76.94 314 ASN A O 1
ATOM 2445 N N . ARG A 1 315 ? 16.471 -13.394 -5.237 1.00 74.56 315 ARG A N 1
ATOM 2446 C CA . ARG A 1 315 ? 17.155 -14.654 -4.886 1.00 74.56 315 ARG A CA 1
ATOM 2447 C C . ARG A 1 315 ? 16.841 -15.780 -5.868 1.00 74.56 315 ARG A C 1
ATOM 2449 O O . ARG A 1 315 ? 17.730 -16.535 -6.248 1.00 74.56 315 ARG A O 1
ATOM 2456 N N . LEU A 1 316 ? 15.595 -15.866 -6.324 1.00 70.00 316 LEU A N 1
ATOM 2457 C CA . LEU A 1 316 ? 15.160 -16.911 -7.251 1.00 70.00 316 LEU A CA 1
ATOM 2458 C C . LEU A 1 316 ? 15.712 -16.725 -8.676 1.00 70.00 316 LEU A C 1
ATOM 2460 O O . LEU A 1 316 ? 15.747 -17.687 -9.440 1.00 70.00 316 LEU A O 1
ATOM 2464 N N . TYR A 1 317 ? 16.200 -15.529 -9.021 1.00 69.44 317 TYR A N 1
ATOM 2465 C CA . TYR A 1 317 ? 16.970 -15.284 -10.246 1.00 69.44 317 TYR A CA 1
ATOM 2466 C C . TYR A 1 317 ? 18.461 -15.631 -10.113 1.00 69.44 317 TYR A C 1
ATOM 2468 O O . TYR A 1 317 ? 19.195 -15.523 -11.094 1.00 69.44 317 TYR A O 1
ATOM 2476 N N . GLY A 1 318 ? 18.928 -16.025 -8.923 1.00 65.69 318 GLY A N 1
ATOM 2477 C CA . GLY A 1 318 ? 20.347 -16.266 -8.652 1.00 65.69 318 GLY A CA 1
ATOM 2478 C C . GLY A 1 318 ? 21.197 -14.990 -8.644 1.00 65.69 318 GLY A C 1
ATOM 2479 O O . GLY A 1 318 ? 22.415 -15.072 -8.787 1.00 65.69 318 GLY A O 1
ATOM 2480 N N . VAL A 1 319 ? 20.569 -13.812 -8.508 1.00 61.09 319 VAL A N 1
ATOM 2481 C CA . VAL A 1 319 ? 21.237 -12.503 -8.496 1.00 61.09 319 VAL A CA 1
ATOM 2482 C C . VAL A 1 319 ? 20.872 -11.759 -7.212 1.00 61.09 319 VAL A C 1
ATOM 2484 O O . VAL A 1 319 ? 19.737 -11.326 -7.027 1.00 61.09 319 VAL A O 1
ATOM 2487 N N . GLY A 1 320 ? 21.848 -11.601 -6.321 1.00 56.88 320 GLY A N 1
ATOM 2488 C CA . GLY A 1 320 ? 21.685 -10.953 -5.019 1.00 56.88 320 GLY A CA 1
ATOM 2489 C C . GLY A 1 320 ? 22.543 -11.645 -3.965 1.00 56.88 320 GLY A C 1
ATOM 2490 O O . GLY A 1 320 ? 22.781 -12.845 -4.064 1.00 56.88 320 GLY A O 1
ATOM 2491 N N . ALA A 1 321 ? 23.054 -10.878 -3.000 1.00 49.34 321 ALA A N 1
ATOM 2492 C CA . ALA A 1 321 ? 23.895 -11.384 -1.917 1.00 49.34 321 ALA A CA 1
ATOM 2493 C C . ALA A 1 321 ? 23.196 -12.509 -1.129 1.00 49.34 321 ALA A C 1
ATOM 2495 O O . ALA A 1 321 ? 21.966 -12.570 -1.083 1.00 49.34 321 ALA A O 1
ATOM 2496 N N . ASP A 1 322 ? 23.983 -13.347 -0.454 1.00 51.06 322 ASP A N 1
ATOM 2497 C CA . ASP A 1 322 ? 23.573 -14.356 0.538 1.00 51.06 322 ASP A CA 1
ATOM 2498 C C . ASP A 1 322 ? 22.846 -13.747 1.769 1.00 51.06 322 ASP A C 1
ATOM 2500 O O . ASP A 1 322 ? 23.064 -14.140 2.909 1.00 51.06 322 ASP A O 1
ATOM 2504 N N . SER A 1 323 ? 21.994 -12.736 1.597 1.00 61.25 323 SER A N 1
ATOM 2505 C CA . SER A 1 323 ? 21.327 -12.014 2.676 1.00 61.25 323 SER A CA 1
ATOM 2506 C C . SER A 1 323 ? 19.982 -12.650 2.967 1.00 61.25 323 SER A C 1
ATOM 2508 O O . SER A 1 323 ? 19.081 -12.568 2.127 1.00 61.25 323 SER A O 1
ATOM 2510 N N . ASP A 1 324 ? 19.841 -13.304 4.122 1.00 78.62 324 ASP A N 1
ATOM 2511 C CA . ASP A 1 324 ? 18.535 -13.718 4.644 1.00 78.62 324 ASP A CA 1
ATOM 2512 C C . ASP A 1 324 ? 17.593 -12.528 4.532 1.00 78.62 324 ASP A C 1
ATOM 2514 O O . ASP A 1 324 ? 17.899 -11.505 5.141 1.00 78.62 324 ASP A O 1
ATOM 2518 N N . CYS A 1 325 ? 16.535 -12.632 3.707 1.00 87.00 325 CYS A N 1
ATOM 2519 C CA . CYS A 1 325 ? 15.570 -11.566 3.394 1.00 87.00 325 CYS A CA 1
ATOM 2520 C C . CYS A 1 325 ? 14.846 -11.107 4.666 1.00 87.00 325 CYS A C 1
ATOM 2522 O O . CYS A 1 325 ? 13.698 -11.456 4.938 1.00 87.00 325 CYS A O 1
ATOM 2524 N N . THR A 1 326 ? 15.593 -10.378 5.478 1.00 93.25 326 THR A N 1
ATOM 2525 C CA . THR A 1 326 ? 15.348 -10.047 6.867 1.00 93.25 326 THR A CA 1
ATOM 2526 C C . THR A 1 326 ? 16.134 -8.782 7.190 1.00 93.25 326 THR A C 1
ATOM 2528 O O . THR A 1 326 ? 17.189 -8.522 6.605 1.00 93.25 326 THR A O 1
ATOM 2531 N N . TYR A 1 327 ? 15.657 -8.008 8.153 1.00 94.44 327 TYR A N 1
ATOM 2532 C CA . TYR A 1 327 ? 16.316 -6.786 8.610 1.00 94.44 327 TYR A CA 1
ATOM 2533 C C . TYR A 1 327 ? 16.174 -6.632 10.121 1.00 94.44 327 TYR A C 1
ATOM 2535 O O . TYR A 1 327 ? 15.422 -7.365 10.758 1.00 94.44 327 TYR A O 1
ATOM 2543 N N . ALA A 1 328 ? 16.948 -5.721 10.712 1.00 96.25 328 ALA A N 1
ATOM 2544 C CA . ALA A 1 328 ? 16.939 -5.516 12.155 1.00 96.25 328 ALA A CA 1
ATOM 2545 C C . ALA A 1 328 ? 15.573 -5.005 12.631 1.00 96.25 328 ALA A C 1
ATOM 2547 O O . ALA A 1 328 ? 15.063 -4.010 12.116 1.00 96.25 328 ALA A O 1
ATOM 2548 N N . GLU A 1 329 ? 15.024 -5.643 13.662 1.00 96.38 329 GLU A N 1
ATOM 2549 C CA . GLU A 1 329 ? 13.757 -5.236 14.279 1.00 96.38 329 GLU A CA 1
ATOM 2550 C C . GLU A 1 329 ? 13.828 -3.822 14.869 1.00 96.38 329 GLU A C 1
ATOM 2552 O O . GLU A 1 329 ? 12.847 -3.086 14.841 1.00 96.38 329 GLU A O 1
ATOM 2557 N N . SER A 1 330 ? 15.006 -3.387 15.326 1.00 96.56 330 SER A N 1
ATOM 2558 C CA . SER A 1 330 ? 15.223 -2.014 15.797 1.00 96.56 330 SER A CA 1
ATOM 2559 C C . SER A 1 330 ? 14.896 -0.958 14.740 1.00 96.56 330 SER A C 1
ATOM 2561 O O . SER A 1 330 ? 14.396 0.105 15.093 1.00 96.56 330 SER A O 1
ATOM 2563 N N . ARG A 1 331 ? 15.125 -1.253 13.452 1.00 95.38 331 ARG A N 1
ATOM 2564 C CA . ARG A 1 331 ? 14.744 -0.359 12.352 1.00 95.38 331 ARG A CA 1
ATOM 2565 C C . ARG A 1 331 ? 13.228 -0.292 12.198 1.00 95.38 331 ARG A C 1
ATOM 2567 O O . ARG A 1 331 ? 12.690 0.803 12.162 1.00 95.38 331 ARG A O 1
ATOM 2574 N N . ALA A 1 332 ? 12.547 -1.442 12.199 1.00 95.69 332 ALA A N 1
ATOM 2575 C CA . ALA A 1 332 ? 11.084 -1.479 12.148 1.00 95.69 332 ALA A CA 1
ATOM 2576 C C . ALA A 1 332 ? 10.458 -0.706 13.319 1.00 95.69 332 ALA A C 1
ATOM 2578 O O . ALA A 1 332 ? 9.513 0.052 13.115 1.00 95.69 332 ALA A O 1
ATOM 2579 N N . ARG A 1 333 ? 11.009 -0.867 14.530 1.00 94.88 333 ARG A N 1
ATOM 2580 C CA . ARG A 1 333 ? 10.578 -0.130 15.725 1.00 94.88 333 ARG A CA 1
ATOM 2581 C C . ARG A 1 333 ? 10.796 1.370 15.578 1.00 94.88 333 ARG A C 1
ATOM 2583 O O . ARG A 1 333 ? 9.901 2.124 15.927 1.00 94.88 333 ARG A O 1
ATOM 2590 N N . GLU A 1 334 ? 11.945 1.806 15.056 1.00 95.19 334 GLU A N 1
ATOM 2591 C CA . GLU A 1 334 ? 12.206 3.228 14.785 1.00 95.19 334 GLU A CA 1
ATOM 2592 C C . GLU A 1 334 ? 11.155 3.823 13.844 1.00 95.19 334 GLU A C 1
ATOM 2594 O O . GLU A 1 334 ? 10.572 4.858 14.164 1.00 95.19 334 GLU A O 1
ATOM 2599 N N . ASP A 1 335 ? 10.869 3.129 12.741 1.00 92.50 335 ASP A N 1
ATOM 2600 C CA . ASP A 1 335 ? 9.895 3.562 11.736 1.00 92.50 335 ASP A CA 1
ATOM 2601 C C . ASP A 1 335 ? 8.460 3.621 12.310 1.00 92.50 335 ASP A C 1
ATOM 2603 O O . ASP A 1 335 ? 7.654 4.456 11.893 1.00 92.50 335 ASP A O 1
ATOM 2607 N N . HIS A 1 336 ? 8.150 2.790 13.315 1.00 95.19 336 HIS A N 1
ATOM 2608 C CA . HIS A 1 336 ? 6.831 2.715 13.952 1.00 95.19 336 HIS A CA 1
ATOM 2609 C C . HIS A 1 336 ? 6.586 3.759 15.048 1.00 95.19 336 HIS A C 1
ATOM 2611 O O . HIS A 1 336 ? 5.433 4.047 15.364 1.00 95.19 336 HIS A O 1
ATOM 2617 N N . LYS A 1 337 ? 7.633 4.366 15.627 1.00 94.62 337 LYS A N 1
ATOM 2618 C CA . LYS A 1 337 ? 7.517 5.225 16.827 1.00 94.62 337 LYS A CA 1
ATOM 2619 C C . LYS A 1 337 ? 6.445 6.309 16.729 1.00 94.62 337 LYS A C 1
ATOM 2621 O O . LYS A 1 337 ? 5.813 6.655 17.725 1.00 94.62 337 LYS A O 1
ATOM 2626 N N . VAL A 1 338 ? 6.275 6.892 15.542 1.00 92.06 338 VAL A N 1
ATOM 2627 C CA . VAL A 1 338 ? 5.288 7.954 15.305 1.00 92.06 338 VAL A CA 1
ATOM 2628 C C . VAL A 1 338 ? 3.862 7.409 15.403 1.00 92.06 338 VAL A C 1
ATOM 2630 O O . VAL A 1 338 ? 3.020 8.029 16.052 1.00 92.06 338 VAL A O 1
ATOM 2633 N N . ALA A 1 339 ? 3.607 6.252 14.790 1.00 94.06 339 ALA A N 1
ATOM 2634 C CA . ALA A 1 339 ? 2.326 5.561 14.854 1.00 94.06 339 ALA A CA 1
ATOM 2635 C C . ALA A 1 339 ? 2.046 5.051 16.274 1.00 94.06 339 ALA A C 1
ATOM 2637 O O . ALA A 1 339 ? 0.992 5.353 16.826 1.00 94.06 339 ALA A O 1
ATOM 2638 N N . GLU A 1 340 ? 3.020 4.380 16.898 1.00 95.44 340 GLU A N 1
ATOM 2639 C CA . GLU A 1 340 ? 2.924 3.866 18.270 1.00 95.44 340 GLU A CA 1
ATOM 2640 C C . GLU A 1 340 ? 2.519 4.971 19.247 1.00 95.44 340 GLU A C 1
ATOM 2642 O O . GLU A 1 340 ? 1.578 4.814 20.023 1.00 95.44 340 GLU A O 1
ATOM 2647 N N . LYS A 1 341 ? 3.178 6.133 19.160 1.00 95.06 341 LYS A N 1
ATOM 2648 C CA . LYS A 1 341 ? 2.851 7.287 19.996 1.00 95.06 341 LYS A CA 1
ATOM 2649 C C . LYS A 1 341 ? 1.425 7.787 19.753 1.00 95.06 341 LYS A C 1
ATOM 2651 O O . LYS A 1 341 ? 0.700 8.008 20.716 1.00 95.06 341 LYS A O 1
ATOM 2656 N N . LEU A 1 342 ? 1.018 7.961 18.493 1.00 94.50 342 LEU A N 1
ATOM 2657 C CA . LEU A 1 342 ? -0.334 8.418 18.150 1.00 94.50 342 LEU A CA 1
ATOM 2658 C C . LEU A 1 342 ? -1.409 7.485 18.730 1.00 94.50 342 LEU A C 1
ATOM 2660 O O . LEU A 1 342 ? -2.390 7.949 19.312 1.00 94.50 342 LEU A O 1
ATOM 2664 N N . LEU A 1 343 ? -1.225 6.175 18.567 1.00 96.56 343 LEU A N 1
ATOM 2665 C CA . LEU A 1 343 ? -2.172 5.168 19.039 1.00 96.56 343 LEU A CA 1
ATOM 2666 C C . LEU A 1 343 ? -2.170 5.062 20.572 1.00 96.56 343 LEU A C 1
ATOM 2668 O O . LEU A 1 343 ? -3.238 4.931 21.173 1.00 96.56 343 LEU A O 1
ATOM 2672 N N . ALA A 1 344 ? -1.006 5.187 21.216 1.00 96.62 344 ALA A N 1
ATOM 2673 C CA . ALA A 1 344 ? -0.886 5.221 22.672 1.00 96.62 344 ALA A CA 1
ATOM 2674 C C . ALA A 1 344 ? -1.578 6.452 23.283 1.00 96.62 344 ALA A C 1
ATOM 2676 O O . ALA A 1 344 ? -2.340 6.301 24.241 1.00 96.62 344 ALA A O 1
ATOM 2677 N N . ASP A 1 345 ? -1.383 7.641 22.700 1.00 95.81 345 ASP A N 1
ATOM 2678 C CA . ASP A 1 345 ? -2.035 8.885 23.133 1.00 95.81 345 ASP A CA 1
ATOM 2679 C C . ASP A 1 345 ? -3.574 8.746 23.046 1.00 95.81 345 ASP A C 1
ATOM 2681 O O . ASP A 1 345 ? -4.299 9.051 24.000 1.00 95.81 345 ASP A O 1
ATOM 2685 N N . LEU A 1 346 ? -4.084 8.172 21.947 1.00 97.00 346 LEU A N 1
ATOM 2686 C CA . LEU A 1 346 ? -5.510 7.870 21.782 1.00 97.00 346 LEU A CA 1
ATOM 2687 C C . LEU A 1 346 ? -6.027 6.860 22.803 1.00 97.00 346 LEU A C 1
ATOM 2689 O O . LEU A 1 346 ? -7.098 7.064 23.372 1.00 97.00 346 LEU A O 1
ATOM 2693 N N . LYS A 1 347 ? -5.292 5.773 23.050 1.00 97.88 347 LYS A N 1
ATOM 2694 C CA . LYS A 1 347 ? -5.680 4.737 24.017 1.00 97.88 347 LYS A CA 1
ATOM 2695 C C . LYS A 1 347 ? -5.689 5.274 25.445 1.00 97.88 347 LYS A C 1
ATOM 2697 O O . LYS A 1 347 ? -6.554 4.889 26.231 1.00 97.88 347 LYS A O 1
ATOM 2702 N N . GLN A 1 348 ? -4.770 6.182 25.773 1.00 97.88 348 GLN A N 1
ATOM 2703 C CA . GLN A 1 348 ? -4.746 6.873 27.057 1.00 97.88 348 GLN A CA 1
ATOM 2704 C C . GLN A 1 348 ? -5.977 7.773 27.229 1.00 97.88 348 GLN A C 1
ATOM 2706 O O . GLN A 1 348 ? -6.593 7.764 28.296 1.00 97.88 348 GLN A O 1
ATOM 2711 N N . GLN A 1 349 ? -6.356 8.531 26.195 1.00 97.88 349 GLN A N 1
ATOM 2712 C CA . GLN A 1 349 ? -7.529 9.406 26.247 1.00 97.88 349 GLN A CA 1
ATOM 2713 C C . GLN A 1 349 ? -8.854 8.630 26.195 1.00 97.88 349 GLN A C 1
ATOM 2715 O O . GLN A 1 349 ? -9.825 9.014 26.850 1.00 97.88 349 GLN A O 1
ATOM 2720 N N . PHE A 1 350 ? -8.895 7.529 25.446 1.00 98.38 350 PHE A N 1
ATOM 2721 C CA . PHE A 1 350 ? -10.077 6.701 25.239 1.00 98.38 350 PHE A CA 1
ATOM 2722 C C . PHE A 1 350 ? -9.785 5.233 25.590 1.00 98.38 350 PHE A C 1
ATOM 2724 O O . PHE A 1 350 ? -9.622 4.402 24.694 1.00 98.38 350 PHE A O 1
ATOM 2731 N N . PRO A 1 351 ? -9.785 4.854 26.884 1.00 97.88 351 PRO A N 1
ATOM 2732 C CA . PRO A 1 351 ? -9.428 3.497 27.311 1.00 97.88 351 PRO A CA 1
ATOM 2733 C C . PRO A 1 351 ? -10.281 2.375 26.698 1.00 97.88 351 PRO A C 1
ATOM 2735 O O . PRO A 1 351 ? -9.852 1.220 26.680 1.00 97.88 351 PRO A O 1
ATOM 2738 N N . SER A 1 352 ? -11.476 2.698 26.194 1.00 97.19 352 SER A N 1
ATOM 2739 C CA . SER A 1 352 ? -12.415 1.764 25.567 1.00 97.19 352 SER A CA 1
ATOM 2740 C C . SER A 1 352 ? -12.076 1.377 24.124 1.00 97.19 352 SER A C 1
ATOM 2742 O O . SER A 1 352 ? -12.619 0.377 23.653 1.00 97.19 352 SER A O 1
ATOM 2744 N N . ILE A 1 353 ? -11.210 2.116 23.417 1.00 98.31 353 ILE A N 1
ATOM 2745 C CA . ILE A 1 353 ? -10.782 1.710 22.067 1.00 98.31 353 ILE A CA 1
ATOM 2746 C C . ILE A 1 353 ? -9.931 0.448 22.148 1.00 98.31 353 ILE A C 1
ATOM 2748 O O . ILE A 1 353 ? -9.275 0.199 23.158 1.00 98.31 353 ILE A O 1
ATOM 2752 N N . SER A 1 354 ? -9.902 -0.340 21.085 1.00 98.38 354 SER A N 1
ATOM 2753 C CA . SER A 1 354 ? -9.023 -1.509 20.986 1.00 98.38 354 SER A CA 1
ATOM 2754 C C . SER A 1 354 ? -7.945 -1.282 19.935 1.00 98.38 354 SER A C 1
ATOM 2756 O O . SER A 1 354 ? -8.200 -0.591 18.951 1.00 98.38 354 SER A O 1
ATOM 2758 N N . ILE A 1 355 ? -6.760 -1.849 20.151 1.00 98.38 355 ILE A N 1
ATOM 2759 C CA . ILE A 1 355 ? -5.656 -1.845 19.186 1.00 98.38 355 ILE A CA 1
ATOM 2760 C C . ILE A 1 355 ? -5.320 -3.306 18.894 1.00 98.38 355 ILE A C 1
ATOM 2762 O O . ILE A 1 355 ? -5.159 -4.082 19.831 1.00 98.38 355 ILE A O 1
ATOM 2766 N N . VAL A 1 356 ? -5.279 -3.661 17.615 1.00 98.38 356 VAL A N 1
ATOM 2767 C CA . VAL A 1 356 ? -4.819 -4.955 17.106 1.00 98.38 356 VAL A CA 1
ATOM 2768 C C . VAL A 1 356 ? -3.366 -4.769 16.675 1.00 98.38 356 VAL A C 1
ATOM 2770 O O . VAL A 1 356 ? -3.102 -3.942 15.798 1.00 98.38 356 VAL A O 1
ATOM 2773 N N . HIS A 1 357 ? -2.444 -5.515 17.286 1.00 97.81 357 HIS A N 1
ATOM 2774 C CA . HIS A 1 357 ? -1.002 -5.356 17.079 1.00 97.81 357 HIS A CA 1
ATOM 2775 C C . HIS A 1 357 ? -0.523 -6.202 15.889 1.00 97.81 357 HIS A C 1
ATOM 2777 O O . HIS A 1 357 ? 0.005 -7.305 16.026 1.00 97.81 357 HIS A O 1
ATOM 2783 N N . THR A 1 358 ? -0.762 -5.708 14.678 1.00 97.75 358 THR A N 1
ATOM 2784 C CA . THR A 1 358 ? -0.317 -6.309 13.417 1.00 97.75 358 THR A CA 1
ATOM 2785 C C . THR A 1 358 ? 1.132 -5.973 13.057 1.00 97.75 358 THR A C 1
ATOM 2787 O O . THR A 1 358 ? 1.752 -6.721 12.294 1.00 97.75 358 THR A O 1
ATOM 2790 N N . TYR A 1 359 ? 1.706 -4.897 13.593 1.00 97.75 359 TYR A N 1
ATOM 2791 C CA . TYR A 1 359 ? 2.981 -4.365 13.118 1.00 97.75 359 TYR A CA 1
ATOM 2792 C C . TYR A 1 359 ? 4.162 -5.279 13.442 1.00 97.75 359 TYR A C 1
ATOM 2794 O O . TYR A 1 359 ? 5.049 -5.496 12.623 1.00 97.75 359 TYR A O 1
ATOM 2802 N N . ASP A 1 360 ? 4.197 -5.881 14.623 1.00 96.81 360 ASP A N 1
ATOM 2803 C CA . ASP A 1 360 ? 5.334 -6.701 15.034 1.00 96.81 360 ASP A CA 1
ATOM 2804 C C . ASP A 1 360 ? 5.260 -8.151 14.522 1.00 96.81 360 ASP A C 1
ATOM 2806 O O . ASP A 1 360 ? 6.222 -8.898 14.694 1.00 96.81 360 ASP A O 1
ATOM 2810 N N . VAL A 1 361 ? 4.163 -8.574 13.885 1.00 97.62 361 VAL A N 1
ATOM 2811 C CA . VAL A 1 361 ? 3.919 -9.957 13.423 1.00 97.62 361 VAL A CA 1
ATOM 2812 C C . VAL A 1 361 ? 5.103 -10.606 12.685 1.00 97.62 361 VAL A C 1
ATOM 2814 O O . VAL A 1 361 ? 5.446 -11.737 13.032 1.00 97.62 361 VAL A O 1
ATOM 2817 N N . PRO A 1 362 ? 5.778 -9.954 11.717 1.00 96.69 362 PRO A N 1
ATOM 2818 C CA . PRO A 1 362 ? 6.895 -10.562 10.999 1.00 96.69 362 PRO A CA 1
ATOM 2819 C C . PRO A 1 362 ? 8.220 -10.513 11.773 1.00 96.69 362 PRO A C 1
ATOM 2821 O O . PRO A 1 362 ? 9.235 -10.971 11.246 1.00 96.69 362 PRO A O 1
ATOM 2824 N N . CYS A 1 363 ? 8.250 -9.935 12.975 1.00 96.50 363 CYS A N 1
ATOM 2825 C CA . CYS A 1 363 ? 9.461 -9.703 13.750 1.00 96.50 363 CYS A CA 1
ATOM 2826 C C . CYS A 1 363 ? 9.594 -10.681 14.924 1.00 96.50 363 CYS A C 1
ATOM 2828 O O . CYS A 1 363 ? 8.715 -10.768 15.782 1.00 96.50 363 CYS A O 1
ATOM 2830 N N . ASP A 1 364 ? 10.713 -11.402 14.969 1.00 92.62 364 ASP A N 1
ATOM 2831 C CA . ASP A 1 364 ? 11.073 -12.321 16.048 1.00 92.62 364 ASP A CA 1
ATOM 2832 C C . ASP A 1 364 ? 12.601 -12.394 16.209 1.00 92.62 364 ASP A C 1
ATOM 2834 O O . ASP A 1 364 ? 13.361 -12.218 15.252 1.00 92.62 364 ASP A O 1
ATOM 2838 N N . GLY A 1 365 ? 13.076 -12.628 17.433 1.00 91.00 365 GLY A N 1
ATOM 2839 C CA . GLY A 1 365 ? 14.504 -12.770 17.728 1.00 91.00 365 GLY A CA 1
ATOM 2840 C C . GLY A 1 365 ? 15.366 -11.564 17.322 1.00 91.00 365 GLY A C 1
ATOM 2841 O O . GLY A 1 365 ? 16.535 -11.738 16.972 1.00 91.00 365 GLY A O 1
ATOM 2842 N N . GLY A 1 366 ? 14.811 -10.345 17.321 1.00 95.62 366 GLY A N 1
ATOM 2843 C CA . GLY A 1 366 ? 15.518 -9.123 16.925 1.00 95.62 366 GLY A CA 1
ATOM 2844 C C . GLY A 1 366 ? 15.599 -8.894 15.411 1.00 95.62 366 GLY A C 1
ATOM 2845 O O . GLY A 1 366 ? 16.323 -7.993 14.965 1.00 95.62 366 GLY A O 1
ATOM 2846 N N . ARG A 1 367 ? 14.885 -9.685 14.598 1.00 96.44 367 ARG A N 1
ATOM 2847 C CA . ARG A 1 367 ? 14.848 -9.558 13.133 1.00 96.44 367 ARG A CA 1
ATOM 2848 C C . ARG A 1 367 ? 13.420 -9.611 12.603 1.00 96.44 367 ARG A C 1
ATOM 2850 O O . ARG A 1 367 ? 12.624 -10.427 13.043 1.00 96.44 367 ARG A O 1
ATOM 2857 N N . CYS A 1 368 ? 13.127 -8.808 11.588 1.00 96.88 368 CYS A N 1
ATOM 2858 C CA . CYS A 1 368 ? 11.880 -8.881 10.830 1.00 96.88 368 CYS A CA 1
ATOM 2859 C C . CYS A 1 368 ? 12.084 -9.674 9.541 1.00 96.88 368 CYS A C 1
ATOM 2861 O O . CYS A 1 368 ? 13.082 -9.476 8.845 1.00 96.88 368 CYS A O 1
ATOM 2863 N N . GLN A 1 369 ? 11.154 -10.575 9.234 1.00 94.81 369 GLN A N 1
ATOM 2864 C CA . GLN A 1 369 ? 11.184 -11.477 8.085 1.00 94.81 369 GLN A CA 1
ATOM 2865 C C . GLN A 1 369 ? 10.323 -10.937 6.939 1.00 94.81 369 GLN A C 1
ATOM 2867 O O . GLN A 1 369 ? 9.245 -10.394 7.159 1.00 94.81 369 GLN A O 1
ATOM 2872 N N . LEU A 1 370 ? 10.772 -11.112 5.693 1.00 92.81 370 LEU A N 1
ATOM 2873 C CA . LEU A 1 370 ? 9.979 -10.764 4.501 1.00 92.81 370 LEU A CA 1
ATOM 2874 C C . LEU A 1 370 ? 9.137 -11.944 3.983 1.00 92.81 370 LEU A C 1
ATOM 2876 O O . LEU A 1 370 ? 8.409 -11.798 2.998 1.00 92.81 370 LEU A O 1
ATOM 2880 N N . GLN A 1 371 ? 9.254 -13.113 4.616 1.00 90.88 371 GLN A N 1
ATOM 2881 C CA . GLN A 1 371 ? 8.564 -14.349 4.259 1.00 90.88 371 GLN A CA 1
ATOM 2882 C C . GLN A 1 371 ? 8.027 -15.011 5.528 1.00 90.88 371 GLN A C 1
ATOM 2884 O O . GLN A 1 371 ? 8.782 -15.179 6.480 1.00 90.88 371 GLN A O 1
ATOM 2889 N N . LEU A 1 372 ? 6.763 -15.435 5.528 1.00 91.50 372 LEU A N 1
ATOM 2890 C CA . LEU A 1 372 ? 6.172 -16.224 6.613 1.00 91.50 372 LEU A CA 1
ATOM 2891 C C . LEU A 1 372 ? 5.592 -17.510 6.039 1.00 91.50 372 LEU A C 1
ATOM 2893 O O . LEU A 1 372 ? 4.903 -17.489 5.023 1.00 91.50 372 LEU A O 1
ATOM 2897 N N . PHE A 1 373 ? 5.898 -18.647 6.668 1.00 89.44 373 PHE A N 1
ATOM 2898 C CA . PHE A 1 373 ? 5.453 -19.977 6.223 1.00 89.44 373 PHE A CA 1
ATOM 2899 C C . PHE A 1 373 ? 5.730 -20.270 4.733 1.00 89.44 373 PHE A C 1
ATOM 2901 O O . PHE A 1 373 ? 4.942 -20.935 4.065 1.00 89.44 373 PHE A O 1
ATOM 2908 N N . GLY A 1 374 ? 6.844 -19.761 4.198 1.00 85.31 374 GLY A N 1
ATOM 2909 C CA . GLY A 1 374 ? 7.205 -19.923 2.786 1.00 85.31 374 GLY A CA 1
ATOM 2910 C C . GLY A 1 374 ? 6.509 -18.953 1.820 1.00 85.31 374 GLY A C 1
ATOM 2911 O O . GLY A 1 374 ? 6.817 -18.973 0.632 1.00 85.31 374 GLY A O 1
ATOM 2912 N N . VAL A 1 375 ? 5.651 -18.054 2.304 1.00 87.31 375 VAL A N 1
ATOM 2913 C CA . VAL A 1 375 ? 4.934 -17.063 1.490 1.00 87.31 375 VAL A CA 1
ATOM 2914 C C . VAL A 1 375 ? 5.575 -15.689 1.665 1.00 87.31 375 VAL A C 1
ATOM 2916 O O . VAL A 1 375 ? 5.767 -15.225 2.790 1.00 87.31 375 VAL A O 1
ATOM 2919 N N . ALA A 1 376 ? 5.952 -15.043 0.560 1.00 89.50 376 ALA A N 1
ATOM 2920 C CA . ALA A 1 376 ? 6.475 -13.679 0.603 1.00 89.50 376 ALA A CA 1
ATOM 2921 C C . ALA A 1 376 ? 5.371 -12.697 1.037 1.00 89.50 376 ALA A C 1
ATOM 2923 O O . ALA A 1 376 ? 4.219 -12.823 0.631 1.00 89.50 376 ALA A O 1
ATOM 2924 N N . LEU A 1 377 ? 5.714 -11.727 1.881 1.00 92.19 377 LEU A N 1
ATOM 2925 C CA . LEU A 1 377 ? 4.712 -10.831 2.462 1.00 92.19 377 LEU A CA 1
ATOM 2926 C C . LEU A 1 377 ? 4.339 -9.687 1.521 1.00 92.19 377 LEU A C 1
ATOM 2928 O O . LEU A 1 377 ? 3.163 -9.408 1.307 1.00 92.19 377 LEU A O 1
ATOM 2932 N N . TYR A 1 378 ? 5.340 -9.038 0.936 1.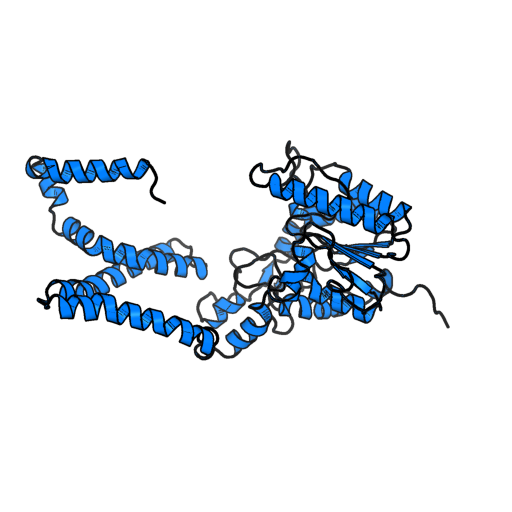00 91.75 378 TYR A N 1
ATOM 2933 C CA . TYR A 1 378 ? 5.151 -7.791 0.203 1.00 91.75 378 TYR A CA 1
ATOM 2934 C C . TYR A 1 378 ? 4.885 -8.023 -1.280 1.00 91.75 378 TYR A C 1
ATOM 2936 O O . TYR A 1 378 ? 5.352 -8.990 -1.891 1.00 91.75 378 TYR A O 1
ATOM 2944 N N . ARG A 1 379 ? 4.125 -7.098 -1.859 1.00 89.06 379 ARG A N 1
ATOM 2945 C CA . ARG A 1 379 ? 3.848 -7.024 -3.288 1.00 89.06 379 ARG A CA 1
ATOM 2946 C C . ARG A 1 379 ? 5.145 -6.770 -4.064 1.00 89.06 379 ARG A C 1
ATOM 2948 O O . ARG A 1 379 ? 6.047 -6.073 -3.611 1.00 89.06 379 ARG A O 1
ATOM 2955 N N . HIS A 1 380 ? 5.219 -7.304 -5.280 1.00 83.25 380 HIS A N 1
ATOM 2956 C CA . HIS A 1 380 ? 6.334 -7.036 -6.187 1.00 83.25 380 HIS A CA 1
ATOM 2957 C C . HIS A 1 380 ? 6.481 -5.535 -6.521 1.00 83.25 380 HIS A C 1
ATOM 2959 O O . HIS A 1 380 ? 5.498 -4.889 -6.890 1.00 83.25 380 HIS A O 1
ATOM 2965 N N . ASN A 1 381 ? 7.717 -5.022 -6.481 1.00 84.56 381 ASN A N 1
ATOM 2966 C CA . ASN A 1 381 ? 8.092 -3.602 -6.619 1.00 84.56 381 ASN A CA 1
ATOM 2967 C C . ASN A 1 381 ? 7.399 -2.685 -5.599 1.00 84.56 381 ASN A C 1
ATOM 2969 O O . ASN A 1 381 ? 6.990 -1.573 -5.933 1.00 84.56 381 ASN A O 1
ATOM 2973 N N . ASP A 1 382 ? 7.230 -3.178 -4.376 1.00 89.06 382 ASP A N 1
ATOM 2974 C CA . ASP A 1 382 ? 6.643 -2.443 -3.266 1.00 89.06 382 ASP A CA 1
ATOM 2975 C C . ASP A 1 382 ? 7.397 -2.781 -1.972 1.00 89.06 382 ASP A C 1
ATOM 2977 O O . ASP A 1 382 ? 7.939 -3.879 -1.818 1.00 89.06 382 ASP A O 1
ATOM 2981 N N . THR A 1 383 ? 7.442 -1.828 -1.047 1.00 90.56 383 THR A N 1
ATOM 2982 C CA . THR A 1 383 ? 8.075 -1.981 0.267 1.00 90.56 383 THR A CA 1
ATOM 2983 C C . THR A 1 383 ? 7.094 -1.835 1.424 1.00 90.56 383 THR A C 1
ATOM 2985 O O . THR A 1 383 ? 7.438 -2.210 2.538 1.00 90.56 383 THR A O 1
ATOM 2988 N N . GLY A 1 384 ? 5.896 -1.294 1.195 1.00 92.31 384 GLY A N 1
ATOM 2989 C CA . GLY A 1 384 ? 4.903 -1.026 2.239 1.00 92.31 384 GLY A CA 1
ATOM 2990 C C . GLY A 1 384 ? 3.629 -1.852 2.094 1.00 92.31 384 GLY A C 1
ATOM 2991 O O . GLY A 1 384 ? 2.942 -2.089 3.081 1.00 92.31 384 GLY A O 1
ATOM 2992 N N . HIS A 1 385 ? 3.315 -2.340 0.889 1.00 94.94 385 HIS A N 1
ATOM 2993 C CA . HIS A 1 385 ? 2.082 -3.082 0.656 1.00 94.94 385 HIS A CA 1
ATOM 2994 C C . HIS A 1 385 ? 2.265 -4.594 0.643 1.00 94.94 385 HIS A C 1
ATOM 2996 O O . HIS A 1 385 ? 3.097 -5.128 -0.094 1.00 94.94 385 HIS A O 1
ATOM 3002 N N . LEU A 1 386 ? 1.405 -5.297 1.384 1.00 94.00 386 LEU A N 1
ATOM 3003 C CA . LEU A 1 386 ? 1.295 -6.745 1.287 1.00 94.00 386 LEU A CA 1
ATOM 3004 C C . LEU A 1 386 ? 0.783 -7.175 -0.098 1.00 94.00 386 LEU A C 1
ATOM 3006 O O . LEU A 1 386 ? -0.060 -6.519 -0.720 1.00 94.00 386 LEU A O 1
ATOM 3010 N N . GLY A 1 387 ? 1.302 -8.300 -0.588 1.00 90.81 387 GLY A N 1
ATOM 3011 C CA . GLY A 1 387 ? 0.704 -9.036 -1.702 1.00 90.81 387 GLY A CA 1
ATOM 3012 C C . GLY A 1 387 ? -0.535 -9.806 -1.239 1.00 90.81 387 GLY A C 1
ATOM 3013 O O . GLY A 1 387 ? -0.791 -9.910 -0.040 1.00 90.81 387 GLY A O 1
ATOM 3014 N N . GLN A 1 388 ? -1.296 -10.392 -2.169 1.00 89.12 388 GLN A N 1
ATOM 3015 C CA . GLN A 1 388 ? -2.500 -11.149 -1.806 1.00 89.12 388 GLN A CA 1
ATOM 3016 C C . GLN A 1 388 ? -2.197 -12.309 -0.841 1.00 89.12 388 GLN A C 1
ATOM 3018 O O . GLN A 1 388 ? -2.718 -12.328 0.273 1.00 89.12 388 GLN A O 1
ATOM 3023 N N . GLY A 1 389 ? -1.296 -13.220 -1.215 1.00 88.56 389 GLY A N 1
ATOM 3024 C CA . GLY A 1 389 ? -0.879 -14.330 -0.355 1.00 88.56 389 GLY A CA 1
ATOM 3025 C C . GLY A 1 389 ? -0.176 -13.863 0.921 1.00 88.56 389 GLY A C 1
ATOM 3026 O O . GLY A 1 389 ? -0.319 -14.489 1.968 1.00 88.56 389 GLY A O 1
ATOM 3027 N N . GLY A 1 390 ? 0.530 -12.730 0.856 1.00 92.31 390 GLY A N 1
ATOM 3028 C CA . GLY A 1 390 ? 1.160 -12.098 2.013 1.00 92.31 390 GLY A CA 1
ATOM 3029 C C . GLY A 1 390 ? 0.150 -11.647 3.066 1.00 92.31 390 GLY A C 1
ATOM 3030 O O . GLY A 1 390 ? 0.346 -11.910 4.245 1.00 92.31 390 GLY A O 1
ATOM 3031 N N . SER A 1 391 ? -0.956 -11.039 2.639 1.00 93.56 391 SER A N 1
ATOM 3032 C CA . SER A 1 391 ? -2.061 -10.631 3.512 1.00 93.56 391 SER A CA 1
ATOM 3033 C C . SER A 1 391 ? -2.835 -11.826 4.075 1.00 93.56 391 SER A C 1
ATOM 3035 O O . SER A 1 391 ? -3.131 -11.875 5.269 1.00 93.56 391 SER A O 1
ATOM 3037 N N . GLU A 1 392 ? -3.091 -12.843 3.245 1.00 91.38 392 GLU A N 1
ATOM 3038 C CA . GLU A 1 392 ? -3.754 -14.083 3.669 1.00 91.38 392 GLU A CA 1
ATOM 3039 C C . GLU A 1 392 ? -2.951 -14.828 4.743 1.00 91.38 392 GLU A C 1
ATOM 3041 O O . GLU A 1 392 ? -3.522 -15.282 5.738 1.00 91.38 392 GLU A O 1
ATOM 3046 N N . ILE A 1 393 ? -1.628 -14.946 4.567 1.00 93.69 393 ILE A N 1
ATOM 3047 C CA . ILE A 1 393 ? -0.769 -15.631 5.538 1.00 93.69 393 ILE A CA 1
ATOM 3048 C C . ILE A 1 393 ? -0.542 -14.798 6.805 1.00 93.69 393 ILE A C 1
ATOM 3050 O O . ILE A 1 393 ? -0.299 -15.364 7.876 1.00 93.69 393 ILE A O 1
ATOM 3054 N N . TYR A 1 394 ? -0.652 -13.470 6.703 1.00 96.44 394 TYR A N 1
ATOM 3055 C CA . TYR A 1 394 ? -0.446 -12.555 7.820 1.00 96.44 394 TYR A CA 1
ATOM 3056 C C . TYR A 1 394 ? -1.420 -12.832 8.966 1.00 96.44 394 TYR A C 1
ATOM 3058 O O . TYR A 1 394 ? -1.005 -12.839 10.120 1.00 96.44 394 TYR A O 1
ATOM 3066 N N . TYR A 1 395 ? -2.685 -13.150 8.662 1.00 96.31 395 TYR A N 1
ATOM 3067 C CA . TYR A 1 395 ? -3.678 -13.502 9.684 1.00 96.31 395 TYR A CA 1
ATOM 3068 C C . TYR A 1 395 ? -3.259 -14.737 10.480 1.00 96.31 395 TYR A C 1
ATOM 3070 O O . TYR A 1 395 ? -3.247 -14.724 11.708 1.00 96.31 395 TYR A O 1
ATOM 3078 N N . ARG A 1 396 ? -2.813 -15.795 9.793 1.00 95.56 396 ARG A N 1
ATOM 3079 C CA . ARG A 1 396 ? -2.309 -17.008 10.449 1.00 95.56 396 ARG A CA 1
ATOM 3080 C C . ARG A 1 396 ? -1.094 -16.720 11.332 1.00 95.56 396 ARG A C 1
ATOM 3082 O O . ARG A 1 396 ? -1.007 -17.259 12.434 1.00 95.56 396 ARG A O 1
ATOM 3089 N N . ALA A 1 397 ? -0.152 -15.914 10.844 1.00 96.94 397 ALA A N 1
ATOM 3090 C CA . ALA A 1 397 ? 1.030 -15.528 11.613 1.00 96.94 397 ALA A CA 1
ATOM 3091 C C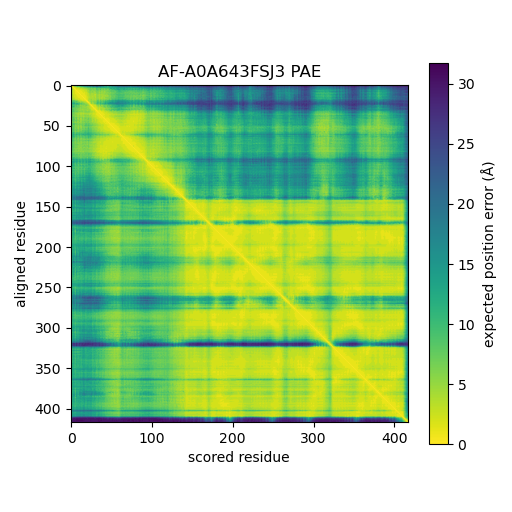 . ALA A 1 397 ? 0.651 -14.720 12.858 1.00 96.94 397 ALA A C 1
ATOM 3093 O O . ALA A 1 397 ? 1.118 -15.019 13.954 1.00 96.94 397 ALA A O 1
ATOM 3094 N N . TYR A 1 398 ? -0.253 -13.758 12.691 1.00 97.94 398 TYR A N 1
ATOM 3095 C CA . TYR A 1 398 ? -0.800 -12.955 13.771 1.00 97.94 398 TYR A CA 1
ATOM 3096 C C . TYR A 1 398 ? -1.460 -13.838 14.840 1.00 97.94 398 TYR A C 1
ATOM 3098 O O . TYR A 1 398 ? -1.093 -13.750 16.007 1.00 97.94 398 TYR A O 1
ATOM 3106 N N . ARG A 1 399 ? -2.335 -14.776 14.448 1.00 96.00 399 ARG A N 1
ATOM 3107 C CA . ARG A 1 399 ? -3.002 -15.716 15.371 1.00 96.00 399 ARG A CA 1
ATOM 3108 C C . ARG A 1 399 ? -2.015 -16.572 16.171 1.00 96.00 399 ARG A C 1
ATOM 3110 O O . ARG A 1 399 ? -2.316 -16.957 17.297 1.00 96.00 399 ARG A O 1
ATOM 3117 N N . ALA A 1 400 ? -0.857 -16.893 15.593 1.00 95.44 400 ALA A N 1
ATOM 3118 C CA . ALA A 1 400 ? 0.192 -17.646 16.275 1.00 95.44 400 ALA A CA 1
ATOM 3119 C C . ALA A 1 400 ? 0.986 -16.790 17.275 1.00 95.44 400 ALA A C 1
ATOM 3121 O O . ALA A 1 400 ? 1.462 -17.324 18.275 1.00 95.44 400 ALA A O 1
ATOM 3122 N N . LYS A 1 401 ? 1.140 -15.489 17.003 1.00 96.31 401 LYS A N 1
ATOM 3123 C CA . LYS A 1 401 ? 1.932 -14.568 17.824 1.00 96.31 401 LYS A CA 1
ATOM 3124 C C . LYS A 1 401 ? 1.120 -13.918 18.948 1.00 96.31 401 LYS A C 1
ATOM 3126 O O . LYS A 1 401 ? 1.574 -13.894 20.087 1.00 96.31 401 LYS A O 1
ATOM 3131 N N . HIS A 1 402 ? -0.080 -13.439 18.635 1.00 96.19 402 HIS A N 1
ATOM 3132 C CA . HIS A 1 402 ? -0.959 -12.686 19.536 1.00 96.19 402 HIS A CA 1
ATOM 3133 C C . HIS A 1 402 ? -2.188 -13.510 19.917 1.00 96.19 402 HIS A C 1
ATOM 3135 O O . HIS A 1 402 ? -3.325 -13.190 19.572 1.00 96.19 402 HIS A O 1
ATOM 3141 N N . SER A 1 403 ? -1.961 -14.628 20.608 1.00 91.50 403 SER A N 1
ATOM 3142 C CA . SER A 1 403 ? -3.046 -15.522 21.016 1.00 91.50 403 SER A CA 1
ATOM 3143 C C . SER A 1 403 ? -3.955 -14.853 22.056 1.00 91.50 403 SER A C 1
ATOM 3145 O O . SER A 1 403 ? -3.472 -14.499 23.132 1.00 91.50 403 SER A O 1
ATOM 3147 N N . GLY A 1 404 ? -5.255 -14.736 21.774 1.00 92.88 404 GLY A N 1
ATOM 3148 C CA . GLY A 1 404 ? -6.253 -14.183 22.700 1.00 92.88 404 GLY A CA 1
ATOM 3149 C C . GLY A 1 404 ? -6.619 -12.715 22.457 1.00 92.88 404 GLY A C 1
ATOM 3150 O O . GLY A 1 404 ? -7.665 -12.274 22.924 1.00 92.88 404 GLY A O 1
ATOM 3151 N N . GLU A 1 405 ? -5.811 -11.957 21.706 1.00 96.50 405 GLU A N 1
ATOM 3152 C CA . GLU A 1 405 ? -6.074 -10.527 21.487 1.00 96.50 405 GLU A CA 1
ATOM 3153 C C . GLU A 1 405 ? -7.390 -10.292 20.728 1.00 96.50 405 GLU A C 1
ATOM 3155 O O . GLU A 1 405 ? -8.193 -9.445 21.119 1.00 96.50 405 GLU A O 1
ATOM 3160 N N . LEU A 1 406 ? -7.667 -11.065 19.673 1.00 96.56 406 LEU A N 1
ATOM 3161 C CA . LEU A 1 406 ? -8.923 -10.911 18.930 1.00 96.56 406 LEU A CA 1
ATOM 3162 C C . LEU A 1 406 ? -10.129 -11.405 19.723 1.00 96.56 406 LEU A C 1
ATOM 3164 O O . LEU A 1 406 ? -11.201 -10.822 19.599 1.00 96.56 406 LEU A O 1
ATOM 3168 N N . GLU A 1 407 ? -9.978 -12.437 20.550 1.00 96.00 407 GLU A N 1
ATOM 3169 C CA . GLU A 1 407 ? -11.033 -12.894 21.452 1.00 96.00 407 GLU A CA 1
ATOM 3170 C C . GLU A 1 407 ? -11.424 -11.803 22.454 1.00 96.00 407 GLU A C 1
ATOM 3172 O O . GLU A 1 407 ? -12.612 -11.571 22.671 1.00 96.00 407 GLU A O 1
ATOM 3177 N N . ASP A 1 408 ? -10.453 -11.075 23.003 1.00 94.38 408 ASP A N 1
ATOM 3178 C CA . ASP A 1 408 ? -10.717 -9.969 23.926 1.00 94.38 408 ASP A CA 1
ATOM 3179 C C . ASP A 1 408 ? -11.407 -8.780 23.233 1.00 94.38 408 ASP A C 1
ATOM 3181 O O . ASP A 1 408 ? -12.264 -8.100 23.819 1.00 94.38 408 ASP A O 1
ATOM 3185 N N . ILE A 1 409 ? -11.050 -8.523 21.970 1.00 95.31 409 ILE A N 1
ATOM 3186 C CA . ILE A 1 409 ? -11.553 -7.383 21.194 1.00 95.31 409 ILE A CA 1
ATOM 3187 C C . ILE A 1 409 ? -12.918 -7.673 20.565 1.00 95.31 409 ILE A C 1
ATOM 3189 O O . ILE A 1 409 ? -13.807 -6.820 20.633 1.00 95.31 409 ILE A O 1
ATOM 3193 N N . PHE A 1 410 ? -13.096 -8.846 19.962 1.00 94.06 410 PHE A N 1
ATOM 3194 C CA . PHE A 1 410 ? -14.245 -9.207 19.124 1.00 94.06 410 PHE A CA 1
ATOM 3195 C C . PHE A 1 410 ? -15.096 -10.342 19.690 1.00 94.06 410 PHE A C 1
ATOM 3197 O O . PHE A 1 410 ? -16.234 -10.506 19.254 1.00 94.06 410 PHE A O 1
ATOM 3204 N N . GLY A 1 411 ? -14.597 -11.098 20.668 1.00 85.50 411 GLY A N 1
ATOM 3205 C CA . GLY A 1 411 ? -15.374 -12.142 21.322 1.00 85.50 411 GLY A CA 1
ATOM 3206 C C . GLY A 1 411 ? -16.641 -11.588 21.975 1.00 85.50 411 GLY A C 1
ATOM 3207 O O . GLY A 1 411 ? -16.691 -10.460 22.485 1.00 85.50 411 GLY A O 1
ATOM 3208 N N . GLU A 1 412 ? -17.699 -12.396 21.962 1.00 72.44 412 GLU A N 1
ATOM 3209 C CA . GLU A 1 412 ? -18.919 -12.087 22.695 1.00 72.44 412 GLU A CA 1
ATOM 3210 C C . GLU A 1 412 ? -18.596 -12.037 24.193 1.00 72.44 412 GLU A C 1
ATOM 3212 O O . GLU A 1 412 ? -18.219 -13.042 24.803 1.00 72.44 412 GLU A O 1
ATOM 3217 N N . ARG A 1 413 ? -18.762 -10.871 24.831 1.00 50.62 413 ARG A N 1
ATOM 3218 C CA . ARG A 1 413 ? -18.761 -10.799 26.297 1.00 50.62 413 ARG A CA 1
ATOM 3219 C C . ARG A 1 413 ? -20.034 -11.465 26.820 1.00 50.62 413 ARG A C 1
ATOM 3221 O O . ARG A 1 413 ? -21.009 -10.784 27.115 1.00 50.62 413 ARG A O 1
ATOM 3228 N N . GLY A 1 414 ? -19.994 -12.789 26.955 1.00 36.09 414 GLY A N 1
ATOM 3229 C CA . GLY A 1 414 ? -20.911 -13.552 27.794 1.00 36.09 414 GLY A CA 1
ATOM 3230 C C . GLY A 1 414 ? -21.652 -14.698 27.111 1.00 36.09 414 GLY A C 1
ATOM 3231 O O . GLY A 1 414 ? -22.828 -14.567 26.805 1.00 36.09 414 GLY A O 1
ATOM 3232 N N . THR A 1 415 ? -21.038 -15.881 27.122 1.00 29.73 415 THR A N 1
ATOM 3233 C CA . THR A 1 415 ? -21.675 -17.049 27.751 1.00 29.73 415 THR A CA 1
ATOM 3234 C C . THR A 1 415 ? -20.653 -17.764 28.625 1.00 29.73 415 THR A C 1
ATOM 3236 O O . THR A 1 415 ? -20.058 -18.764 28.232 1.00 29.73 415 THR A O 1
ATOM 3239 N N . THR A 1 416 ? -20.461 -17.267 29.846 1.00 33.88 416 THR A N 1
ATOM 3240 C CA . THR A 1 416 ? -20.224 -18.181 30.962 1.00 33.88 416 THR A CA 1
ATOM 3241 C C . THR A 1 416 ? -21.452 -19.084 31.066 1.00 33.88 416 THR A C 1
ATOM 3243 O O . THR A 1 416 ? -22.548 -18.629 31.397 1.00 33.88 416 THR A O 1
ATOM 3246 N N . LYS A 1 417 ? -21.272 -20.360 30.736 1.00 32.47 417 LYS A N 1
ATOM 3247 C CA . LYS A 1 417 ? -22.080 -21.450 31.274 1.00 32.47 417 LYS A CA 1
ATOM 3248 C C . LYS A 1 417 ? -21.167 -22.395 32.023 1.00 32.47 417 LYS A C 1
ATOM 3250 O O . LYS A 1 417 ? -20.071 -22.667 31.488 1.00 32.47 417 LYS A O 1
#

Mean predicted aligned error: 8.35 Å

Radius of gyration: 28.41 Å; Cα contacts (8 Å, |Δi|>4): 610; chains: 1; bounding box: 72×50×83 Å

pLDDT: mean 89.63, std 10.46, range [29.73, 98.81]

InterPro domains:
  IPR043968 SGNH domain [PF19040] (161-394)
  IPR050879 Acyltransferase 3 [PTHR23028] (8-189)

Sequence (417 aa):
MPGIYALIPCLGAALVIAFGERASRVGKLLTNRAVVYAGKLSYTLYLWHWPVLFALRRFHLTSDAWTLVGILFCAGLAMATHHWIEEPIRRRNWTNRKTALVLFVAPVCALGCLLPIAKATDNFAAFYPKDLRASYEQTGHSVFQGKRADACWNKVELTDPSTCWLGQAAASPTAIYWGDSHAYHLVPFIDQLGKEFGLSIHDVTLSMCPPIGRGPARAGNPAFQAHREECLRHNEAVFSYVLAHPEINHVIMAAVWQGYVGVQGATEPNTHGFLPGDTYFHDTVAKLLAAGKRVVLLDDVPIVPAELENCISNRLYGVGADSDCTYAESRAREDHKVAEKLLADLKQQFPSISIVHTYDVPCDGGRCQLQLFGVALYRHNDTGHLGQGGSEIYYRAYRAKHSGELEDIFGERGTTK

Nearest PDB structures (foldseek):
  6se1-assembly1_A  TM=6.731E-01  e=5.924E-07  Salmonella enterica subsp. enterica serovar Paratyphi A str. ATCC 9150
  5ve2-assembly1_A  TM=2.258E-01  e=6.057E+00  Paraglaciecola sp. T6c